Protein AF-A0A2G5T5P4-F1 (afdb_monomer_lite)

Structure (mmCIF, N/CA/C/O backbone):
data_AF-A0A2G5T5P4-F1
#
_entry.id   AF-A0A2G5T5P4-F1
#
loop_
_atom_site.group_PDB
_atom_site.id
_atom_site.type_symbol
_atom_site.label_atom_id
_atom_site.label_alt_id
_atom_site.label_comp_id
_atom_site.label_asym_id
_atom_site.label_entity_id
_atom_site.label_seq_id
_atom_site.pdbx_PDB_ins_code
_atom_site.Cartn_x
_atom_site.Cartn_y
_atom_site.Cartn_z
_atom_site.occupancy
_atom_site.B_iso_or_equiv
_atom_site.auth_seq_id
_atom_site.auth_comp_id
_atom_site.auth_asym_id
_atom_site.auth_atom_id
_atom_site.pdbx_PDB_model_num
ATOM 1 N N . MET A 1 1 ? 56.679 17.187 -6.597 1.00 30.69 1 MET A N 1
ATOM 2 C CA . MET A 1 1 ? 56.604 18.219 -7.655 1.00 30.69 1 MET A CA 1
ATOM 3 C C . MET A 1 1 ? 55.156 18.347 -8.112 1.00 30.69 1 MET A C 1
ATOM 5 O O . MET A 1 1 ? 54.569 17.319 -8.386 1.00 30.69 1 MET A O 1
ATOM 9 N N . HIS A 1 2 ? 54.633 19.585 -8.100 1.00 30.00 2 HIS A N 1
ATOM 10 C CA . HIS A 1 2 ? 53.460 20.164 -8.801 1.00 30.00 2 HIS A CA 1
ATOM 11 C C . HIS A 1 2 ? 52.143 19.371 -8.972 1.00 30.00 2 HIS A C 1
ATOM 13 O O . HIS A 1 2 ? 52.153 18.239 -9.410 1.00 30.00 2 HIS A O 1
ATOM 19 N N . LYS A 1 3 ? 50.935 19.933 -8.816 1.00 29.20 3 LYS A N 1
ATOM 20 C CA . LYS A 1 3 ? 50.380 21.196 -8.269 1.00 29.20 3 LYS A CA 1
ATOM 21 C C . LYS A 1 3 ? 48.845 20.984 -8.291 1.00 29.20 3 LYS A C 1
ATOM 23 O O . LYS A 1 3 ? 48.326 20.545 -9.310 1.00 29.20 3 LYS A O 1
ATOM 28 N N . ARG A 1 4 ? 48.122 21.286 -7.204 1.00 28.00 4 ARG A N 1
ATOM 29 C CA . ARG A 1 4 ? 46.639 21.282 -7.161 1.00 28.00 4 ARG A CA 1
ATOM 30 C C . ARG A 1 4 ? 46.066 22.603 -7.720 1.00 28.00 4 ARG A C 1
ATOM 32 O O . ARG A 1 4 ? 46.712 23.633 -7.505 1.00 28.00 4 ARG A O 1
ATOM 39 N N . PRO A 1 5 ? 44.881 22.623 -8.369 1.00 34.38 5 PRO A N 1
ATOM 40 C CA . PRO A 1 5 ? 44.242 23.859 -8.822 1.00 34.38 5 PRO A CA 1
ATOM 41 C C . PRO A 1 5 ? 43.464 24.596 -7.721 1.00 34.38 5 PRO A C 1
ATOM 43 O O . PRO A 1 5 ? 42.971 24.013 -6.759 1.00 34.38 5 PRO A O 1
ATOM 46 N N . ASN A 1 6 ? 43.384 25.911 -7.922 1.00 34.00 6 ASN A N 1
ATOM 47 C CA . ASN A 1 6 ? 42.846 26.953 -7.056 1.00 34.00 6 ASN A CA 1
ATOM 48 C C . ASN A 1 6 ? 41.322 27.113 -7.156 1.00 34.00 6 ASN A C 1
ATOM 50 O O . ASN A 1 6 ? 40.842 27.541 -8.198 1.00 34.00 6 ASN A O 1
ATOM 54 N N . THR A 1 7 ? 40.619 27.020 -6.027 1.00 35.38 7 THR A N 1
ATOM 55 C CA . THR A 1 7 ? 39.398 27.806 -5.748 1.00 35.38 7 THR A CA 1
ATOM 56 C C . THR A 1 7 ? 39.296 28.092 -4.246 1.00 35.38 7 THR A C 1
ATOM 58 O O . THR A 1 7 ? 38.376 27.672 -3.556 1.00 35.38 7 THR A O 1
ATOM 61 N N . TYR A 1 8 ? 40.282 28.817 -3.709 1.00 32.69 8 TYR A N 1
ATOM 62 C CA . TYR A 1 8 ? 40.237 29.368 -2.349 1.00 32.69 8 TYR A CA 1
ATOM 63 C C . TYR A 1 8 ? 40.777 30.801 -2.346 1.00 32.69 8 TYR A C 1
ATOM 65 O O . TYR A 1 8 ? 41.849 31.091 -1.817 1.00 32.69 8 TYR A O 1
ATOM 73 N N . ARG A 1 9 ? 40.076 31.718 -3.026 1.00 33.78 9 ARG A N 1
ATOM 74 C CA . ARG A 1 9 ? 40.402 33.154 -2.982 1.00 33.78 9 ARG A CA 1
ATOM 75 C C . ARG A 1 9 ? 39.250 34.045 -3.456 1.00 33.78 9 ARG A C 1
ATOM 77 O O . ARG A 1 9 ? 39.415 34.822 -4.382 1.00 33.78 9 ARG A O 1
ATOM 84 N N . TYR A 1 10 ? 38.090 33.968 -2.798 1.00 32.75 10 TYR A N 1
ATOM 85 C CA . TYR A 1 10 ? 37.111 35.069 -2.883 1.00 32.75 10 TYR A CA 1
ATOM 86 C C . TYR A 1 10 ? 36.283 35.347 -1.612 1.00 32.75 10 TYR A C 1
ATOM 88 O O . TYR A 1 10 ? 35.625 36.373 -1.537 1.00 32.75 10 TYR A O 1
ATOM 96 N N . PHE A 1 11 ? 36.403 34.547 -0.544 1.00 31.88 11 PHE A N 1
ATOM 97 C CA . PHE A 1 11 ? 35.641 34.760 0.703 1.00 31.88 11 PHE A CA 1
ATOM 98 C C . PHE A 1 11 ? 36.473 35.219 1.914 1.00 31.88 11 PHE A C 1
ATOM 100 O O . PHE A 1 11 ? 36.055 35.078 3.057 1.00 31.88 11 PHE A O 1
ATOM 107 N N . LYS A 1 12 ? 37.658 35.808 1.687 1.00 30.62 12 LYS A N 1
ATOM 108 C CA . LYS A 1 12 ? 38.536 36.306 2.771 1.00 30.62 12 LYS A CA 1
ATOM 109 C C . LYS A 1 12 ? 38.923 37.786 2.645 1.00 30.62 12 LYS A C 1
ATOM 111 O O . LYS A 1 12 ? 39.998 38.179 3.087 1.00 30.62 12 LYS A O 1
ATOM 116 N N . LYS A 1 13 ? 38.070 38.617 2.027 1.00 32.94 13 LYS A N 1
ATOM 117 C CA . LYS A 1 13 ? 38.320 40.070 1.895 1.00 32.94 13 LYS A CA 1
ATOM 118 C C . LYS A 1 13 ? 37.112 41.002 2.103 1.00 32.94 13 LYS A C 1
ATOM 120 O O . LYS A 1 13 ? 37.235 42.186 1.816 1.00 32.94 13 LYS A O 1
ATOM 125 N N . ILE A 1 14 ? 35.990 40.512 2.647 1.00 38.12 14 ILE A N 1
ATOM 126 C CA . ILE A 1 14 ? 34.805 41.344 2.978 1.00 38.12 14 ILE A CA 1
ATOM 127 C C . ILE A 1 14 ? 34.561 41.470 4.497 1.00 38.12 14 ILE A C 1
ATOM 129 O O . ILE A 1 14 ? 33.771 42.297 4.931 1.00 38.12 14 ILE A O 1
ATOM 133 N N . ILE A 1 15 ? 35.317 40.764 5.343 1.00 40.53 15 ILE A N 1
ATOM 134 C CA . ILE A 1 15 ? 35.236 40.905 6.808 1.00 40.53 15 ILE A CA 1
ATOM 135 C C . ILE A 1 15 ? 36.550 41.497 7.316 1.00 40.53 15 ILE A C 1
ATOM 137 O O . ILE A 1 15 ? 37.361 40.798 7.909 1.00 40.53 15 ILE A O 1
ATOM 141 N N . GLN A 1 16 ? 36.824 42.766 6.995 1.00 41.25 16 GLN A N 1
ATOM 142 C CA . GLN A 1 16 ? 37.871 43.529 7.698 1.00 41.25 16 GLN A CA 1
ATOM 143 C C . GLN A 1 16 ? 37.813 45.058 7.536 1.00 41.25 16 GLN A C 1
ATOM 145 O O . GLN A 1 16 ? 38.773 45.744 7.881 1.00 41.25 16 GLN A O 1
ATOM 150 N N . ARG A 1 17 ? 36.704 45.646 7.068 1.00 39.69 17 ARG A N 1
ATOM 151 C CA . ARG A 1 17 ? 36.531 47.107 7.108 1.00 39.69 17 ARG A CA 1
ATOM 152 C C . ARG A 1 17 ? 35.107 47.478 7.515 1.00 39.69 17 ARG A C 1
ATOM 154 O O . ARG A 1 17 ? 34.177 47.211 6.769 1.00 39.69 17 ARG A O 1
ATOM 161 N N . LYS A 1 18 ? 35.011 48.181 8.653 1.00 43.34 18 LYS A N 1
ATOM 162 C CA . LYS A 1 18 ? 33.848 48.859 9.271 1.00 43.34 18 LYS A CA 1
ATOM 163 C C . LYS A 1 18 ? 33.069 48.071 10.347 1.00 43.34 18 LYS A C 1
ATOM 165 O O . LYS A 1 18 ? 31.917 47.716 10.126 1.00 43.34 18 LYS A O 1
ATOM 170 N N . PRO A 1 19 ? 33.625 47.928 11.567 1.00 38.38 19 PRO A N 1
ATOM 171 C CA . PRO A 1 19 ? 32.872 47.468 12.740 1.00 38.38 19 PRO A CA 1
ATOM 172 C C . PRO A 1 19 ? 31.913 48.530 13.320 1.00 38.38 19 PRO A C 1
ATOM 174 O O . PRO A 1 19 ? 31.238 48.262 14.300 1.00 38.38 19 PRO A O 1
ATOM 177 N N . PHE A 1 20 ? 31.829 49.732 12.734 1.00 42.44 20 PHE A N 1
ATOM 178 C CA . PHE A 1 20 ? 31.065 50.850 13.307 1.00 42.44 20 PHE A CA 1
ATOM 179 C C . PHE A 1 20 ? 29.619 50.968 12.787 1.00 42.44 20 PHE A C 1
ATOM 181 O O . PHE A 1 20 ? 28.796 51.632 13.404 1.00 42.44 20 PHE A O 1
ATOM 188 N N . VAL A 1 21 ? 29.282 50.324 11.661 1.00 45.16 21 VAL A N 1
ATOM 189 C CA . VAL A 1 21 ? 27.958 50.483 11.019 1.00 45.16 21 VAL A CA 1
ATOM 190 C C . VAL A 1 21 ? 26.932 49.464 11.539 1.00 45.16 21 VAL A C 1
ATOM 192 O O . VAL A 1 21 ? 25.751 49.786 11.630 1.00 45.16 21 VAL A O 1
ATOM 195 N N . LEU A 1 22 ? 27.364 48.271 11.971 1.00 42.88 22 LEU A N 1
ATOM 196 C CA . LEU A 1 22 ? 26.455 47.266 12.545 1.00 42.88 22 LEU A CA 1
ATOM 197 C C . LEU A 1 22 ? 25.958 47.647 13.952 1.00 42.88 22 LEU A C 1
ATOM 199 O O . LEU A 1 22 ? 24.817 47.355 14.304 1.00 42.88 22 LEU A O 1
ATOM 203 N N . THR A 1 23 ? 26.781 48.340 14.741 1.00 48.50 23 THR A N 1
ATOM 204 C CA . THR A 1 23 ? 26.447 48.747 16.116 1.00 48.50 23 THR A CA 1
ATOM 205 C C . THR A 1 23 ? 25.424 49.887 16.149 1.00 48.50 23 THR A C 1
ATOM 207 O O . THR A 1 23 ? 24.572 49.927 17.033 1.00 48.50 23 THR A O 1
ATOM 210 N N . LEU A 1 24 ? 25.439 50.774 15.146 1.00 42.97 24 LEU A N 1
ATOM 211 C CA . LEU A 1 24 ? 24.458 51.857 14.997 1.00 42.97 24 LEU A CA 1
ATOM 212 C C . LEU A 1 24 ? 23.076 51.345 14.555 1.00 42.97 24 LEU A C 1
ATOM 214 O O . LEU A 1 24 ? 22.063 51.837 15.048 1.00 42.97 24 LEU A O 1
ATOM 218 N N . ALA A 1 25 ? 23.020 50.317 13.700 1.00 43.94 25 ALA A N 1
ATOM 219 C CA . ALA A 1 25 ? 21.756 49.721 13.255 1.00 43.94 25 ALA A CA 1
ATOM 220 C C . ALA A 1 25 ? 21.032 48.959 14.384 1.00 43.94 25 ALA A C 1
ATOM 222 O O . ALA A 1 25 ? 19.813 49.071 14.526 1.00 43.94 25 ALA A O 1
ATOM 223 N N . PHE A 1 26 ? 21.780 48.249 15.238 1.00 46.84 26 PHE A N 1
ATOM 224 C CA . PHE A 1 26 ? 21.210 47.565 16.405 1.00 46.84 26 PHE A CA 1
ATOM 225 C C . PHE A 1 26 ? 20.787 48.537 17.519 1.00 46.84 26 PHE A C 1
ATOM 227 O O . PHE A 1 26 ? 19.737 48.344 18.133 1.00 46.84 26 PHE A O 1
ATOM 234 N N . GLY A 1 27 ? 21.545 49.620 17.736 1.00 51.34 27 GLY A N 1
ATOM 235 C CA . GLY A 1 27 ? 21.191 50.660 18.708 1.00 51.34 27 GLY A CA 1
ATOM 236 C C . GLY A 1 27 ? 19.916 51.427 18.339 1.00 51.34 27 GLY A C 1
ATOM 237 O O . GLY A 1 27 ? 19.068 51.663 19.199 1.00 51.34 27 GLY A O 1
ATOM 238 N N . PHE A 1 28 ? 19.727 51.754 17.055 1.00 46.06 28 PHE A N 1
ATOM 239 C CA . PHE A 1 28 ? 18.547 52.495 16.591 1.00 46.06 28 PHE A CA 1
ATOM 240 C C . PHE A 1 28 ? 17.262 51.648 16.636 1.00 46.06 28 PHE A C 1
ATOM 242 O O . PHE A 1 28 ? 16.199 52.153 16.996 1.00 46.06 28 PHE A O 1
ATOM 249 N N . SER A 1 29 ? 17.359 50.340 16.361 1.00 43.31 29 SER A N 1
ATOM 250 C CA . SER A 1 29 ? 16.213 49.423 16.454 1.00 43.31 29 SER A CA 1
ATOM 251 C C . SER A 1 29 ? 15.748 49.213 17.901 1.00 43.31 29 SER A C 1
ATOM 253 O O . SER A 1 29 ? 14.545 49.164 18.152 1.00 43.31 29 SER A O 1
ATOM 255 N N . MET A 1 30 ? 16.673 49.144 18.864 1.00 44.81 30 MET A N 1
ATOM 256 C CA . MET A 1 30 ? 16.330 49.054 20.291 1.00 44.81 30 MET A CA 1
ATOM 257 C C . MET A 1 30 ? 15.742 50.366 20.830 1.00 44.81 30 MET A C 1
ATOM 259 O O . MET A 1 30 ? 14.804 50.332 21.625 1.00 44.81 30 MET A O 1
ATOM 263 N N . PHE A 1 31 ? 16.217 51.521 20.352 1.00 49.44 31 PHE A N 1
ATOM 264 C CA . PHE A 1 31 ? 15.688 52.835 20.737 1.00 49.44 31 PHE A CA 1
ATOM 265 C C . PHE A 1 31 ? 14.256 53.077 20.224 1.00 49.44 31 PHE A C 1
ATOM 267 O O . PHE A 1 31 ? 13.420 53.602 20.958 1.00 49.44 31 PHE A O 1
ATOM 274 N N . LEU A 1 32 ? 13.926 52.623 19.008 1.00 43.22 32 LEU A N 1
ATOM 275 C CA . LEU A 1 32 ? 12.563 52.704 18.461 1.00 43.22 32 LEU A CA 1
ATOM 276 C C . LEU A 1 32 ? 11.573 51.771 19.176 1.00 43.22 32 LEU A C 1
ATOM 278 O O . LEU A 1 32 ? 10.406 52.128 19.351 1.00 43.22 32 LEU A O 1
ATOM 282 N N . ILE A 1 33 ? 12.032 50.599 19.628 1.00 49.94 33 ILE A N 1
ATOM 283 C CA . ILE A 1 33 ? 11.228 49.685 20.456 1.00 49.94 33 ILE A CA 1
ATOM 284 C C . ILE A 1 33 ? 10.993 50.299 21.844 1.00 49.94 33 ILE A C 1
ATOM 286 O O . ILE A 1 33 ? 9.872 50.252 22.349 1.00 49.94 33 ILE A O 1
ATOM 290 N N . PHE A 1 34 ? 12.004 50.955 22.422 1.00 45.88 34 PHE A N 1
ATOM 291 C CA . PHE A 1 34 ? 11.882 51.651 23.705 1.00 45.88 34 PHE A CA 1
ATOM 292 C C . PHE A 1 34 ? 10.931 52.861 23.625 1.00 45.88 34 PHE A C 1
ATOM 294 O O . PHE A 1 34 ? 10.068 53.016 24.484 1.00 45.88 34 PHE A O 1
ATOM 301 N N . LEU A 1 35 ? 10.986 53.661 22.553 1.00 38.00 35 LEU A N 1
ATOM 302 C CA . LEU A 1 35 ? 10.047 54.771 22.324 1.00 38.00 35 LEU A CA 1
ATOM 303 C C . LEU A 1 35 ? 8.600 54.296 22.107 1.00 38.00 35 LEU A C 1
ATOM 305 O O . LEU A 1 35 ? 7.671 54.938 22.594 1.00 38.00 35 LEU A O 1
ATOM 309 N N . ARG A 1 36 ? 8.387 53.143 21.451 1.00 38.78 36 ARG A N 1
ATOM 310 C CA . ARG A 1 36 ? 7.051 52.523 21.342 1.00 38.78 36 ARG A CA 1
ATOM 311 C C . ARG A 1 36 ? 6.515 52.007 22.677 1.00 38.78 36 ARG A C 1
ATOM 313 O O . ARG A 1 36 ? 5.305 52.032 22.879 1.00 38.78 36 ARG A O 1
ATOM 320 N N . LEU A 1 37 ? 7.392 51.557 23.575 1.00 39.34 37 LEU A N 1
ATOM 321 C CA . LEU A 1 37 ? 7.016 51.103 24.917 1.00 39.34 37 LEU A CA 1
ATOM 322 C C . LEU A 1 37 ? 6.735 52.269 25.877 1.00 39.34 37 LEU A C 1
ATOM 324 O O . LEU A 1 37 ? 5.899 52.128 26.766 1.00 39.34 37 LEU A O 1
ATOM 328 N N . VAL A 1 38 ? 7.379 53.424 25.679 1.00 38.44 38 VAL A N 1
ATOM 329 C CA . VAL A 1 38 ? 7.169 54.633 26.496 1.00 38.44 38 VAL A CA 1
ATOM 330 C C . VAL A 1 38 ? 5.972 55.468 26.011 1.00 38.44 38 VAL A C 1
ATOM 332 O O . VAL A 1 38 ? 5.314 56.106 26.823 1.00 38.44 38 VAL A O 1
ATOM 335 N N . SER A 1 39 ? 5.613 55.418 24.722 1.00 35.66 39 SER A N 1
ATOM 336 C CA . SER A 1 39 ? 4.535 56.249 24.150 1.00 35.66 39 SER A CA 1
ATOM 337 C C . SER A 1 39 ? 3.102 55.735 24.383 1.00 35.66 39 SER A C 1
ATOM 339 O O . SER A 1 39 ? 2.164 56.373 23.913 1.00 35.66 39 SER A O 1
ATOM 341 N N . ASN A 1 40 ? 2.902 54.603 25.069 1.00 32.62 40 ASN A N 1
ATOM 342 C CA . ASN A 1 40 ? 1.573 53.993 25.241 1.00 32.62 40 ASN A CA 1
ATOM 343 C C . ASN A 1 40 ? 1.157 53.825 26.711 1.00 32.62 40 ASN A C 1
ATOM 345 O O . ASN A 1 40 ? 0.579 52.812 27.110 1.00 32.62 40 ASN A O 1
ATOM 349 N N . LYS A 1 41 ? 1.429 54.848 27.522 1.00 32.03 41 LYS A N 1
ATOM 350 C CA . LYS A 1 41 ? 0.730 55.076 28.788 1.00 32.03 41 LYS A CA 1
ATOM 351 C C . LYS A 1 41 ? 0.383 56.551 28.913 1.00 32.03 41 LYS A C 1
ATOM 353 O O . LYS A 1 41 ? 1.251 57.338 29.248 1.00 32.03 41 LYS A O 1
ATOM 358 N N . ASP A 1 42 ? -0.878 56.867 28.635 1.00 27.45 42 ASP A N 1
ATOM 359 C CA . ASP A 1 42 ? -1.664 57.877 29.347 1.00 27.45 42 ASP A CA 1
ATOM 360 C C . ASP A 1 42 ? -3.129 57.761 28.909 1.00 27.45 42 ASP A C 1
ATOM 362 O O . ASP A 1 42 ? -3.481 58.178 27.814 1.00 27.45 42 ASP A O 1
ATOM 366 N N . VAL A 1 43 ? -3.964 57.139 29.748 1.00 27.16 43 VAL A N 1
ATOM 367 C CA . VAL A 1 43 ? -5.139 57.784 30.363 1.00 27.16 43 VAL A CA 1
ATOM 368 C C . VAL A 1 43 ? -5.377 57.068 31.696 1.00 27.16 43 VAL A C 1
ATOM 370 O O . VAL A 1 43 ? -5.632 55.866 31.751 1.00 27.16 43 VAL A O 1
ATOM 373 N N . SER A 1 44 ? -5.217 57.820 32.778 1.00 25.62 44 SER A N 1
ATOM 374 C CA . SER A 1 44 ? -5.447 57.428 34.164 1.00 25.62 44 SER A CA 1
ATOM 375 C C . SER A 1 44 ? -6.930 57.523 34.533 1.00 25.62 44 SER A C 1
ATOM 377 O O . SER A 1 44 ? -7.636 58.368 33.995 1.00 25.62 44 SER A O 1
ATOM 379 N N . LEU A 1 45 ? -7.386 56.708 35.494 1.00 23.94 45 LEU A N 1
ATOM 380 C CA . LEU A 1 45 ? -8.165 57.177 36.652 1.00 23.94 45 LEU A CA 1
ATOM 381 C C . LEU A 1 45 ? -8.366 56.040 37.678 1.00 23.94 45 LEU A C 1
ATOM 383 O O . LEU A 1 45 ? -8.926 55.000 37.347 1.00 23.94 45 LEU A O 1
ATOM 387 N N . GLY A 1 46 ? -7.958 56.285 38.931 1.00 23.20 46 GLY A N 1
ATOM 388 C CA . GLY A 1 46 ? -8.475 55.585 40.120 1.00 23.20 46 GLY A CA 1
ATOM 389 C C . GLY A 1 46 ? -7.462 54.799 40.962 1.00 23.20 46 GLY A C 1
ATOM 390 O O . GLY A 1 46 ? -7.398 53.581 40.870 1.00 23.20 46 GLY A O 1
ATOM 391 N N . PHE A 1 47 ? -6.711 55.497 41.819 1.00 23.20 47 PHE A N 1
ATOM 392 C CA . PHE A 1 47 ? -5.875 54.937 42.892 1.00 23.20 47 PHE A CA 1
ATOM 393 C C . PHE A 1 47 ? -6.707 54.285 44.014 1.00 23.20 47 PHE A C 1
ATOM 395 O O . PHE A 1 47 ? -7.685 54.882 44.451 1.00 23.20 47 PHE A O 1
ATOM 402 N N . MET A 1 48 ? -6.229 53.171 44.584 1.00 21.58 48 MET A N 1
ATOM 403 C CA . MET A 1 48 ? -5.917 53.067 46.023 1.00 21.58 48 MET A CA 1
ATOM 404 C C . MET A 1 48 ? -5.022 51.847 46.305 1.00 21.58 48 MET A C 1
ATOM 406 O O . MET A 1 48 ? -5.064 50.844 45.598 1.00 21.58 48 MET A O 1
ATOM 410 N N . SER A 1 49 ? -4.137 52.034 47.278 1.00 29.27 49 SER A N 1
ATOM 411 C CA . SER A 1 49 ? -2.940 51.269 47.626 1.00 29.27 49 SER A CA 1
ATOM 412 C C . SER A 1 49 ? -3.214 49.889 48.239 1.00 29.27 49 SER A C 1
ATOM 414 O O . SER A 1 49 ? -4.267 49.675 48.825 1.00 29.27 49 SER A O 1
ATOM 416 N N . ASP A 1 50 ? -2.251 48.962 48.134 1.00 25.03 50 ASP A N 1
ATOM 417 C CA . ASP A 1 50 ? -1.485 48.487 49.304 1.00 25.03 50 ASP A CA 1
ATOM 418 C C . ASP A 1 50 ? -0.540 47.311 48.975 1.00 25.03 50 ASP A C 1
ATOM 420 O O . ASP A 1 50 ? -0.937 46.277 48.444 1.00 25.03 50 ASP A O 1
ATOM 424 N N . SER A 1 51 ? 0.713 47.469 49.419 1.00 29.42 51 SER A N 1
ATOM 425 C CA . SER A 1 51 ? 1.692 46.440 49.817 1.00 29.42 51 SER A CA 1
ATOM 426 C C . SER A 1 51 ? 2.232 45.446 48.771 1.00 29.42 51 SER A C 1
ATOM 428 O O . SER A 1 51 ? 1.550 44.545 48.287 1.00 29.42 51 SER A O 1
ATOM 430 N N . GLU A 1 52 ? 3.541 45.545 48.523 1.00 34.72 52 GLU A N 1
ATOM 431 C CA . GLU A 1 52 ? 4.358 44.475 47.946 1.00 34.72 52 GLU A CA 1
ATOM 432 C C . GLU A 1 52 ? 4.272 43.208 48.820 1.00 34.72 52 GLU A C 1
ATOM 434 O O . GLU A 1 52 ? 4.678 43.208 49.982 1.00 34.72 52 GLU A O 1
ATOM 439 N N . MET A 1 53 ? 3.760 42.111 48.253 1.00 28.69 53 MET A N 1
ATOM 440 C CA . MET A 1 53 ? 3.809 40.770 48.849 1.00 28.69 53 MET A CA 1
ATOM 441 C C . MET A 1 53 ? 4.834 39.894 48.119 1.00 28.69 53 MET A C 1
ATOM 443 O O . MET A 1 53 ? 4.873 39.847 46.890 1.00 28.69 53 MET A O 1
ATOM 447 N N . SER A 1 54 ? 5.659 39.189 48.894 1.00 34.53 54 SER A N 1
ATOM 448 C CA . SER A 1 54 ? 6.803 38.389 48.426 1.00 34.53 54 SER A CA 1
ATOM 449 C C . SER A 1 54 ? 6.418 37.181 47.533 1.00 34.53 54 SER A C 1
ATOM 451 O O . SER A 1 54 ? 5.293 36.679 47.621 1.00 34.53 54 SER A O 1
ATOM 453 N N . PRO A 1 55 ? 7.354 36.616 46.735 1.00 36.47 55 PRO A N 1
ATOM 454 C CA . PRO A 1 55 ? 7.118 35.438 45.881 1.00 36.47 55 PRO A CA 1
ATOM 455 C C . PRO A 1 55 ? 6.585 34.192 46.617 1.00 36.47 55 PRO A C 1
ATOM 457 O O . PRO A 1 55 ? 5.864 33.390 46.022 1.00 36.47 55 PRO A O 1
ATOM 460 N N . LEU A 1 56 ? 6.871 34.043 47.919 1.00 33.31 56 LEU A N 1
ATOM 461 C CA . LEU A 1 56 ? 6.345 32.950 48.752 1.00 33.31 56 LEU A CA 1
ATOM 462 C C . LEU A 1 56 ? 4.826 33.036 48.972 1.00 33.31 56 LEU A C 1
ATOM 464 O O . LEU A 1 56 ? 4.150 32.011 49.079 1.00 33.31 56 LEU A O 1
ATOM 468 N N . GLN A 1 57 ? 4.260 34.244 48.994 1.00 34.81 57 GLN A N 1
ATOM 469 C CA . GLN A 1 57 ? 2.816 34.437 49.149 1.00 34.81 57 GLN A CA 1
ATOM 470 C C . GLN A 1 57 ? 2.039 34.051 47.886 1.00 34.81 57 GLN A C 1
ATOM 472 O O . GLN A 1 57 ? 0.896 33.604 47.989 1.00 34.81 57 GLN A O 1
ATOM 477 N N . ASN A 1 58 ? 2.667 34.147 46.710 1.00 42.66 58 ASN A N 1
ATOM 478 C CA . ASN A 1 58 ? 2.076 33.704 45.448 1.00 42.66 58 ASN A CA 1
ATOM 479 C C . ASN A 1 58 ? 1.960 32.165 45.398 1.00 42.66 58 ASN A C 1
ATOM 481 O O . ASN A 1 58 ? 0.945 31.633 44.958 1.00 42.66 58 ASN A O 1
ATOM 485 N N . PHE A 1 59 ? 2.940 31.442 45.958 1.00 39.28 59 PHE A N 1
ATOM 486 C CA . PHE A 1 59 ? 2.916 29.976 46.051 1.00 39.28 59 PHE A CA 1
ATOM 487 C C . PHE A 1 59 ? 1.834 29.464 47.020 1.00 39.28 59 PHE A C 1
ATOM 489 O O . PHE A 1 59 ? 1.113 28.521 46.702 1.00 39.28 59 PHE A O 1
ATOM 496 N N . SER A 1 60 ? 1.652 30.133 48.166 1.00 41.31 60 SER A N 1
ATOM 497 C CA . SER A 1 60 ? 0.605 29.809 49.154 1.00 41.31 60 SER A CA 1
ATOM 498 C C . SER A 1 60 ? -0.819 30.095 48.640 1.00 41.31 60 SER A C 1
ATOM 500 O O . SER A 1 60 ? -1.721 29.269 48.800 1.00 41.31 60 SER A O 1
ATOM 502 N N . LYS A 1 61 ? -1.026 31.214 47.924 1.00 45.50 61 LYS A N 1
ATOM 503 C CA . LYS A 1 61 ? -2.315 31.531 47.274 1.00 45.50 61 LYS A CA 1
ATOM 504 C C . LYS A 1 61 ? -2.690 30.517 46.186 1.00 45.50 61 LYS A C 1
ATOM 506 O O . LYS A 1 61 ? -3.853 30.131 46.097 1.00 45.50 61 LYS A O 1
ATOM 511 N N . VAL A 1 62 ? -1.717 30.061 45.393 1.00 47.50 62 VAL A N 1
ATOM 512 C CA . VAL A 1 62 ? -1.904 29.014 44.370 1.00 47.50 62 VAL A CA 1
ATOM 513 C C . VAL A 1 62 ? -2.162 27.640 45.004 1.00 47.50 62 VAL A C 1
ATOM 515 O O . VAL A 1 62 ? -2.973 26.875 44.481 1.00 47.50 62 VAL A O 1
ATOM 518 N N . LEU A 1 63 ? -1.554 27.340 46.160 1.00 48.28 63 LEU A N 1
ATOM 519 C CA . LEU A 1 63 ? -1.837 26.121 46.928 1.00 48.28 63 LEU A CA 1
ATOM 520 C C . LEU A 1 63 ? -3.303 26.072 47.394 1.00 48.28 63 LEU A C 1
ATOM 522 O O . LEU A 1 63 ? -3.966 25.057 47.207 1.00 48.28 63 LEU A O 1
ATOM 526 N N . ASN A 1 64 ? -3.837 27.182 47.914 1.00 56.47 64 ASN A N 1
ATOM 527 C CA . ASN A 1 64 ? -5.224 27.255 48.396 1.00 56.47 64 ASN A CA 1
ATOM 528 C C . ASN A 1 64 ? -6.272 27.124 47.275 1.00 56.47 64 ASN A C 1
ATOM 530 O O . ASN A 1 64 ? -7.375 26.635 47.514 1.00 56.47 64 ASN A O 1
ATOM 534 N N . LEU A 1 65 ? -5.948 27.530 46.042 1.00 67.44 65 LEU A N 1
ATOM 535 C CA . LEU A 1 65 ? -6.879 27.466 44.908 1.00 67.44 65 LEU A CA 1
ATOM 536 C C . LEU A 1 65 ? -7.153 26.024 44.453 1.00 67.44 65 LEU A C 1
ATOM 538 O O . LEU A 1 65 ? -8.295 25.692 44.132 1.00 67.44 65 LEU A O 1
ATOM 542 N N . CYS A 1 66 ? -6.145 25.152 44.488 1.00 78.19 66 CYS A N 1
ATOM 543 C CA . CYS A 1 66 ? -6.252 23.761 44.038 1.00 78.19 66 CYS A CA 1
ATOM 544 C C . CYS A 1 66 ? -6.734 22.778 45.112 1.00 78.19 66 CYS A C 1
ATOM 546 O O . CYS A 1 66 ? -7.024 21.624 44.806 1.00 78.19 66 CYS A O 1
ATOM 548 N N . GLN A 1 67 ? -6.866 23.228 46.359 1.00 84.44 67 GLN A N 1
ATOM 549 C CA . GLN A 1 67 ? -7.222 22.366 47.478 1.00 84.44 67 GLN A CA 1
ATOM 550 C C . GLN A 1 67 ? -8.724 22.093 47.570 1.00 84.44 67 GLN A C 1
ATOM 552 O O . GLN A 1 67 ? -9.555 23.004 47.509 1.00 84.44 67 GLN A O 1
ATOM 557 N N . CYS A 1 68 ? -9.067 20.828 47.776 1.00 83.69 68 CYS A N 1
ATOM 558 C CA . CYS A 1 68 ? -10.385 20.383 48.203 1.00 83.69 68 CYS A CA 1
ATOM 559 C C . CYS A 1 68 ? -10.296 19.841 49.626 1.00 83.69 68 CYS A C 1
ATOM 561 O O . CYS A 1 68 ? -9.395 19.066 49.944 1.00 83.69 68 CYS A O 1
ATOM 563 N N . LYS A 1 69 ? -11.215 20.271 50.493 1.00 81.50 69 LYS A N 1
ATOM 564 C CA . LYS A 1 69 ? -11.255 19.845 51.892 1.00 81.50 69 LYS A CA 1
ATOM 565 C C . LYS A 1 69 ? -12.216 18.671 52.043 1.00 81.50 69 LYS A C 1
ATOM 567 O O . LYS A 1 69 ? -13.371 18.784 51.644 1.00 81.50 69 LYS A O 1
ATOM 572 N N . SER A 1 70 ? -11.753 17.595 52.672 1.00 81.19 70 SER A N 1
ATOM 573 C CA . SER A 1 70 ? -12.609 16.520 53.182 1.00 81.19 70 SER A CA 1
ATOM 574 C C . SER A 1 70 ? -12.265 16.254 54.630 1.00 81.19 70 SER A C 1
ATOM 576 O O . SER A 1 70 ? -11.090 16.076 54.959 1.00 81.19 70 SER A O 1
ATOM 578 N N . ALA A 1 71 ? -13.272 16.241 55.501 1.00 79.44 71 ALA A N 1
ATOM 579 C CA . ALA A 1 71 ? -13.067 16.192 56.946 1.00 79.44 71 ALA A CA 1
ATOM 580 C C . ALA A 1 71 ? -12.025 17.247 57.399 1.00 79.44 71 ALA A C 1
ATOM 582 O O . ALA A 1 71 ? -12.256 18.447 57.235 1.00 79.44 71 ALA A O 1
ATOM 583 N N . ASN A 1 72 ? -10.870 16.813 57.917 1.00 76.69 72 ASN A N 1
ATOM 584 C CA . ASN A 1 72 ? -9.763 17.670 58.369 1.00 76.69 72 ASN A CA 1
ATOM 585 C C . ASN A 1 72 ? -8.510 17.606 57.476 1.00 76.69 72 ASN A C 1
ATOM 587 O O . ASN A 1 72 ? -7.448 18.074 57.886 1.00 76.69 72 ASN A O 1
ATOM 591 N N . ARG A 1 73 ? -8.609 17.044 56.267 1.00 81.06 73 ARG A N 1
ATOM 592 C CA . ARG A 1 73 ? -7.495 16.954 55.313 1.00 81.06 73 ARG A CA 1
ATOM 593 C C . ARG A 1 73 ? -7.779 17.755 54.045 1.00 81.06 73 ARG A C 1
ATOM 595 O O . ARG A 1 73 ? -8.932 17.968 53.664 1.00 81.06 73 ARG A O 1
ATOM 602 N N . PHE A 1 74 ? -6.704 18.203 53.404 1.00 80.19 74 PHE A N 1
ATOM 603 C CA . PHE A 1 74 ? -6.739 18.923 52.136 1.00 80.19 74 PHE A CA 1
ATOM 604 C C . PHE A 1 74 ? -6.092 18.074 51.047 1.00 80.19 74 PHE A C 1
ATOM 606 O O . PHE A 1 74 ? -5.003 17.542 51.241 1.00 80.19 74 PHE A O 1
ATOM 613 N N . TYR A 1 75 ? -6.750 17.998 49.896 1.00 82.00 75 TYR A N 1
ATOM 614 C CA . TYR A 1 75 ? -6.320 17.209 48.747 1.00 82.00 75 TYR A CA 1
ATOM 615 C C . TYR A 1 75 ? -6.108 18.114 47.534 1.00 82.00 75 TYR A C 1
ATOM 617 O O . TYR A 1 75 ? -6.924 19.001 47.282 1.00 82.00 75 TYR A O 1
ATOM 625 N N . ASP A 1 76 ? -5.037 17.886 46.769 1.00 79.12 76 ASP A N 1
ATOM 626 C CA . ASP A 1 76 ? -4.776 18.621 45.522 1.00 79.12 76 ASP A CA 1
ATOM 627 C C . ASP A 1 76 ? -5.645 18.071 44.379 1.00 79.12 76 ASP A C 1
ATOM 629 O O . ASP A 1 76 ? -5.622 16.868 44.102 1.00 79.12 76 ASP A O 1
ATOM 633 N N . PHE A 1 77 ? -6.439 18.946 43.763 1.00 84.12 77 PHE A N 1
ATOM 634 C CA . PHE A 1 77 ? -7.391 18.654 42.685 1.00 84.12 77 PHE A CA 1
ATOM 635 C C . PHE A 1 77 ? -7.025 19.358 41.371 1.00 84.12 77 PHE A C 1
ATOM 637 O O . PHE A 1 77 ? -7.851 19.453 40.462 1.00 84.12 77 PHE A O 1
ATOM 644 N N . CYS A 1 78 ? -5.799 19.861 41.252 1.00 80.62 78 CYS A N 1
ATOM 645 C CA . CYS A 1 78 ? -5.248 20.333 39.990 1.00 80.62 78 CYS A CA 1
ATOM 646 C C . CYS A 1 78 ? -4.185 19.358 39.485 1.00 80.62 78 CYS A C 1
ATOM 648 O O . CYS A 1 78 ? -3.336 18.890 40.244 1.00 80.62 78 CYS A O 1
ATOM 650 N N . TYR A 1 79 ? -4.170 19.110 38.178 1.00 77.19 79 TYR A N 1
ATOM 651 C CA . TYR A 1 79 ? -3.029 18.452 37.553 1.00 77.19 79 TYR A CA 1
ATOM 652 C C . TYR A 1 79 ? -1.836 19.411 37.491 1.00 77.19 79 TYR A C 1
ATOM 654 O O . TYR A 1 79 ? -1.988 20.588 37.153 1.00 77.19 79 TYR A O 1
ATOM 662 N N . ARG A 1 80 ? -0.638 18.903 37.785 1.00 71.50 80 ARG A N 1
ATOM 663 C CA . ARG A 1 80 ? 0.622 19.645 37.668 1.00 71.50 80 ARG A CA 1
ATOM 664 C C . ARG A 1 80 ? 1.504 18.946 36.654 1.00 71.50 80 ARG A C 1
ATOM 666 O O . ARG A 1 80 ? 1.760 17.751 36.777 1.00 71.50 80 ARG A O 1
ATOM 673 N N . ASN A 1 81 ? 1.985 19.693 35.669 1.00 63.91 81 ASN A N 1
ATOM 674 C CA . ASN A 1 81 ? 2.887 19.131 34.679 1.00 63.91 81 ASN A CA 1
ATOM 675 C C . ASN A 1 81 ? 4.219 18.732 35.343 1.00 63.91 81 ASN A C 1
ATOM 677 O O . ASN A 1 81 ? 4.881 19.566 35.961 1.00 63.91 81 ASN A O 1
ATOM 681 N N . SER A 1 82 ? 4.629 17.469 35.191 1.00 61.16 82 SER A N 1
ATOM 682 C CA . SER A 1 82 ? 5.854 16.936 35.807 1.00 61.16 82 SER A CA 1
ATOM 683 C C . SER A 1 82 ? 7.137 17.606 35.304 1.00 61.16 82 SER A C 1
ATOM 685 O O . SER A 1 82 ? 8.115 17.678 36.041 1.00 61.16 82 SER A O 1
ATOM 687 N N . ARG A 1 83 ? 7.134 18.140 34.075 1.00 61.25 83 ARG A N 1
ATOM 688 C CA . ARG A 1 83 ? 8.272 18.855 33.470 1.00 61.25 83 ARG A CA 1
ATOM 689 C C . ARG A 1 83 ? 8.251 20.360 33.734 1.00 61.25 83 ARG A C 1
ATOM 691 O O . ARG A 1 83 ? 9.272 21.020 33.574 1.00 61.25 83 ARG A O 1
ATOM 698 N N . ASN A 1 84 ? 7.099 20.916 34.107 1.00 65.31 84 ASN A N 1
ATOM 699 C CA . ASN A 1 84 ? 6.958 22.321 34.471 1.00 65.31 84 ASN A CA 1
ATOM 700 C C . ASN A 1 84 ? 5.905 22.482 35.575 1.00 65.31 84 ASN A C 1
ATOM 702 O O . ASN A 1 84 ? 4.726 22.692 35.296 1.00 65.31 84 ASN A O 1
ATOM 706 N N . SER A 1 85 ? 6.345 22.452 36.832 1.00 62.41 85 SER A N 1
ATOM 707 C CA . SER A 1 85 ? 5.473 22.521 38.014 1.00 62.41 85 SER A CA 1
ATOM 708 C C . SER A 1 85 ? 4.674 23.827 38.146 1.00 62.41 85 SER A C 1
ATOM 710 O O . SER A 1 85 ? 3.703 23.874 38.904 1.00 62.41 85 SER A O 1
ATOM 712 N N . THR A 1 86 ? 5.047 24.874 37.398 1.00 64.31 86 THR A N 1
ATOM 713 C CA . THR A 1 86 ? 4.292 26.139 37.309 1.00 64.31 86 THR A CA 1
ATOM 714 C C . THR A 1 86 ? 3.107 26.062 36.339 1.00 64.31 86 THR A C 1
ATOM 716 O O . THR A 1 86 ? 2.228 26.920 36.367 1.00 64.31 86 THR A O 1
ATOM 719 N N . SER A 1 87 ? 3.049 25.018 35.506 1.00 69.56 87 SER A N 1
ATOM 720 C CA . SER A 1 87 ? 1.945 24.731 34.596 1.00 69.56 87 SER A CA 1
ATOM 721 C C . SER A 1 87 ? 0.896 23.880 35.314 1.00 69.56 87 SER A C 1
ATOM 723 O O . SER A 1 87 ? 1.055 22.668 35.492 1.00 69.56 87 SER A O 1
ATOM 725 N N . ILE A 1 88 ? -0.155 24.551 35.783 1.00 72.81 88 ILE A N 1
ATOM 726 C CA . ILE A 1 88 ? -1.204 23.976 36.628 1.00 72.81 88 ILE A CA 1
ATOM 727 C C . ILE A 1 88 ? -2.513 23.964 35.845 1.00 72.81 88 ILE A C 1
ATOM 729 O O . ILE A 1 88 ? -2.929 24.984 35.295 1.00 72.81 88 ILE A O 1
ATOM 733 N N . GLY A 1 89 ? -3.143 22.796 35.781 1.00 73.44 89 GLY A N 1
ATOM 734 C CA . GLY A 1 89 ? -4.439 22.619 35.151 1.00 73.44 89 GLY A CA 1
ATOM 735 C C . GLY A 1 89 ? -5.580 23.208 35.969 1.00 73.44 89 GLY A C 1
ATOM 736 O O . GLY A 1 89 ? -5.470 23.460 37.169 1.00 73.44 89 GLY A O 1
ATOM 737 N N . LYS A 1 90 ? -6.716 23.401 35.309 1.00 75.19 90 LYS A N 1
ATOM 738 C CA . LYS A 1 90 ? -7.975 23.788 35.928 1.00 75.19 90 LYS A CA 1
ATOM 739 C C . LYS A 1 90 ? -8.340 22.772 37.009 1.00 75.19 90 LYS A C 1
ATOM 741 O O . LYS A 1 90 ? -8.280 21.565 36.794 1.00 75.19 90 LYS A O 1
ATOM 746 N N . LYS A 1 91 ? -8.745 23.289 38.167 1.00 81.38 91 LYS A N 1
ATOM 747 C CA . LYS A 1 91 ? -9.176 22.492 39.313 1.00 81.38 91 LYS A CA 1
ATOM 748 C C . LYS A 1 91 ? -10.410 21.651 38.966 1.00 81.38 91 LYS A C 1
ATOM 750 O O . LYS A 1 91 ? -11.392 22.184 38.442 1.00 81.38 91 LYS A O 1
ATOM 755 N N . PHE A 1 92 ? -10.377 20.369 39.311 1.00 79.69 92 PHE A N 1
ATOM 756 C CA . PHE A 1 92 ? -11.545 19.489 39.287 1.00 79.69 92 PHE A CA 1
ATOM 757 C C . PHE A 1 92 ? -12.516 19.816 40.435 1.00 79.69 92 PHE A C 1
ATOM 759 O O . PHE A 1 92 ? -12.121 20.407 41.443 1.00 79.69 92 PHE A O 1
ATOM 766 N N . SER A 1 93 ? -13.801 19.461 40.289 1.00 81.12 93 SER A N 1
ATOM 767 C CA . SER A 1 93 ? -14.792 19.734 41.343 1.00 81.12 93 SER A CA 1
ATOM 768 C C . SER A 1 93 ? -14.422 19.016 42.643 1.00 81.12 93 SER A C 1
ATOM 770 O O . SER A 1 93 ? -14.097 17.828 42.629 1.00 81.12 93 SER A O 1
ATOM 772 N N . CYS A 1 94 ? -14.534 19.720 43.773 1.00 82.56 94 CYS A N 1
ATOM 773 C CA . CYS A 1 94 ? -14.329 19.128 45.095 1.00 82.56 94 CYS A CA 1
ATOM 774 C C . CYS A 1 94 ? -15.406 18.109 45.477 1.00 82.56 94 CYS A C 1
ATOM 776 O O . CYS A 1 94 ? -15.181 17.313 46.383 1.00 82.56 94 CYS A O 1
ATOM 778 N N . ASP A 1 95 ? -16.529 18.066 44.762 1.00 82.12 95 ASP A N 1
ATOM 779 C CA . ASP A 1 95 ? -17.558 17.043 44.971 1.00 82.12 95 ASP A CA 1
ATOM 780 C C . ASP A 1 95 ? -17.032 15.630 44.656 1.00 82.12 95 ASP A C 1
ATOM 782 O O . ASP A 1 95 ? -17.529 14.639 45.190 1.00 82.12 95 ASP A O 1
ATOM 786 N N . LEU A 1 96 ? -15.972 15.526 43.842 1.00 80.19 96 LEU A N 1
ATOM 787 C CA . LEU A 1 96 ? -15.353 14.253 43.459 1.00 80.19 96 LEU A CA 1
ATOM 788 C C . LEU A 1 96 ? -14.480 13.640 44.565 1.00 80.19 96 LEU A C 1
ATOM 790 O O . LEU A 1 96 ? -14.021 12.511 44.415 1.00 80.19 96 LEU A O 1
ATOM 794 N N . VAL A 1 97 ? -14.258 14.342 45.681 1.00 83.38 97 VAL A N 1
ATOM 795 C CA . VAL A 1 97 ? -13.496 13.845 46.840 1.00 83.38 97 VAL A CA 1
ATOM 796 C C . VAL A 1 97 ? -14.006 12.493 47.322 1.00 83.38 97 VAL A C 1
ATOM 798 O O . VAL A 1 97 ? -13.212 11.577 47.519 1.00 83.38 97 VAL A O 1
ATOM 801 N N . ASN A 1 98 ? -15.320 12.348 47.478 1.00 80.62 98 ASN A N 1
ATOM 802 C CA . ASN A 1 98 ? -15.891 11.098 47.969 1.00 80.62 98 ASN A CA 1
ATOM 803 C C . ASN A 1 98 ? -15.729 9.972 46.943 1.00 80.62 98 ASN A C 1
ATOM 805 O O . ASN A 1 98 ? -15.414 8.848 47.319 1.00 80.62 98 ASN A O 1
ATOM 809 N N . THR A 1 99 ? -15.899 10.272 45.652 1.00 79.06 99 THR A N 1
ATOM 810 C CA . THR A 1 99 ? -15.735 9.297 44.566 1.00 79.06 99 THR A CA 1
ATOM 811 C C . THR A 1 99 ? -14.293 8.808 44.469 1.00 79.06 99 THR A C 1
ATOM 813 O O . THR A 1 99 ? -14.063 7.605 44.466 1.00 79.06 99 THR A O 1
ATOM 816 N N . LEU A 1 100 ? -13.316 9.720 44.471 1.00 81.25 100 LEU A N 1
ATOM 817 C CA . LEU A 1 100 ? -11.894 9.364 44.457 1.00 81.25 100 LEU A CA 1
ATOM 818 C C . LEU A 1 100 ? -11.487 8.602 45.721 1.00 81.25 100 LEU A C 1
ATOM 820 O O . LEU A 1 100 ? -10.691 7.674 45.634 1.00 81.25 100 LEU A O 1
ATOM 824 N N . GLY A 1 101 ? -12.068 8.945 46.874 1.00 80.31 101 GLY A N 1
ATOM 825 C CA . GLY A 1 101 ? -11.844 8.225 48.127 1.00 80.31 101 GLY A CA 1
ATOM 826 C C . GLY A 1 101 ? -12.295 6.765 48.078 1.00 80.31 101 GLY A C 1
ATOM 827 O O . GLY A 1 101 ? -11.606 5.916 48.620 1.00 80.31 101 GLY A O 1
ATOM 828 N N . ARG A 1 102 ? -13.395 6.439 47.382 1.00 80.56 102 ARG A N 1
ATOM 829 C CA . ARG A 1 102 ? -13.855 5.040 47.214 1.00 80.56 102 ARG A CA 1
ATOM 830 C C . ARG A 1 102 ? -12.906 4.174 46.375 1.00 80.56 102 ARG A C 1
ATOM 832 O O . ARG A 1 102 ? -12.941 2.948 46.484 1.00 80.56 102 ARG A O 1
ATOM 839 N N . PHE A 1 103 ? -12.103 4.804 45.522 1.00 79.69 103 PHE A N 1
ATOM 840 C CA . PHE A 1 103 ? -11.080 4.145 44.707 1.00 79.69 103 PHE A CA 1
ATOM 841 C C . PHE A 1 103 ? -9.689 4.192 45.354 1.00 79.69 103 PHE A C 1
ATOM 843 O O . PHE A 1 103 ? -8.704 3.841 44.713 1.00 79.69 103 PHE A O 1
ATOM 850 N N . ASP A 1 104 ? -9.596 4.694 46.588 1.00 80.31 104 ASP A N 1
ATOM 851 C CA . ASP A 1 104 ? -8.351 5.025 47.279 1.00 80.31 104 ASP A CA 1
ATOM 852 C C . ASP A 1 104 ? -7.462 6.043 46.541 1.00 80.31 104 ASP A C 1
ATOM 854 O O . ASP A 1 104 ? -6.331 6.253 46.943 1.00 80.31 104 ASP A O 1
ATOM 858 N N . LEU A 1 105 ? -7.965 6.765 45.528 1.00 79.88 105 LEU A N 1
ATOM 859 C CA . LEU A 1 105 ? -7.197 7.670 44.647 1.00 79.88 105 LEU A CA 1
ATOM 860 C C . LEU A 1 105 ? -6.854 9.054 45.244 1.00 79.88 105 LEU A C 1
ATOM 862 O O . LEU A 1 105 ? -6.428 9.975 44.534 1.00 79.88 105 LEU A O 1
ATOM 866 N N . LEU A 1 106 ? -7.105 9.262 46.538 1.00 75.62 106 LEU A N 1
ATOM 867 C CA . LEU A 1 106 ? -6.882 10.554 47.199 1.00 75.62 106 LEU A CA 1
ATOM 868 C C . LEU A 1 106 ? -5.424 10.757 47.628 1.00 75.62 106 LEU A C 1
ATOM 870 O O . LEU A 1 106 ? -4.916 11.880 47.520 1.00 75.62 106 LEU A O 1
ATOM 874 N N . GLU A 1 107 ? -4.771 9.687 48.076 1.00 70.81 107 GLU A N 1
ATOM 875 C CA . GLU A 1 107 ? -3.387 9.629 48.553 1.00 70.81 107 GLU A CA 1
ATOM 876 C C . GLU A 1 107 ? -2.759 8.338 48.019 1.00 70.81 107 GLU A C 1
ATOM 878 O O . GLU A 1 107 ? -3.398 7.291 48.042 1.00 70.81 107 GLU A O 1
ATOM 883 N N . ALA A 1 108 ? -1.506 8.398 47.560 1.00 57.47 108 ALA A N 1
ATOM 884 C CA . ALA A 1 108 ? -0.827 7.196 47.098 1.00 57.47 108 ALA A CA 1
ATOM 885 C C . ALA A 1 108 ? -0.721 6.167 48.242 1.00 57.47 108 ALA A C 1
ATOM 887 O O . ALA A 1 108 ? -0.313 6.542 49.347 1.00 57.47 108 ALA A O 1
ATOM 888 N N . PRO A 1 109 ? -1.081 4.892 48.008 1.00 58.44 109 PRO A N 1
ATOM 889 C CA . PRO A 1 109 ? -1.051 3.877 49.049 1.00 58.44 109 PRO A CA 1
ATOM 890 C C . PRO A 1 109 ? 0.391 3.601 49.507 1.00 58.44 109 PRO A C 1
ATOM 892 O O . PRO A 1 109 ? 1.316 3.710 48.703 1.00 58.44 109 PRO A O 1
ATOM 895 N N . PRO A 1 110 ? 0.602 3.208 50.777 1.00 50.25 110 PRO A N 1
ATOM 896 C CA . PRO A 1 110 ? 1.930 2.884 51.306 1.00 50.25 110 PRO A CA 1
ATOM 897 C C . PRO A 1 110 ? 2.541 1.620 50.676 1.00 50.25 110 PRO A C 1
ATOM 899 O O . PRO A 1 110 ? 3.760 1.489 50.624 1.00 50.25 110 PRO A O 1
ATOM 902 N N . GLU A 1 111 ? 1.709 0.709 50.162 1.00 55.06 111 GLU A N 1
ATOM 903 C CA . GLU A 1 111 ? 2.124 -0.475 49.401 1.00 55.06 111 GLU A CA 1
ATOM 904 C C . GLU A 1 111 ? 2.177 -0.144 47.904 1.00 55.06 111 GLU A C 1
ATOM 906 O O . GLU A 1 111 ? 1.247 -0.406 47.138 1.00 55.06 111 GLU A O 1
ATOM 911 N N . VAL A 1 112 ? 3.271 0.487 47.483 1.00 56.03 112 VAL A N 1
ATOM 912 C CA . VAL A 1 112 ? 3.578 0.686 46.064 1.00 56.03 112 VAL A CA 1
ATOM 913 C C . VAL A 1 112 ? 4.405 -0.502 45.593 1.00 56.03 112 VAL A C 1
ATOM 915 O O . VAL A 1 112 ? 5.506 -0.732 46.091 1.00 56.03 112 VAL A O 1
ATOM 918 N N . SER A 1 113 ? 3.903 -1.258 44.618 1.00 56.34 113 SER A N 1
ATOM 919 C CA . SER A 1 113 ? 4.717 -2.272 43.956 1.00 56.34 113 SER A CA 1
ATOM 920 C C . SER A 1 113 ? 5.821 -1.597 43.142 1.00 56.34 113 SER A C 1
ATOM 922 O O . SER A 1 113 ? 5.545 -0.828 42.220 1.00 56.34 113 SER A O 1
ATOM 924 N N . ASN A 1 114 ? 7.079 -1.898 43.471 1.00 65.94 114 ASN A N 1
ATOM 925 C CA . ASN A 1 114 ? 8.198 -1.621 42.579 1.00 65.94 114 ASN A CA 1
ATOM 926 C C . ASN A 1 114 ? 7.937 -2.364 41.261 1.00 65.94 114 ASN A C 1
ATOM 928 O O . ASN A 1 114 ? 7.648 -3.562 41.287 1.00 65.94 114 ASN A O 1
ATOM 932 N N . ILE A 1 115 ? 8.017 -1.666 40.122 1.00 68.81 115 ILE A N 1
ATOM 933 C CA . ILE A 1 115 ? 7.747 -2.239 38.793 1.00 68.81 115 ILE A CA 1
ATOM 934 C C . ILE A 1 115 ? 8.562 -3.522 38.603 1.00 68.81 115 ILE A C 1
ATOM 936 O O . ILE A 1 115 ? 8.007 -4.540 38.199 1.00 68.81 115 ILE A O 1
ATOM 940 N N . SER A 1 116 ? 9.836 -3.496 39.003 1.00 69.38 116 SER A N 1
ATOM 941 C CA . SER A 1 116 ? 10.760 -4.630 38.917 1.00 69.38 116 SER A CA 1
ATOM 942 C C . SER A 1 116 ? 10.346 -5.836 39.763 1.00 69.38 116 SER A C 1
ATOM 944 O O . SER A 1 116 ? 10.732 -6.955 39.444 1.00 69.38 116 SER A O 1
ATOM 946 N N . ASP A 1 117 ? 9.586 -5.635 40.840 1.00 70.25 117 ASP A N 1
ATOM 947 C CA . ASP A 1 117 ? 9.072 -6.723 41.678 1.00 70.25 117 ASP A CA 1
ATOM 948 C C . ASP A 1 117 ? 7.701 -7.212 41.197 1.00 70.25 117 ASP A C 1
ATOM 950 O O . ASP A 1 117 ? 7.432 -8.412 41.244 1.00 70.25 117 ASP A O 1
ATOM 954 N N . ALA A 1 118 ? 6.863 -6.314 40.670 1.00 69.88 118 ALA A N 1
ATOM 955 C CA . ALA A 1 118 ? 5.559 -6.655 40.107 1.00 69.88 118 ALA A CA 1
ATOM 956 C C . ALA A 1 118 ? 5.686 -7.581 38.887 1.00 69.88 118 ALA A C 1
ATOM 958 O O . ALA A 1 118 ? 5.015 -8.609 38.815 1.00 69.88 118 ALA A O 1
ATOM 959 N N . ILE A 1 119 ? 6.592 -7.260 37.958 1.00 74.50 119 ILE A N 1
ATOM 960 C CA . ILE A 1 119 ? 6.765 -7.988 36.687 1.00 74.50 119 ILE A CA 1
ATOM 961 C C . ILE A 1 119 ? 7.558 -9.300 36.819 1.00 74.50 119 ILE A C 1
ATOM 963 O O . ILE A 1 119 ? 7.964 -9.880 35.821 1.00 74.50 119 ILE A O 1
ATOM 967 N N . LYS A 1 120 ? 7.802 -9.798 38.038 1.00 75.50 120 LYS A N 1
ATOM 968 C CA . LYS A 1 120 ? 8.426 -11.120 38.248 1.00 75.50 120 LYS A CA 1
ATOM 969 C C . LYS A 1 120 ? 7.427 -12.270 38.180 1.00 75.50 120 LYS A C 1
ATOM 971 O O . LYS A 1 120 ? 7.844 -13.417 38.048 1.00 75.50 120 LYS A O 1
ATOM 976 N N . ASN A 1 121 ? 6.132 -11.981 38.313 1.00 80.75 121 ASN A N 1
ATOM 977 C CA . ASN A 1 121 ? 5.100 -13.006 38.369 1.00 80.75 121 ASN A CA 1
ATOM 978 C C . ASN A 1 121 ? 3.938 -12.699 37.417 1.00 80.75 121 ASN A C 1
ATOM 980 O O . ASN A 1 121 ? 3.063 -11.888 37.722 1.00 80.75 121 ASN A O 1
ATOM 984 N N . GLU A 1 122 ? 3.904 -13.393 36.278 1.00 83.00 122 GLU A N 1
ATOM 985 C CA . GLU A 1 122 ? 2.828 -13.272 35.285 1.00 83.00 122 GLU A CA 1
ATOM 986 C C . GLU A 1 122 ? 1.457 -13.668 35.848 1.00 83.00 122 GLU A C 1
ATOM 988 O O . GLU A 1 122 ? 0.440 -13.206 35.336 1.00 83.00 122 GLU A O 1
ATOM 993 N N . SER A 1 123 ? 1.393 -14.470 36.919 1.00 82.94 123 SER A N 1
ATOM 994 C CA . SER A 1 123 ? 0.118 -14.875 37.529 1.00 82.94 123 SER A CA 1
ATOM 995 C C . SER A 1 123 ? -0.609 -13.724 38.235 1.00 82.94 123 SER A C 1
ATOM 997 O O . SER A 1 123 ? -1.772 -13.867 38.601 1.00 82.94 123 SER A O 1
ATOM 999 N N . HIS A 1 124 ? 0.063 -12.590 38.461 1.00 84.56 124 HIS A N 1
ATOM 1000 C CA . HIS A 1 124 ? -0.545 -11.389 39.039 1.00 84.56 124 HIS A CA 1
ATOM 1001 C C . HIS A 1 124 ? -1.277 -10.525 38.003 1.00 84.56 124 HIS A C 1
ATOM 1003 O O . HIS A 1 124 ? -1.922 -9.545 38.382 1.00 84.56 124 HIS A O 1
ATOM 1009 N N . VAL A 1 125 ? -1.165 -10.852 36.711 1.00 90.94 125 VAL A N 1
ATOM 1010 C CA . VAL A 1 125 ? -1.858 -10.134 35.641 1.00 90.94 125 VAL A CA 1
ATOM 1011 C C . VAL A 1 125 ? -3.333 -10.503 35.645 1.00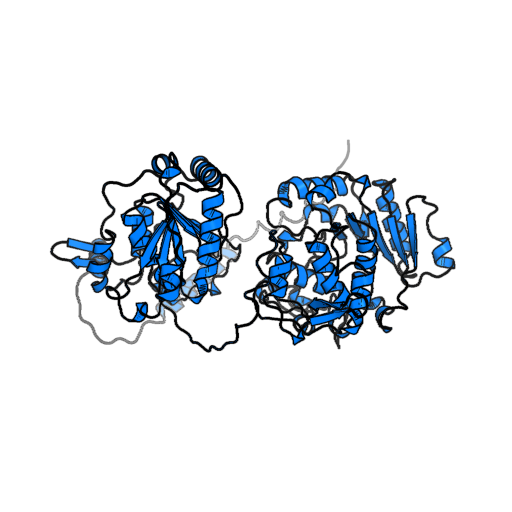 90.94 125 VAL A C 1
ATOM 1013 O O . VAL A 1 125 ? -3.692 -11.676 35.558 1.00 90.94 125 VAL A O 1
ATOM 1016 N N . VAL A 1 126 ? -4.188 -9.484 35.681 1.00 94.50 126 VAL A N 1
ATOM 1017 C CA . VAL A 1 126 ? -5.626 -9.647 35.473 1.00 94.50 126 VAL A CA 1
ATOM 1018 C C . VAL A 1 126 ? -6.028 -9.042 34.141 1.00 94.50 126 VAL A C 1
ATOM 1020 O O . VAL A 1 126 ? -5.765 -7.866 33.879 1.00 94.50 126 VAL A O 1
ATOM 1023 N N . PHE A 1 127 ? -6.684 -9.845 33.309 1.00 94.31 127 PHE A N 1
ATOM 1024 C CA . PHE A 1 127 ? -7.289 -9.376 32.072 1.00 94.31 127 PHE A CA 1
ATOM 1025 C C . PHE A 1 127 ? -8.606 -8.673 32.375 1.00 94.31 127 PHE A C 1
ATOM 1027 O O . PHE A 1 127 ? -9.406 -9.163 33.169 1.00 94.31 127 PHE A O 1
ATOM 1034 N N . VAL A 1 128 ? -8.841 -7.521 31.756 1.00 95.44 128 VAL A N 1
ATOM 1035 C CA . VAL A 1 128 ? -10.068 -6.743 31.950 1.00 95.44 128 VAL A CA 1
ATOM 1036 C C . VAL A 1 128 ? -10.656 -6.393 30.601 1.00 95.44 128 VAL A C 1
ATOM 1038 O O . VAL A 1 128 ? -9.964 -5.855 29.738 1.00 95.44 128 VAL A O 1
ATOM 1041 N N . SER A 1 129 ? -11.947 -6.652 30.444 1.00 92.75 129 SER A N 1
ATOM 1042 C CA . SER A 1 129 ? -12.717 -6.224 29.286 1.00 92.75 129 SER A CA 1
ATOM 1043 C C . SER A 1 129 ? -14.086 -5.704 29.709 1.00 92.75 129 SER A C 1
ATOM 1045 O O . SER A 1 129 ? -14.484 -5.775 30.875 1.00 92.75 129 SER A O 1
ATOM 1047 N N . VAL A 1 130 ? -14.817 -5.169 28.743 1.00 91.44 130 VAL A N 1
ATOM 1048 C CA . VAL A 1 130 ? -16.190 -4.693 28.913 1.00 91.44 130 VAL A CA 1
ATOM 1049 C C . VAL A 1 130 ? -17.112 -5.419 27.948 1.00 91.44 130 VAL A C 1
ATOM 1051 O O . VAL A 1 130 ? -16.666 -6.074 27.008 1.00 91.44 130 VAL A O 1
ATOM 1054 N N . THR A 1 131 ? -18.411 -5.320 28.174 1.00 88.88 131 THR A N 1
ATOM 1055 C CA . THR A 1 131 ? -19.415 -5.844 27.262 1.00 88.88 131 THR A CA 1
ATOM 1056 C C . THR A 1 131 ? -20.727 -5.078 27.384 1.00 88.88 131 THR A C 1
ATOM 1058 O O . THR A 1 131 ? -21.013 -4.452 28.407 1.00 88.88 131 THR A O 1
ATOM 1061 N N . SER A 1 132 ? -21.506 -5.142 26.318 1.00 87.62 132 SER A N 1
ATOM 1062 C CA . SER A 1 132 ? -22.895 -4.700 26.200 1.00 87.62 132 SER A CA 1
ATOM 1063 C C . SER A 1 132 ? -23.634 -5.731 25.355 1.00 87.62 132 SER A C 1
ATOM 1065 O O . SER A 1 132 ? -22.994 -6.621 24.790 1.00 87.62 132 SER A O 1
ATOM 1067 N N . ASP A 1 133 ? -24.949 -5.595 25.203 1.00 83.50 133 ASP A N 1
ATOM 1068 C CA . ASP A 1 133 ? -25.725 -6.470 24.311 1.00 83.50 133 ASP A CA 1
ATOM 1069 C C . ASP A 1 133 ? -25.132 -6.502 22.890 1.00 83.50 133 ASP A C 1
ATOM 1071 O O . ASP A 1 133 ? -24.916 -7.574 22.323 1.00 83.50 133 ASP A O 1
ATOM 1075 N N . ASP A 1 134 ? -24.758 -5.334 22.359 1.00 80.06 134 ASP A N 1
ATOM 1076 C CA . ASP A 1 134 ? -24.174 -5.195 21.018 1.00 80.06 134 ASP A CA 1
ATOM 1077 C C . ASP A 1 134 ? -22.769 -5.809 20.896 1.00 80.06 134 ASP A C 1
ATOM 1079 O O . ASP A 1 134 ? -22.370 -6.262 19.821 1.00 80.06 134 ASP A O 1
ATOM 1083 N N . TYR A 1 135 ? -22.005 -5.831 21.992 1.00 79.94 135 TYR A N 1
ATOM 1084 C CA . TYR A 1 135 ? -20.620 -6.308 22.003 1.00 79.94 135 TYR A CA 1
ATOM 1085 C C . TYR A 1 135 ? -20.449 -7.703 22.615 1.00 79.94 135 TYR A C 1
ATOM 1087 O O . TYR A 1 135 ? -19.328 -8.212 22.640 1.00 79.94 135 TYR A O 1
ATOM 1095 N N . PHE A 1 136 ? -21.526 -8.356 23.062 1.00 85.44 136 PHE A N 1
ATOM 1096 C CA . PHE A 1 136 ? -21.456 -9.613 23.812 1.00 85.44 136 PHE A CA 1
ATOM 1097 C C . PHE A 1 136 ? -20.664 -10.702 23.089 1.00 85.44 136 PHE A C 1
ATOM 1099 O O . PHE A 1 136 ? -19.710 -11.256 23.636 1.00 85.44 136 PHE A O 1
ATOM 1106 N N . ASN A 1 137 ? -20.998 -10.963 21.825 1.00 77.81 137 ASN A N 1
ATOM 1107 C CA . ASN A 1 137 ? -20.331 -12.003 21.040 1.00 77.81 137 ASN A CA 1
ATOM 1108 C C . ASN A 1 137 ? -18.844 -11.698 20.802 1.00 77.81 137 ASN A C 1
ATOM 1110 O O . ASN A 1 137 ? -18.018 -12.616 20.799 1.00 77.81 137 ASN A O 1
ATOM 1114 N N . PHE A 1 138 ? -18.492 -10.418 20.636 1.00 75.38 138 PHE A N 1
ATOM 1115 C CA . PHE A 1 138 ? -17.100 -9.988 20.517 1.00 75.38 138 PHE A CA 1
ATOM 1116 C C . PHE A 1 138 ? -16.354 -10.239 21.829 1.00 75.38 138 PHE A C 1
ATOM 1118 O O . PHE A 1 138 ? -15.339 -10.936 21.820 1.00 75.38 138 PHE A O 1
ATOM 1125 N N . SER A 1 139 ? -16.918 -9.809 22.963 1.00 83.31 139 SER A N 1
ATOM 1126 C CA . SER A 1 139 ? -16.351 -10.053 24.293 1.00 83.31 139 SER A CA 1
ATOM 1127 C C . SER A 1 139 ? -16.148 -11.544 24.578 1.00 83.31 139 SER A C 1
ATOM 1129 O O . SER A 1 139 ? -15.094 -11.927 25.079 1.00 83.31 139 SER A O 1
ATOM 1131 N N . MET A 1 140 ? -17.119 -12.401 24.235 1.00 89.12 140 MET A N 1
ATOM 1132 C CA . MET A 1 140 ? -17.004 -13.856 24.420 1.00 89.12 140 MET A CA 1
ATOM 1133 C C . MET A 1 140 ? -15.904 -14.464 23.545 1.00 89.12 140 MET A C 1
ATOM 1135 O O . MET A 1 140 ? -15.160 -15.340 23.987 1.00 89.12 140 MET A O 1
ATOM 1139 N N . SER A 1 141 ? -15.762 -13.974 22.313 1.00 77.81 141 SER A N 1
ATOM 1140 C CA . SER A 1 141 ? -14.695 -14.407 21.406 1.00 77.81 141 SER A CA 1
ATOM 1141 C C . SER A 1 141 ? -13.320 -13.961 21.908 1.00 77.81 141 SER A C 1
ATOM 1143 O O . SER A 1 141 ? -12.384 -14.757 21.925 1.00 77.81 141 SER A O 1
ATOM 1145 N N . SER A 1 142 ? -13.208 -12.715 22.376 1.00 81.56 142 SER A N 1
ATOM 1146 C CA . SER A 1 142 ? -11.992 -12.169 22.984 1.00 81.56 142 SER A CA 1
ATOM 1147 C C . SER A 1 142 ? -11.576 -12.966 24.223 1.00 81.56 142 SER A C 1
ATOM 1149 O O . SER A 1 142 ? -10.430 -13.412 24.313 1.00 81.56 142 SER A O 1
ATOM 1151 N N . LEU A 1 143 ? -12.526 -13.240 25.126 1.00 87.50 143 LEU A N 1
ATOM 1152 C CA . LEU A 1 143 ? -12.326 -14.092 26.300 1.00 87.50 143 LEU A CA 1
ATOM 1153 C C . LEU A 1 143 ? -11.789 -15.469 25.900 1.00 87.50 143 LEU A C 1
ATOM 1155 O O . LEU A 1 143 ? -10.785 -15.916 26.453 1.00 87.50 143 LEU A O 1
ATOM 1159 N N . LYS A 1 144 ? -12.416 -16.124 24.917 1.00 83.50 144 LYS A N 1
ATOM 1160 C CA . LYS A 1 144 ? -11.966 -17.433 24.429 1.00 83.50 144 LYS A CA 1
ATOM 1161 C C . LYS A 1 144 ? -10.519 -17.384 23.932 1.00 83.50 144 LYS A C 1
ATOM 1163 O O . LYS A 1 144 ? -9.716 -18.221 24.326 1.00 83.50 144 LYS A O 1
ATOM 1168 N N . CYS A 1 145 ? -10.163 -16.372 23.141 1.00 80.25 145 CYS A N 1
ATOM 1169 C CA . CYS A 1 145 ? -8.794 -16.198 22.655 1.00 80.25 145 CYS A CA 1
ATOM 1170 C C . CYS A 1 145 ? -7.781 -15.975 23.785 1.00 80.25 145 CYS A C 1
ATOM 1172 O O . CYS A 1 145 ? -6.651 -16.447 23.697 1.00 80.25 145 CYS A O 1
ATOM 1174 N N . VAL A 1 146 ? -8.159 -15.263 24.850 1.00 86.12 146 VAL A N 1
ATOM 1175 C CA . VAL A 1 146 ? -7.298 -15.137 26.033 1.00 86.12 146 VAL A CA 1
ATOM 1176 C C . VAL A 1 146 ? -7.156 -16.484 26.732 1.00 86.12 146 VAL A C 1
ATOM 1178 O O . VAL A 1 146 ? -6.043 -16.859 27.084 1.00 86.12 146 VAL A O 1
ATOM 1181 N N . ARG A 1 147 ? -8.242 -17.248 26.876 1.00 88.69 147 ARG A N 1
ATOM 1182 C CA . ARG A 1 147 ? -8.231 -18.572 27.516 1.00 88.69 147 ARG A CA 1
ATOM 1183 C C . ARG A 1 147 ? -7.391 -19.608 26.784 1.00 88.69 147 ARG A C 1
ATOM 1185 O O . ARG A 1 147 ? -6.761 -20.419 27.454 1.00 88.69 147 ARG A O 1
ATOM 1192 N N . ASP A 1 148 ? -7.321 -19.541 25.457 1.00 83.75 148 ASP A N 1
ATOM 1193 C CA . ASP A 1 148 ? -6.480 -20.439 24.655 1.00 83.75 148 ASP A CA 1
ATOM 1194 C C . ASP A 1 148 ? -4.988 -20.349 25.041 1.00 83.75 148 ASP A C 1
ATOM 1196 O O . ASP A 1 148 ? -4.251 -21.326 24.909 1.00 83.75 148 ASP A O 1
ATOM 1200 N N . PHE A 1 149 ? -4.538 -19.191 25.539 1.00 84.06 149 PHE A N 1
ATOM 1201 C CA . PHE A 1 149 ? -3.140 -18.955 25.926 1.00 84.06 149 PHE A CA 1
ATOM 1202 C C . PHE A 1 149 ? -2.932 -18.787 27.436 1.00 84.06 149 PHE A C 1
ATOM 1204 O O . PHE A 1 149 ? -1.852 -19.089 27.941 1.00 84.06 149 PHE A O 1
ATOM 1211 N N . TYR A 1 150 ? -3.954 -18.313 28.146 1.00 89.38 150 TYR A N 1
ATOM 1212 C CA . TYR A 1 150 ? -3.942 -17.954 29.563 1.00 89.38 150 TYR A CA 1
ATOM 1213 C C . TYR A 1 150 ? -5.190 -18.525 30.270 1.00 89.38 150 TYR A C 1
ATOM 1215 O O . TYR A 1 150 ? -6.067 -17.769 30.714 1.00 89.38 150 TYR A O 1
ATOM 1223 N N . PRO A 1 151 ? -5.316 -19.866 30.352 1.00 89.00 151 PRO A N 1
ATOM 1224 C CA . PRO A 1 151 ? -6.510 -20.532 30.882 1.00 89.00 151 PRO A CA 1
ATOM 1225 C C . PRO A 1 151 ? -6.731 -20.257 32.376 1.00 89.00 151 PRO A C 1
ATOM 1227 O O . PRO A 1 151 ? -7.872 -20.144 32.823 1.00 89.00 151 PRO A O 1
ATOM 1230 N N . ASP A 1 152 ? -5.642 -20.080 33.127 1.00 91.62 152 ASP A N 1
ATOM 1231 C CA . ASP A 1 152 ? -5.669 -19.949 34.588 1.00 91.62 152 ASP A CA 1
ATOM 1232 C C . ASP A 1 152 ? -5.667 -18.491 35.075 1.00 91.62 152 ASP A C 1
ATOM 1234 O O . ASP A 1 152 ? -5.811 -18.220 36.267 1.00 91.62 152 ASP A O 1
ATOM 1238 N N . HIS A 1 153 ? -5.492 -17.523 34.170 1.00 93.38 153 HIS A N 1
ATOM 1239 C CA . HIS A 1 153 ? -5.434 -16.110 34.540 1.00 93.38 153 HIS A CA 1
ATOM 1240 C C . HIS A 1 153 ? -6.812 -15.557 34.865 1.00 93.38 153 HIS A C 1
ATOM 1242 O O . HIS A 1 153 ? -7.803 -15.868 34.207 1.00 93.38 153 HIS A O 1
ATOM 1248 N N . LYS A 1 154 ? -6.887 -14.643 35.827 1.00 95.25 154 LYS A N 1
ATOM 1249 C CA . LYS A 1 154 ? -8.153 -13.979 36.121 1.00 95.25 154 LYS A CA 1
ATOM 1250 C C . LYS A 1 154 ? -8.570 -13.070 34.961 1.00 95.25 154 LYS A C 1
ATOM 1252 O O . LYS A 1 154 ? -7.767 -12.272 34.476 1.00 95.25 154 LYS A O 1
ATOM 1257 N N . PHE A 1 155 ? -9.829 -13.175 34.549 1.00 95.25 155 PHE A N 1
ATOM 1258 C CA . PHE A 1 155 ? -10.451 -12.313 33.548 1.00 95.25 155 PHE A CA 1
ATOM 1259 C C . PHE A 1 155 ? -11.667 -11.632 34.172 1.00 95.25 155 PHE A C 1
ATOM 1261 O O . PHE A 1 155 ? -12.540 -12.308 34.704 1.00 95.25 155 PHE A O 1
ATOM 1268 N N . ILE A 1 156 ? -11.740 -10.306 34.123 1.00 96.38 156 ILE A N 1
ATOM 1269 C CA . ILE A 1 156 ? -12.870 -9.532 34.642 1.00 96.38 156 ILE A CA 1
ATOM 1270 C C . ILE A 1 156 ? -13.628 -8.930 33.465 1.00 96.38 156 ILE A C 1
ATOM 1272 O O . ILE A 1 156 ? -13.068 -8.148 32.695 1.00 96.38 156 ILE A O 1
ATOM 1276 N N . LEU A 1 157 ? -14.907 -9.277 33.340 1.00 94.81 157 LEU A N 1
ATOM 1277 C CA . LEU A 1 157 ? -15.789 -8.761 32.300 1.00 94.81 157 LEU A CA 1
ATOM 1278 C C . LEU A 1 157 ? -16.837 -7.828 32.907 1.00 94.81 157 LEU A C 1
ATOM 1280 O O . LEU A 1 157 ? -17.707 -8.264 33.660 1.00 94.81 157 LEU A O 1
ATOM 1284 N N . TYR A 1 158 ? -16.772 -6.546 32.557 1.00 93.88 158 TYR A N 1
ATOM 1285 C CA . TYR A 1 158 ? -17.740 -5.549 33.008 1.00 93.88 158 TYR A CA 1
ATOM 1286 C C . TYR A 1 158 ? -18.913 -5.411 32.029 1.00 93.88 158 TYR A C 1
ATOM 1288 O O . TYR A 1 158 ? -18.726 -4.951 30.906 1.00 93.88 158 TYR A O 1
ATOM 1296 N N . GLY A 1 159 ? -20.128 -5.756 32.456 1.00 91.25 159 GLY A N 1
ATOM 1297 C CA . GLY A 1 159 ? -21.362 -5.497 31.711 1.00 91.25 159 GLY A CA 1
ATOM 1298 C C . GLY A 1 159 ? -21.870 -4.076 31.951 1.00 91.25 159 GLY A C 1
ATOM 1299 O O . GLY A 1 159 ? -22.198 -3.735 33.089 1.00 91.25 159 GLY A O 1
ATOM 1300 N N . LEU A 1 160 ? -21.936 -3.259 30.899 1.00 85.44 160 LEU A N 1
ATOM 1301 C CA . LEU A 1 160 ? -22.371 -1.858 30.981 1.00 85.44 160 LEU A CA 1
ATOM 1302 C C . LEU A 1 160 ? -23.901 -1.731 31.012 1.00 85.44 160 LEU A C 1
ATOM 1304 O O . LEU A 1 160 ? -24.467 -1.118 31.911 1.00 85.44 160 LEU A O 1
ATOM 1308 N N . ASP A 1 161 ? -24.565 -2.365 30.057 1.00 78.00 161 ASP A N 1
ATOM 1309 C CA . ASP A 1 161 ? -26.017 -2.368 29.843 1.00 78.00 161 ASP A CA 1
ATOM 1310 C C . ASP A 1 161 ? -26.500 -3.759 29.396 1.00 78.00 161 ASP A C 1
ATOM 1312 O O . ASP A 1 161 ? -27.495 -3.896 28.692 1.00 78.00 161 ASP A O 1
ATOM 1316 N N . LEU A 1 162 ? -25.786 -4.801 29.834 1.00 83.81 162 LEU A N 1
ATOM 1317 C CA . LEU A 1 162 ? -26.053 -6.178 29.439 1.00 83.81 162 LEU A CA 1
ATOM 1318 C C . LEU A 1 162 ? -27.417 -6.657 29.971 1.00 83.81 162 LEU A C 1
ATOM 1320 O O . LEU A 1 162 ? -27.659 -6.666 31.186 1.00 83.81 162 LEU A O 1
ATOM 1324 N N . SER A 1 163 ? -28.305 -7.055 29.066 1.00 83.94 163 SER A N 1
ATOM 1325 C CA . SER A 1 163 ? -29.628 -7.585 29.376 1.00 83.94 163 SER A CA 1
ATOM 1326 C C . SER A 1 163 ? -29.549 -9.003 29.939 1.00 83.94 163 SER A C 1
ATOM 1328 O O . SER A 1 163 ? -28.584 -9.744 29.733 1.00 83.94 163 SER A O 1
ATOM 1330 N N . SER A 1 164 ? -30.605 -9.411 30.648 1.00 83.00 164 SER A N 1
ATOM 1331 C CA . SER A 1 164 ? -30.679 -10.740 31.268 1.00 83.00 164 SER A CA 1
ATOM 1332 C C . SER A 1 164 ? -30.554 -11.885 30.259 1.00 83.00 164 SER A C 1
ATOM 1334 O O . SER A 1 164 ? -30.129 -12.976 30.615 1.00 83.00 164 SER A O 1
ATOM 1336 N N . ASN A 1 165 ? -30.881 -11.633 28.986 1.00 82.38 165 ASN A N 1
ATOM 1337 C CA . ASN A 1 165 ? -30.756 -12.621 27.914 1.00 82.38 165 ASN A CA 1
ATOM 1338 C C . ASN A 1 165 ? -29.304 -13.053 27.669 1.00 82.38 165 ASN A C 1
ATOM 1340 O O . ASN A 1 165 ? -29.078 -14.155 27.178 1.00 82.38 165 ASN A O 1
ATOM 1344 N N . TYR A 1 166 ? -28.333 -12.193 27.985 1.00 86.00 166 TYR A N 1
ATOM 1345 C CA . TYR A 1 166 ? -26.916 -12.464 27.765 1.00 86.00 166 TYR A CA 1
ATOM 1346 C C . TYR A 1 166 ? -26.171 -12.832 29.044 1.00 86.00 166 TYR A C 1
ATOM 1348 O O . TYR A 1 166 ? -25.180 -13.553 28.973 1.00 86.00 166 TYR A O 1
ATOM 1356 N N . THR A 1 167 ? -26.641 -12.395 30.216 1.00 84.62 167 THR A N 1
ATOM 1357 C CA . THR A 1 167 ? -26.005 -12.769 31.490 1.00 84.62 167 THR A CA 1
ATOM 1358 C C . THR A 1 167 ? -26.003 -14.278 31.708 1.00 84.62 167 THR A C 1
ATOM 1360 O O . THR A 1 167 ? -25.012 -14.813 32.195 1.00 84.62 167 THR A O 1
ATOM 1363 N N . ASP A 1 168 ? -27.063 -14.965 31.276 1.00 84.56 168 ASP A N 1
ATOM 1364 C CA . ASP A 1 168 ? -27.189 -16.425 31.383 1.00 84.56 168 ASP A CA 1
ATOM 1365 C C . ASP A 1 168 ? -26.296 -17.180 30.378 1.00 84.56 168 ASP A C 1
ATOM 1367 O O . ASP A 1 168 ? -26.109 -18.389 30.493 1.00 84.56 168 ASP A O 1
ATOM 1371 N N . LEU A 1 169 ? -25.742 -16.476 29.382 1.00 87.31 169 LEU A N 1
ATOM 1372 C CA . LEU A 1 169 ? -24.842 -17.026 28.361 1.00 87.31 169 LEU A CA 1
ATOM 1373 C C . LEU A 1 169 ? -23.362 -16.854 28.718 1.00 87.31 169 LEU A C 1
ATOM 1375 O O . LEU A 1 169 ? -22.493 -17.316 27.975 1.00 87.31 169 LEU A O 1
ATOM 1379 N N . ILE A 1 170 ? -23.062 -16.168 29.822 1.00 89.88 170 ILE A N 1
ATOM 1380 C CA . ILE A 1 170 ? -21.695 -16.027 30.317 1.00 89.88 170 ILE A CA 1
ATOM 1381 C C . ILE A 1 170 ? -21.210 -17.415 30.757 1.00 89.88 170 ILE A C 1
ATOM 1383 O O . ILE A 1 170 ? -21.921 -18.098 31.496 1.00 89.88 170 ILE A O 1
ATOM 1387 N N . PRO A 1 171 ? -20.028 -17.862 30.300 1.00 88.12 171 PRO A N 1
ATOM 1388 C CA . PRO A 1 171 ? -19.551 -19.200 30.611 1.00 88.12 171 PRO A CA 1
ATOM 1389 C C . PRO A 1 171 ? -19.306 -19.364 32.112 1.00 88.12 171 PRO A C 1
ATOM 1391 O O . PRO A 1 171 ? -18.794 -18.460 32.773 1.00 88.12 171 PRO A O 1
ATOM 1394 N N . ASP A 1 172 ? -19.629 -20.554 32.620 1.00 88.94 172 ASP A N 1
ATOM 1395 C CA . ASP A 1 172 ? -19.270 -20.989 33.970 1.00 88.94 172 ASP A CA 1
ATOM 1396 C C . ASP A 1 172 ? -17.767 -21.313 34.013 1.00 88.94 172 ASP A C 1
ATOM 1398 O O . ASP A 1 172 ? -17.335 -22.453 33.829 1.00 88.94 172 ASP A O 1
ATOM 1402 N N . ASP A 1 173 ? -16.960 -20.259 34.133 1.00 90.44 173 ASP A N 1
ATOM 1403 C CA . ASP A 1 173 ? -15.501 -20.295 34.189 1.00 90.44 173 ASP A CA 1
ATOM 1404 C C . ASP A 1 173 ? -15.038 -19.800 35.573 1.00 90.44 173 ASP A C 1
ATOM 1406 O O . ASP A 1 173 ? -15.291 -18.643 35.922 1.00 90.44 173 ASP A O 1
ATOM 1410 N N . PRO A 1 174 ? -14.323 -20.626 36.364 1.00 91.69 174 PRO A N 1
ATOM 1411 C CA . PRO A 1 174 ? -13.896 -20.262 37.717 1.00 91.69 174 PRO A CA 1
ATOM 1412 C C . PRO A 1 174 ? -12.920 -19.075 37.760 1.00 91.69 174 PRO A C 1
ATOM 1414 O O . PRO A 1 174 ? -12.772 -18.440 38.806 1.00 91.69 174 PRO A O 1
ATOM 1417 N N . ASN A 1 175 ? -12.258 -18.768 36.643 1.00 94.44 175 ASN A N 1
ATOM 1418 C CA . ASN A 1 175 ? -11.318 -17.659 36.511 1.00 94.44 175 ASN A CA 1
ATOM 1419 C C . ASN A 1 175 ? -11.935 -16.442 35.802 1.00 94.44 175 ASN A C 1
ATOM 1421 O O . ASN A 1 175 ? -11.227 -15.454 35.567 1.00 94.44 175 ASN A O 1
ATOM 1425 N N . LEU A 1 176 ? -13.224 -16.492 35.447 1.00 95.50 176 LEU A N 1
ATOM 1426 C CA . LEU A 1 176 ? -13.988 -15.368 34.911 1.00 95.50 176 LEU A CA 1
ATOM 1427 C C . LEU A 1 176 ? -14.820 -14.715 36.019 1.00 95.50 176 LEU A C 1
ATOM 1429 O O . LEU A 1 176 ? -15.662 -15.342 36.652 1.00 95.50 176 LEU A O 1
ATOM 1433 N N . GLU A 1 177 ? -14.630 -13.415 36.217 1.00 95.06 177 GLU A N 1
ATOM 1434 C CA . GLU A 1 177 ? -15.456 -12.607 37.107 1.00 95.06 177 GLU A CA 1
ATOM 1435 C C . GLU A 1 177 ? -16.307 -11.640 36.282 1.00 95.06 177 GLU A C 1
ATOM 1437 O O . GLU A 1 177 ? -15.796 -10.683 35.698 1.00 95.06 177 GLU A O 1
ATOM 1442 N N . PHE A 1 178 ? -17.618 -11.867 36.248 1.00 93.62 178 PHE A N 1
ATOM 1443 C CA . PHE A 1 178 ? -18.551 -10.912 35.662 1.00 93.62 178 PHE A CA 1
ATOM 1444 C C . PHE A 1 178 ? -18.968 -9.857 36.689 1.00 93.62 178 PHE A C 1
ATOM 1446 O O . PHE A 1 178 ? -19.381 -10.182 37.804 1.00 93.62 178 PHE A O 1
ATOM 1453 N N . ARG A 1 179 ? -18.900 -8.582 36.301 1.00 92.81 179 ARG A N 1
ATOM 1454 C CA . ARG A 1 179 ? -19.342 -7.445 37.117 1.00 92.81 179 ARG A CA 1
ATOM 1455 C C . ARG A 1 179 ? -20.339 -6.614 36.331 1.00 92.81 179 ARG A C 1
ATOM 1457 O O . ARG A 1 179 ? -20.048 -6.182 35.222 1.00 92.81 179 ARG A O 1
ATOM 1464 N N . LYS A 1 180 ? -21.495 -6.316 36.917 1.00 89.06 180 LYS A N 1
ATOM 1465 C CA . LYS A 1 180 ? -22.368 -5.274 36.372 1.00 89.06 180 LYS A CA 1
ATOM 1466 C C . LYS A 1 180 ? -21.820 -3.912 36.786 1.00 89.06 180 LYS A C 1
ATOM 1468 O O . LYS A 1 180 ? -21.590 -3.693 37.974 1.00 89.06 180 LYS A O 1
ATOM 1473 N N . PHE A 1 181 ? -21.610 -3.015 35.827 1.00 86.81 181 PHE A N 1
ATOM 1474 C CA . PHE A 1 181 ? -21.146 -1.668 36.133 1.00 86.81 181 PHE A CA 1
ATOM 1475 C C . PHE A 1 181 ? -22.301 -0.841 36.713 1.00 86.81 181 PHE A C 1
ATOM 1477 O O . PHE A 1 181 ? -23.312 -0.617 36.050 1.00 86.81 181 PHE A O 1
ATOM 1484 N N . ASP A 1 182 ? -22.174 -0.422 37.971 1.00 82.06 182 ASP A N 1
ATOM 1485 C CA . ASP A 1 182 ? -23.195 0.366 38.660 1.00 82.06 182 ASP A CA 1
ATOM 1486 C C . ASP A 1 182 ? -22.957 1.860 38.428 1.00 82.06 182 ASP A C 1
ATOM 1488 O O . ASP A 1 182 ? -22.027 2.437 38.988 1.00 82.06 182 ASP A O 1
ATOM 1492 N N . THR A 1 183 ? -23.795 2.506 37.611 1.00 80.00 183 THR A N 1
ATOM 1493 C CA . THR A 1 183 ? -23.652 3.943 37.333 1.00 80.00 183 THR A CA 1
ATOM 1494 C C . THR A 1 183 ? -24.235 4.839 38.428 1.00 80.00 183 THR A C 1
ATOM 1496 O O . THR A 1 183 ? -23.874 6.016 38.507 1.00 80.00 183 THR A O 1
ATOM 1499 N N . THR A 1 184 ? -25.090 4.298 39.308 1.00 80.19 184 THR A N 1
ATOM 1500 C CA . THR A 1 184 ? -25.816 5.070 40.333 1.00 80.19 184 THR A CA 1
ATOM 1501 C C . THR A 1 184 ? -24.941 5.931 41.250 1.00 80.19 184 THR A C 1
ATOM 1503 O O . THR A 1 184 ? -25.400 7.006 41.653 1.00 80.19 184 THR A O 1
ATOM 1506 N N . PRO A 1 185 ? -23.690 5.554 41.588 1.00 75.75 185 PRO A N 1
ATOM 1507 C CA . PRO A 1 185 ? -22.859 6.356 42.470 1.00 75.75 185 PRO A CA 1
ATOM 1508 C C . PRO A 1 185 ? -22.165 7.535 41.766 1.00 75.75 185 PRO A C 1
ATOM 1510 O O . PRO A 1 185 ? -21.449 8.282 42.447 1.00 75.75 185 PRO A O 1
ATOM 1513 N N . TYR A 1 186 ? -22.336 7.696 40.448 1.00 75.81 186 TYR A N 1
ATOM 1514 C CA . TYR A 1 186 ? -21.681 8.716 39.622 1.00 75.81 186 TYR A CA 1
ATOM 1515 C C . TYR A 1 186 ? -22.667 9.793 39.128 1.00 75.81 186 TYR A C 1
ATOM 1517 O O . TYR A 1 186 ? -23.884 9.646 39.241 1.00 75.81 186 TYR A O 1
ATOM 1525 N N . PRO A 1 187 ? -22.177 10.932 38.601 1.00 70.56 187 PRO A N 1
ATOM 1526 C CA . PRO A 1 187 ? -23.054 11.960 38.050 1.00 70.56 187 PRO A CA 1
ATOM 1527 C C . PRO A 1 187 ? -23.912 11.444 36.884 1.00 70.56 187 PRO A C 1
ATOM 1529 O O . PRO A 1 187 ? -23.427 10.688 36.052 1.00 70.56 187 PRO A O 1
ATOM 1532 N N . LYS A 1 188 ? -25.138 11.966 36.738 1.00 67.19 188 LYS A N 1
ATOM 1533 C CA . LYS A 1 188 ? -26.139 11.504 35.750 1.00 67.19 188 LYS A CA 1
ATOM 1534 C C . LYS A 1 188 ? -25.686 11.427 34.285 1.00 67.19 188 LYS A C 1
ATOM 1536 O O . LYS A 1 188 ? -26.319 10.756 33.486 1.00 67.19 188 LYS A O 1
ATOM 1541 N N . PHE A 1 189 ? -24.638 12.145 33.877 1.00 64.56 189 PHE A N 1
ATOM 1542 C CA . PHE A 1 189 ? -24.131 12.022 32.501 1.00 64.56 189 PHE A CA 1
ATOM 1543 C C . PHE A 1 189 ? -23.384 10.699 32.257 1.00 64.56 189 PHE A C 1
ATOM 1545 O O . PHE A 1 189 ? -23.099 10.391 31.107 1.00 64.56 189 PHE A O 1
ATOM 1552 N N . VAL A 1 190 ? -23.060 9.947 33.315 1.00 65.94 190 VAL A N 1
ATOM 1553 C CA . VAL A 1 190 ? -22.455 8.606 33.267 1.00 65.94 190 VAL A CA 1
ATOM 1554 C C . VAL A 1 190 ? -23.509 7.524 32.975 1.00 65.94 190 VAL A C 1
ATOM 1556 O O . VAL A 1 190 ? -23.147 6.412 32.610 1.00 65.94 190 VAL A O 1
ATOM 1559 N N . ASP A 1 191 ? -24.804 7.858 33.055 1.00 63.16 191 ASP A N 1
ATOM 1560 C CA . ASP A 1 191 ? -25.924 6.931 32.827 1.00 63.16 191 ASP A CA 1
ATOM 1561 C C . ASP A 1 191 ? -26.148 6.557 31.343 1.00 63.16 191 ASP A C 1
ATOM 1563 O O . ASP A 1 191 ? -26.998 5.720 31.057 1.00 63.16 191 ASP A O 1
ATOM 1567 N N . ASP A 1 192 ? -25.416 7.163 30.396 1.00 63.72 192 ASP A N 1
ATOM 1568 C CA . ASP A 1 192 ? -25.433 6.831 28.955 1.00 63.72 192 ASP A CA 1
ATOM 1569 C C . ASP A 1 192 ? 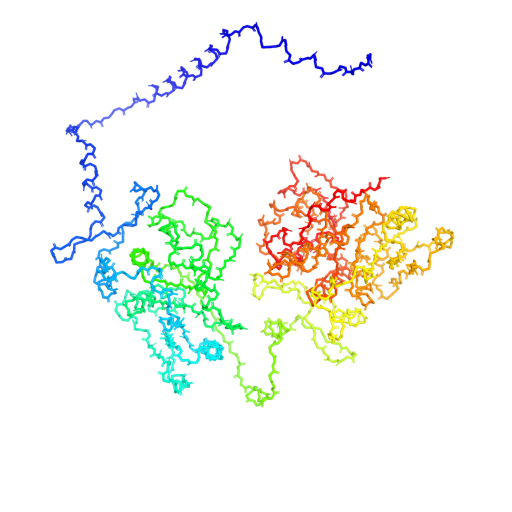-24.088 6.172 28.571 1.00 63.72 192 ASP A C 1
ATOM 1571 O O . ASP A 1 192 ? -23.129 6.865 28.196 1.00 63.72 192 ASP A O 1
ATOM 1575 N N . PRO A 1 193 ? -23.947 4.848 28.776 1.00 60.62 193 PRO A N 1
ATOM 1576 C CA . PRO A 1 193 ? -22.650 4.205 28.908 1.00 60.62 193 PRO A CA 1
ATOM 1577 C C . PRO A 1 193 ? -21.999 3.950 27.547 1.00 60.62 193 PRO A C 1
ATOM 1579 O O . PRO A 1 193 ? -22.133 2.889 26.945 1.00 60.62 193 PRO A O 1
ATOM 1582 N N . LYS A 1 194 ? -21.178 4.892 27.076 1.00 62.06 194 LYS A N 1
ATOM 1583 C CA . LYS A 1 194 ? -20.202 4.585 26.018 1.00 62.06 194 LYS A CA 1
ATOM 1584 C C . LYS A 1 194 ? -18.936 3.998 26.634 1.00 62.06 194 LYS A C 1
ATOM 1586 O O . LYS A 1 194 ? -18.352 4.602 27.534 1.00 62.06 194 LYS A O 1
ATOM 1591 N N . ILE A 1 195 ? -18.443 2.889 26.074 1.00 59.19 195 ILE A N 1
ATOM 1592 C CA . ILE A 1 195 ? -17.213 2.194 26.506 1.00 59.19 195 ILE A CA 1
ATOM 1593 C C . ILE A 1 195 ? -16.064 3.179 26.783 1.00 59.19 195 ILE A C 1
ATOM 1595 O O . ILE A 1 195 ? -15.450 3.131 27.845 1.00 59.19 195 ILE A O 1
ATOM 1599 N N . ALA A 1 196 ? -15.811 4.124 25.868 1.00 58.81 196 ALA A N 1
ATOM 1600 C CA . ALA A 1 196 ? -14.723 5.101 25.978 1.00 58.81 196 ALA A CA 1
ATOM 1601 C C . ALA A 1 196 ? -14.809 6.014 27.216 1.00 58.81 196 ALA A C 1
ATOM 1603 O O . ALA A 1 196 ? -13.782 6.484 27.701 1.00 58.81 196 ALA A O 1
ATOM 1604 N N . GLN A 1 197 ? -16.013 6.264 27.732 1.00 65.44 197 GLN A N 1
ATOM 1605 C CA . GLN A 1 197 ? -16.228 7.143 28.878 1.00 65.44 197 GLN A CA 1
ATOM 1606 C C . GLN A 1 197 ? -15.987 6.431 30.216 1.00 65.44 197 GLN A C 1
ATOM 1608 O O . GLN A 1 197 ? -15.575 7.070 31.184 1.00 65.44 197 GLN A O 1
ATOM 1613 N N . LEU A 1 198 ? -16.200 5.113 30.260 1.00 76.50 198 LEU A N 1
ATOM 1614 C CA . LEU A 1 198 ? -16.173 4.318 31.490 1.00 76.50 198 LEU A CA 1
ATOM 1615 C C . LEU A 1 198 ? -14.838 3.621 31.750 1.00 76.50 198 LEU A C 1
ATOM 1617 O O . LEU A 1 198 ? -14.579 3.239 32.890 1.00 76.50 198 LEU A O 1
ATOM 1621 N N . LYS A 1 199 ? -13.954 3.518 30.744 1.00 80.25 199 LYS A N 1
ATOM 1622 C CA . LYS A 1 199 ? -12.631 2.879 30.896 1.00 80.25 199 LYS A CA 1
ATOM 1623 C C . LYS A 1 199 ? -11.876 3.390 32.122 1.00 80.25 199 LYS A C 1
ATOM 1625 O O . LYS A 1 199 ? -11.383 2.595 32.908 1.00 80.25 199 LYS A O 1
ATOM 1630 N N . GLY A 1 200 ? -11.824 4.708 32.326 1.00 77.50 200 GLY A N 1
ATOM 1631 C CA . GLY A 1 200 ? -11.111 5.297 33.465 1.00 77.50 200 GLY A CA 1
ATOM 1632 C C . GLY A 1 200 ? -11.688 4.920 34.832 1.00 77.50 200 GLY A C 1
ATOM 1633 O O . GLY A 1 200 ? -10.922 4.709 35.769 1.00 77.50 200 GLY A O 1
ATOM 1634 N N . LEU A 1 201 ? -13.014 4.790 34.938 1.00 81.69 201 LEU A N 1
ATOM 1635 C CA . LEU A 1 201 ? -13.691 4.404 36.180 1.00 81.69 201 LEU A CA 1
ATOM 1636 C C . LEU A 1 201 ? -13.488 2.918 36.483 1.00 81.69 201 LEU A C 1
ATOM 1638 O O . LEU A 1 201 ? -13.123 2.564 37.599 1.00 81.69 201 LEU A O 1
ATOM 1642 N N . ILE A 1 202 ? -13.637 2.062 35.470 1.00 87.88 202 ILE A N 1
ATOM 1643 C CA . ILE A 1 202 ? -13.405 0.619 35.602 1.00 87.88 202 ILE A CA 1
ATOM 1644 C C . ILE A 1 202 ? -11.948 0.349 35.987 1.00 87.88 202 ILE A C 1
ATOM 1646 O O . ILE A 1 202 ? -11.676 -0.436 36.890 1.00 87.88 202 ILE A O 1
ATOM 1650 N N . LEU A 1 203 ? -10.993 1.042 35.362 1.00 84.62 203 LEU A N 1
ATOM 1651 C CA . LEU A 1 203 ? -9.584 0.925 35.738 1.00 84.62 203 LEU A CA 1
ATOM 1652 C C . LEU A 1 203 ? -9.328 1.351 37.184 1.00 84.62 203 LEU A C 1
ATOM 1654 O O . LEU A 1 203 ? -8.542 0.695 37.862 1.00 84.62 203 LEU A O 1
ATOM 1658 N N . ALA A 1 204 ? -9.974 2.421 37.657 1.00 82.88 204 ALA A N 1
ATOM 1659 C CA . ALA A 1 204 ? -9.852 2.865 39.042 1.00 82.88 204 ALA A CA 1
ATOM 1660 C C . ALA A 1 204 ? -10.363 1.805 40.034 1.00 82.88 204 ALA A C 1
ATOM 1662 O O . ALA A 1 204 ? -9.746 1.609 41.080 1.00 82.88 204 ALA A O 1
ATOM 1663 N N . GLU A 1 205 ? -11.434 1.083 39.695 1.00 87.00 205 GLU A N 1
ATOM 1664 C CA . GLU A 1 205 ? -11.922 -0.042 40.500 1.00 87.00 205 GLU A CA 1
ATOM 1665 C C . GLU A 1 205 ? -10.965 -1.228 40.492 1.00 87.00 205 GLU A C 1
ATOM 1667 O O . GLU A 1 205 ? -10.636 -1.763 41.548 1.00 87.00 205 GLU A O 1
ATOM 1672 N N . VAL A 1 206 ? -10.506 -1.650 39.312 1.00 89.19 206 VAL A N 1
ATOM 1673 C CA . VAL A 1 206 ? -9.691 -2.863 39.200 1.00 89.19 206 VAL A CA 1
ATOM 1674 C C . VAL A 1 206 ? -8.295 -2.637 39.782 1.00 89.19 206 VAL A C 1
ATOM 1676 O O . VAL A 1 206 ? -7.803 -3.484 40.521 1.00 89.19 206 VAL A O 1
ATOM 1679 N N . ILE A 1 207 ? -7.652 -1.494 39.530 1.00 84.12 207 ILE A N 1
ATOM 1680 C CA . ILE A 1 207 ? -6.293 -1.238 40.042 1.00 84.12 207 ILE A CA 1
ATOM 1681 C C . ILE A 1 207 ? -6.249 -1.062 41.568 1.00 84.12 207 ILE A C 1
ATOM 1683 O O . ILE A 1 207 ? -5.183 -1.155 42.185 1.00 84.12 207 ILE A O 1
ATOM 1687 N N . ARG A 1 208 ? -7.395 -0.776 42.199 1.00 83.56 208 ARG A N 1
ATOM 1688 C CA . ARG A 1 208 ? -7.503 -0.782 43.660 1.00 83.56 208 ARG A CA 1
ATOM 1689 C C . ARG A 1 208 ? -7.176 -2.178 44.186 1.00 83.56 208 ARG A C 1
ATOM 1691 O O . ARG A 1 208 ? -6.328 -2.303 45.071 1.00 83.56 208 ARG A O 1
ATOM 1698 N N . ASP A 1 209 ? -7.757 -3.196 43.558 1.00 84.69 209 ASP A N 1
ATOM 1699 C CA . ASP A 1 209 ? -7.734 -4.582 44.022 1.00 84.69 209 ASP A CA 1
ATOM 1700 C C . ASP A 1 209 ? -6.574 -5.399 43.413 1.00 84.69 209 ASP A C 1
ATOM 1702 O O . ASP A 1 209 ? -6.101 -6.348 44.037 1.00 84.69 209 ASP A O 1
ATOM 1706 N N . TYR A 1 210 ? -6.077 -5.023 42.226 1.00 87.00 210 TYR A N 1
ATOM 1707 C CA . TYR A 1 210 ? -5.060 -5.782 41.488 1.00 87.00 210 TYR A CA 1
ATOM 1708 C C . TYR A 1 210 ? -3.801 -4.963 41.170 1.00 87.00 210 TYR A C 1
ATOM 1710 O O . TYR A 1 210 ? -3.895 -3.807 40.749 1.00 87.00 210 TYR A O 1
ATOM 1718 N N . PRO A 1 211 ? -2.602 -5.561 41.318 1.00 80.94 211 PRO A N 1
ATOM 1719 C CA . PRO A 1 211 ? -1.342 -4.866 41.079 1.00 80.94 211 PRO A CA 1
ATOM 1720 C C . PRO A 1 211 ? -1.017 -4.710 39.589 1.00 80.94 211 PRO A C 1
ATOM 1722 O O . PRO A 1 211 ? -0.283 -3.792 39.229 1.00 80.94 211 PRO A O 1
ATOM 1725 N N . ILE A 1 212 ? -1.532 -5.588 38.722 1.00 86.38 212 ILE A N 1
ATOM 1726 C CA . ILE A 1 212 ? -1.256 -5.567 37.284 1.00 86.38 212 ILE A CA 1
ATOM 1727 C C . ILE A 1 212 ? -2.546 -5.800 36.502 1.00 86.38 212 ILE A C 1
ATOM 1729 O O . ILE A 1 212 ? -3.227 -6.808 36.688 1.00 86.38 212 ILE A O 1
ATOM 1733 N N . VAL A 1 213 ? -2.858 -4.870 35.603 1.00 90.38 213 VAL A N 1
ATOM 1734 C CA . VAL A 1 213 ? -4.073 -4.890 34.786 1.00 90.38 213 VAL A CA 1
ATOM 1735 C C . VAL A 1 213 ? -3.700 -4.904 33.311 1.00 90.38 213 VAL A C 1
ATOM 1737 O O . VAL A 1 213 ? -2.967 -4.036 32.838 1.00 90.38 213 VAL A O 1
ATOM 1740 N N . PHE A 1 214 ? -4.250 -5.863 32.574 1.00 91.38 214 PHE A N 1
ATOM 1741 C CA . PHE A 1 214 ? -4.165 -5.941 31.123 1.00 91.38 214 PHE A CA 1
ATOM 1742 C C . PHE A 1 214 ? -5.555 -5.684 30.542 1.00 91.38 214 PHE A C 1
ATOM 1744 O O . PHE A 1 214 ? -6.424 -6.554 30.547 1.00 91.38 214 PHE A O 1
ATOM 1751 N N . TRP A 1 215 ? -5.781 -4.473 30.044 1.00 89.81 215 TRP A N 1
ATOM 1752 C CA . TRP A 1 215 ? -7.042 -4.117 29.406 1.00 89.81 215 TRP A CA 1
ATOM 1753 C C . TRP A 1 215 ? -7.083 -4.617 27.966 1.00 89.81 215 TRP A C 1
ATOM 1755 O O . TRP A 1 215 ? -6.163 -4.341 27.192 1.00 89.81 215 TRP A O 1
ATOM 1765 N N . ILE A 1 216 ? -8.181 -5.273 27.593 1.00 86.25 216 ILE A N 1
ATOM 1766 C CA . ILE A 1 216 ? -8.462 -5.742 26.236 1.00 86.25 216 ILE A CA 1
ATOM 1767 C C . ILE A 1 216 ? -9.858 -5.266 25.845 1.00 86.25 216 ILE A C 1
ATOM 1769 O O . ILE A 1 216 ? -10.855 -5.596 26.488 1.00 86.25 216 ILE A O 1
ATOM 1773 N N . ASN A 1 217 ? -9.939 -4.474 24.783 1.00 82.31 217 ASN A N 1
ATOM 1774 C CA . ASN A 1 217 ? -11.216 -4.076 24.211 1.00 82.31 217 ASN A CA 1
ATOM 1775 C C . ASN A 1 217 ? -12.025 -5.289 23.688 1.00 82.31 217 ASN A C 1
ATOM 1777 O O . ASN A 1 217 ? -11.422 -6.271 23.261 1.00 82.31 217 ASN A O 1
ATOM 1781 N N . PRO A 1 218 ? -13.372 -5.223 23.678 1.00 78.00 218 PRO A N 1
ATOM 1782 C CA . PRO A 1 218 ? -14.234 -6.362 23.328 1.00 78.00 218 PRO A CA 1
ATOM 1783 C C . PRO A 1 218 ? -13.961 -6.959 21.944 1.00 78.00 218 PRO A C 1
ATOM 1785 O O . PRO A 1 218 ? -14.111 -8.156 21.738 1.00 78.00 218 PRO A O 1
ATOM 1788 N N . ASP A 1 219 ? -13.565 -6.115 20.998 1.00 74.06 219 ASP A N 1
ATOM 1789 C CA . ASP A 1 219 ? -13.301 -6.416 19.592 1.00 74.06 219 ASP A CA 1
ATOM 1790 C C . ASP A 1 219 ? -11.848 -6.838 19.310 1.00 74.06 219 ASP A C 1
ATOM 1792 O O . ASP A 1 219 ? -11.488 -7.113 18.164 1.00 74.06 219 ASP A O 1
ATOM 1796 N N . ILE A 1 220 ? -11.007 -6.941 20.343 1.00 72.62 220 ILE A N 1
ATOM 1797 C CA . ILE A 1 220 ? -9.606 -7.344 20.214 1.00 72.62 220 ILE A CA 1
ATOM 1798 C C . ILE A 1 220 ? -9.433 -8.811 20.606 1.00 72.62 220 ILE A C 1
ATOM 1800 O O . ILE A 1 220 ? -9.852 -9.242 21.677 1.00 72.62 220 ILE A O 1
ATOM 1804 N N . ALA A 1 221 ? -8.741 -9.573 19.757 1.00 72.44 221 ALA A N 1
ATOM 1805 C CA . ALA A 1 221 ? -8.425 -10.979 19.990 1.00 72.44 221 ALA A CA 1
ATOM 1806 C C . ALA A 1 221 ? -6.917 -11.198 20.163 1.00 72.44 221 ALA A C 1
ATOM 1808 O O . ALA A 1 221 ? -6.105 -10.744 19.352 1.00 72.44 221 ALA A O 1
ATOM 1809 N N . MET A 1 222 ? -6.546 -11.963 21.188 1.00 75.75 222 MET A N 1
ATOM 1810 C CA . MET A 1 222 ? -5.172 -12.411 21.390 1.00 75.75 222 MET A CA 1
ATOM 1811 C C . MET A 1 222 ? -4.844 -13.570 20.441 1.00 75.75 222 MET A C 1
ATOM 1813 O O . MET A 1 222 ? -5.638 -14.491 20.291 1.00 75.75 222 MET A O 1
ATOM 1817 N N . ARG A 1 223 ? -3.690 -13.520 19.762 1.00 68.69 223 ARG A N 1
ATOM 1818 C CA . ARG A 1 223 ? -3.338 -14.493 18.702 1.00 68.69 223 ARG A CA 1
ATOM 1819 C C . ARG A 1 223 ? -1.958 -15.131 18.846 1.00 68.69 223 ARG A C 1
ATOM 1821 O O . ARG A 1 223 ? -1.544 -15.888 17.973 1.00 68.69 223 ARG A O 1
ATOM 1828 N N . LYS A 1 224 ? -1.214 -14.786 19.894 1.00 70.06 224 LYS A N 1
ATOM 1829 C CA . LYS A 1 224 ? 0.149 -15.274 20.118 1.00 70.06 224 LYS A CA 1
ATOM 1830 C C . LYS A 1 224 ? 0.288 -15.787 21.544 1.00 70.06 224 LYS A C 1
ATOM 1832 O O . LYS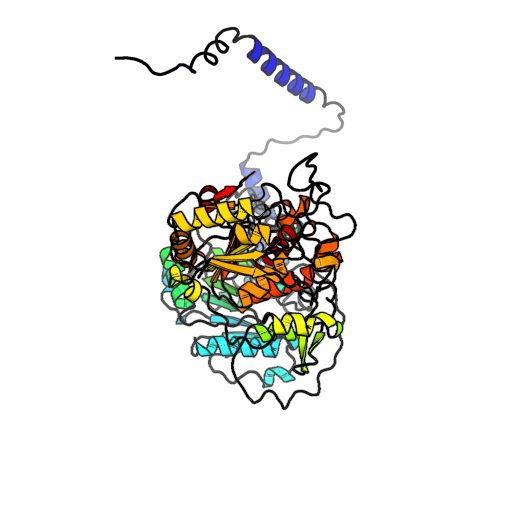 A 1 224 ? -0.299 -15.224 22.462 1.00 70.06 224 LYS A O 1
ATOM 1837 N N . THR A 1 225 ? 1.117 -16.811 21.708 1.00 71.81 225 THR A N 1
ATOM 1838 C CA . THR A 1 225 ? 1.617 -17.255 23.011 1.00 71.81 225 THR A CA 1
ATOM 1839 C C . THR A 1 225 ? 2.647 -16.258 23.552 1.00 71.81 225 THR A C 1
ATOM 1841 O O . THR A 1 225 ? 3.197 -15.449 22.801 1.00 71.81 225 THR A O 1
ATOM 1844 N N . ASN A 1 226 ? 2.942 -16.334 24.853 1.00 77.81 226 ASN A N 1
ATOM 1845 C CA . ASN A 1 226 ? 4.026 -15.585 25.506 1.00 77.81 226 ASN A CA 1
ATOM 1846 C C . ASN A 1 226 ? 3.918 -14.048 25.407 1.00 77.81 226 ASN A C 1
ATOM 1848 O O . ASN A 1 226 ? 4.920 -13.357 25.561 1.00 77.81 226 ASN A O 1
ATOM 1852 N N . VAL A 1 227 ? 2.724 -13.494 25.173 1.00 81.19 227 VAL A N 1
ATOM 1853 C CA . VAL A 1 227 ? 2.495 -12.038 25.130 1.00 81.19 227 VAL A CA 1
ATOM 1854 C C . VAL A 1 227 ? 2.926 -11.374 26.439 1.00 81.19 227 VAL A C 1
ATOM 1856 O O . VAL A 1 227 ? 3.660 -10.391 26.399 1.00 81.19 227 VAL A O 1
ATOM 1859 N N . LEU A 1 228 ? 2.519 -11.929 27.587 1.00 83.88 228 LEU A N 1
ATOM 1860 C CA . LEU A 1 228 ? 2.908 -11.427 28.910 1.00 83.88 228 LEU A CA 1
ATOM 1861 C C . LEU A 1 228 ? 4.417 -11.516 29.139 1.00 83.88 228 LEU A C 1
ATOM 1863 O O . LEU A 1 228 ? 5.024 -10.514 29.501 1.00 83.88 228 LEU A O 1
ATOM 1867 N N . LYS A 1 229 ? 5.027 -12.668 28.845 1.00 82.56 229 LYS A N 1
ATOM 1868 C CA . LYS A 1 229 ? 6.475 -12.858 28.945 1.00 82.56 229 LYS A CA 1
ATOM 1869 C C . LYS A 1 229 ? 7.259 -11.833 28.126 1.00 82.56 229 LYS A C 1
ATOM 1871 O O . LYS A 1 229 ? 8.107 -11.140 28.669 1.00 82.56 229 LYS A O 1
ATOM 1876 N N . ASN A 1 230 ? 6.934 -11.689 26.841 1.00 80.38 230 ASN A N 1
ATOM 1877 C CA . ASN A 1 230 ? 7.615 -10.739 25.959 1.00 80.38 230 ASN A CA 1
ATOM 1878 C C . ASN A 1 230 ? 7.449 -9.294 26.452 1.00 80.38 230 ASN A C 1
ATOM 1880 O O . ASN A 1 230 ? 8.383 -8.501 26.385 1.00 80.38 230 ASN A O 1
ATOM 1884 N N . LEU A 1 231 ? 6.260 -8.958 26.962 1.00 80.62 231 LEU A N 1
ATOM 1885 C CA . LEU A 1 231 ? 5.995 -7.650 27.549 1.00 80.62 231 LEU A CA 1
ATOM 1886 C C . LEU A 1 231 ? 6.826 -7.424 28.818 1.00 80.62 231 LEU A C 1
ATOM 1888 O O . LEU A 1 231 ? 7.364 -6.339 29.013 1.00 80.62 231 LEU A O 1
ATOM 1892 N N . PHE A 1 232 ? 6.948 -8.432 29.677 1.00 84.00 232 PHE A N 1
ATOM 1893 C CA . PHE A 1 232 ? 7.729 -8.348 30.910 1.00 84.00 232 PHE A CA 1
ATOM 1894 C C . PHE A 1 232 ? 9.223 -8.233 30.609 1.00 84.00 232 PHE A C 1
ATOM 1896 O O . PHE A 1 232 ? 9.892 -7.401 31.224 1.00 84.00 232 PHE A O 1
ATOM 1903 N N . ASP A 1 233 ? 9.718 -8.987 29.625 1.00 79.81 233 ASP A N 1
ATOM 1904 C CA . ASP A 1 233 ? 11.091 -8.897 29.130 1.00 79.81 233 ASP A CA 1
ATOM 1905 C C . ASP A 1 233 ? 11.383 -7.466 28.630 1.00 79.81 233 ASP A C 1
ATOM 1907 O O . ASP A 1 233 ? 12.334 -6.843 29.107 1.00 79.81 233 ASP A O 1
ATOM 1911 N N . GLU A 1 234 ? 10.507 -6.875 27.799 1.00 76.81 234 GLU A N 1
ATOM 1912 C CA . GLU A 1 234 ? 10.650 -5.484 27.326 1.00 76.81 234 GLU A CA 1
ATOM 1913 C C . GLU A 1 234 ? 10.661 -4.472 28.486 1.00 76.81 234 GLU A C 1
ATOM 1915 O O . GLU A 1 234 ? 11.486 -3.552 28.517 1.00 76.81 234 GLU A O 1
ATOM 1920 N N . ILE A 1 235 ? 9.762 -4.626 29.465 1.00 72.38 235 ILE A N 1
ATOM 1921 C CA . ILE A 1 235 ? 9.715 -3.736 30.634 1.00 72.38 235 ILE A CA 1
ATOM 1922 C C . ILE A 1 235 ? 11.006 -3.860 31.446 1.00 72.38 235 ILE A C 1
ATOM 1924 O O . ILE A 1 235 ? 11.551 -2.841 31.877 1.00 72.38 235 ILE A O 1
ATOM 1928 N N . SER A 1 236 ? 11.497 -5.084 31.645 1.00 74.50 236 SER A N 1
ATOM 1929 C CA . SER A 1 236 ? 12.701 -5.358 32.431 1.00 74.50 236 SER A CA 1
ATOM 1930 C C . SER A 1 236 ? 13.961 -4.763 31.795 1.00 74.50 236 SER A C 1
ATOM 1932 O O . SER A 1 236 ? 14.802 -4.205 32.504 1.00 74.50 236 SER A O 1
ATOM 1934 N N . GLU A 1 237 ? 14.057 -4.823 30.466 1.00 70.00 237 GLU A N 1
ATOM 1935 C CA . GLU A 1 237 ? 15.219 -4.377 29.699 1.00 70.00 237 GLU A CA 1
ATOM 1936 C C . GLU A 1 237 ? 15.242 -2.851 29.523 1.00 70.00 237 GLU A C 1
ATOM 1938 O O . GLU A 1 237 ? 16.307 -2.238 29.611 1.00 70.00 237 GLU A O 1
ATOM 1943 N N . TYR A 1 238 ? 14.075 -2.218 29.334 1.00 59.78 238 TYR A N 1
ATOM 1944 C CA . TYR A 1 238 ? 14.005 -0.817 28.895 1.00 59.78 238 TYR A CA 1
ATOM 1945 C C . TYR A 1 238 ? 13.277 0.147 29.842 1.00 59.78 238 TYR A C 1
ATOM 1947 O O . TYR A 1 238 ? 13.413 1.357 29.662 1.00 59.78 238 TYR A O 1
ATOM 1955 N N . ARG A 1 239 ? 12.485 -0.325 30.821 1.00 56.94 239 ARG A N 1
ATOM 1956 C CA . ARG A 1 239 ? 11.509 0.527 31.545 1.00 56.94 239 ARG A CA 1
ATOM 1957 C C . ARG A 1 239 ? 11.534 0.411 33.072 1.00 56.94 239 ARG A C 1
ATOM 1959 O O . ARG A 1 239 ? 10.557 0.758 33.731 1.00 56.94 239 ARG A O 1
ATOM 1966 N N . THR A 1 240 ? 12.643 -0.041 33.651 1.00 54.91 240 THR A N 1
ATOM 1967 C CA . THR A 1 240 ? 12.806 -0.171 35.113 1.00 54.91 240 THR A CA 1
ATOM 1968 C C . THR A 1 240 ? 13.237 1.122 35.820 1.00 54.91 240 THR A C 1
ATOM 1970 O O . THR A 1 240 ? 13.304 1.151 37.048 1.00 54.91 240 THR A O 1
ATOM 1973 N N . THR A 1 241 ? 13.512 2.206 35.083 1.00 53.78 241 THR A N 1
ATOM 1974 C CA . THR A 1 241 ? 13.849 3.527 35.643 1.00 53.78 241 THR A CA 1
ATOM 1975 C C . THR A 1 241 ? 12.608 4.421 35.772 1.00 53.78 241 THR A C 1
ATOM 1977 O O . THR A 1 241 ? 11.664 4.303 34.993 1.00 53.78 241 THR A O 1
ATOM 1980 N N . GLU A 1 242 ? 12.614 5.373 36.718 1.00 51.53 242 GLU A N 1
ATOM 1981 C CA . GLU A 1 242 ? 11.510 6.333 36.959 1.00 51.53 242 GLU A CA 1
ATOM 1982 C C . GLU A 1 242 ? 11.158 7.235 35.749 1.00 51.53 242 GLU A C 1
ATOM 1984 O O . GLU A 1 242 ? 10.206 8.012 35.804 1.00 51.53 242 GLU A O 1
ATOM 1989 N N . GLU A 1 243 ? 11.906 7.151 34.644 1.00 51.91 243 GLU A N 1
ATOM 1990 C CA . GLU A 1 243 ? 11.685 7.946 33.432 1.00 51.91 243 GLU A CA 1
ATOM 1991 C C . GLU A 1 243 ? 10.559 7.407 32.528 1.00 51.91 243 GLU A C 1
ATOM 1993 O O . GLU A 1 243 ? 10.068 8.145 31.667 1.00 51.91 243 GLU A O 1
ATOM 1998 N N . TYR A 1 244 ? 10.112 6.159 32.719 1.00 56.16 244 TYR A N 1
ATOM 1999 C CA . TYR A 1 244 ? 9.114 5.511 31.861 1.00 56.16 244 TYR A CA 1
ATOM 2000 C C . TYR A 1 244 ? 7.733 5.396 32.512 1.00 56.16 244 TYR A C 1
ATOM 2002 O O . TYR A 1 244 ? 7.588 5.144 33.705 1.00 56.16 244 TYR A O 1
ATOM 2010 N N . SER A 1 245 ? 6.684 5.562 31.695 1.00 61.72 245 SER A N 1
ATOM 2011 C CA . SER A 1 245 ? 5.302 5.403 32.151 1.00 61.72 245 SER A CA 1
ATOM 2012 C C . SER A 1 245 ? 5.018 3.937 32.527 1.00 61.72 245 SER A C 1
ATOM 2014 O O . SER A 1 245 ? 5.197 3.061 31.678 1.00 61.72 245 SER A O 1
ATOM 2016 N N . PRO A 1 246 ? 4.484 3.667 33.733 1.00 63.75 246 PRO A N 1
ATOM 2017 C CA . PRO A 1 246 ? 3.998 2.348 34.161 1.00 63.75 246 PRO A CA 1
ATOM 2018 C C . PRO A 1 246 ? 2.693 1.913 33.471 1.00 63.75 246 PRO A C 1
ATOM 2020 O O . PRO A 1 246 ? 2.211 0.804 33.693 1.00 63.75 246 PRO A O 1
ATOM 2023 N N . MET A 1 247 ? 2.108 2.788 32.648 1.00 67.06 247 MET A N 1
ATOM 2024 C CA . MET A 1 247 ? 1.049 2.458 31.700 1.00 67.06 247 MET A CA 1
ATOM 2025 C C . MET A 1 247 ? 1.642 2.380 30.293 1.00 67.06 247 MET A C 1
ATOM 2027 O O . MET A 1 247 ? 2.211 3.361 29.801 1.00 67.06 247 MET A O 1
ATOM 2031 N N . ILE A 1 248 ? 1.484 1.225 29.655 1.00 69.62 248 ILE A N 1
ATOM 2032 C CA . ILE A 1 248 ? 2.032 0.885 28.343 1.00 69.62 248 ILE A CA 1
ATOM 2033 C C . ILE A 1 248 ? 0.864 0.616 27.405 1.00 69.62 248 ILE A C 1
ATOM 2035 O O . ILE A 1 248 ? 0.092 -0.314 27.619 1.00 69.62 248 ILE A O 1
ATOM 2039 N N . SER A 1 249 ? 0.728 1.423 26.356 1.00 68.00 249 SER A N 1
ATOM 2040 C CA . SER A 1 249 ? -0.195 1.084 25.276 1.00 68.00 249 SER A CA 1
ATOM 2041 C C . SER A 1 249 ? 0.468 0.105 24.324 1.00 68.00 249 SER A C 1
ATOM 2043 O O . SER A 1 249 ? 1.598 0.336 23.896 1.00 68.00 249 SER A O 1
ATOM 2045 N N . LEU A 1 250 ? -0.255 -0.956 23.978 1.00 62.41 250 LEU A N 1
ATOM 2046 C CA . LEU A 1 250 ? 0.158 -1.935 22.971 1.00 62.41 250 LEU A CA 1
ATOM 2047 C C . LEU A 1 250 ? -0.432 -1.607 21.590 1.00 62.41 250 LEU A C 1
ATOM 2049 O O . LEU A 1 250 ? -0.128 -2.280 20.611 1.00 62.41 250 LEU A O 1
ATOM 2053 N N . SER A 1 251 ? -1.248 -0.549 21.515 1.00 55.62 251 SER A N 1
ATOM 2054 C CA . SER A 1 251 ? -1.744 0.058 20.281 1.00 55.62 251 SER A CA 1
ATOM 2055 C C . SER A 1 251 ? -1.203 1.488 20.176 1.00 55.62 251 SER A C 1
ATOM 2057 O O . SER A 1 251 ? -1.519 2.364 20.990 1.00 55.62 251 SER A O 1
ATOM 2059 N N . VAL A 1 252 ? -0.322 1.724 19.204 1.00 42.31 252 VAL A N 1
ATOM 2060 C CA . VAL A 1 252 ? 0.221 3.049 18.880 1.00 42.31 252 VAL A CA 1
ATOM 2061 C C . VAL A 1 252 ? 0.010 3.268 17.389 1.00 42.31 252 VAL A C 1
ATOM 2063 O O . VAL A 1 252 ? 0.520 2.498 16.579 1.00 42.31 252 VAL A O 1
ATOM 2066 N N . MET A 1 253 ? -0.720 4.323 17.024 1.00 41.25 253 MET A N 1
ATOM 2067 C CA . MET A 1 253 ? -0.639 4.855 15.667 1.00 41.25 253 MET A CA 1
ATOM 2068 C C . MET A 1 253 ? 0.413 5.958 15.649 1.00 41.25 253 MET A C 1
ATOM 2070 O O . MET A 1 253 ? 0.421 6.833 16.515 1.00 41.25 253 MET A O 1
ATOM 2074 N N . ASP A 1 254 ? 1.265 5.968 14.628 1.00 38.09 254 ASP A N 1
ATOM 2075 C CA . ASP A 1 254 ? 2.285 7.002 14.394 1.00 38.09 254 ASP A CA 1
ATOM 2076 C C . ASP A 1 254 ? 1.680 8.348 13.920 1.00 38.09 254 ASP A C 1
ATOM 2078 O O . ASP A 1 254 ? 2.289 9.110 13.170 1.00 38.09 254 ASP A O 1
ATOM 2082 N N . ASN A 1 255 ? 0.472 8.688 14.378 1.00 41.19 255 ASN A N 1
ATOM 2083 C CA . ASN A 1 255 ? -0.222 9.914 14.006 1.00 41.19 255 ASN A CA 1
ATOM 2084 C C . ASN A 1 255 ? 0.114 11.028 15.005 1.00 41.19 255 ASN A C 1
ATOM 2086 O O . ASN A 1 255 ? -0.398 11.084 16.125 1.00 41.19 255 ASN A O 1
ATOM 2090 N N . LYS A 1 256 ? 0.979 11.958 14.594 1.00 38.41 256 LYS A N 1
ATOM 2091 C CA . LYS A 1 256 ? 1.261 13.209 15.318 1.00 38.41 256 LYS A CA 1
ATOM 2092 C C . LYS A 1 256 ? 0.174 14.248 15.034 1.00 38.41 256 LYS A C 1
ATOM 2094 O O . LYS A 1 256 ? 0.438 15.240 14.364 1.00 38.41 256 LYS A O 1
ATOM 2099 N N . ASN A 1 257 ? -1.046 14.038 15.527 1.00 37.81 257 ASN A N 1
ATOM 2100 C CA . ASN A 1 257 ? -2.149 14.975 15.291 1.00 37.81 257 ASN A CA 1
ATOM 2101 C C . ASN A 1 257 ? -2.550 15.743 16.556 1.00 37.81 257 ASN A C 1
ATOM 2103 O O . ASN A 1 257 ? -3.289 15.253 17.406 1.00 37.81 257 ASN A O 1
ATOM 2107 N N . ALA A 1 258 ? -2.152 17.018 16.618 1.00 38.22 258 ALA A N 1
ATOM 2108 C CA . ALA A 1 258 ? -2.654 17.987 17.599 1.00 38.22 258 ALA A CA 1
ATOM 2109 C C . ALA A 1 258 ? -4.163 18.299 17.437 1.00 38.22 258 ALA A C 1
ATOM 2111 O O . ALA A 1 258 ? -4.760 18.912 18.318 1.00 38.22 258 ALA A O 1
ATOM 2112 N N . ALA A 1 259 ? -4.787 17.874 16.329 1.00 35.84 259 ALA A N 1
ATOM 2113 C CA . ALA A 1 259 ? -6.163 18.203 15.946 1.00 35.84 259 ALA A CA 1
ATOM 2114 C C . ALA A 1 259 ? -7.267 17.419 16.692 1.00 35.84 259 ALA A C 1
ATOM 2116 O O . ALA A 1 259 ? -8.430 17.805 16.623 1.00 35.84 259 ALA A O 1
ATOM 2117 N N . VAL A 1 260 ? -6.929 16.339 17.411 1.00 40.66 260 VAL A N 1
ATOM 2118 C CA . VAL A 1 260 ? -7.914 15.466 18.097 1.00 40.66 260 VAL A CA 1
ATOM 2119 C C . VAL A 1 260 ? -8.000 15.755 19.604 1.00 40.66 260 VAL A C 1
ATOM 2121 O O . VAL A 1 260 ? -8.919 15.309 20.291 1.00 40.66 260 VAL A O 1
ATOM 2124 N N . VAL A 1 261 ? -7.068 16.547 20.144 1.00 47.84 261 VAL A N 1
ATOM 2125 C CA . VAL A 1 261 ? -7.128 16.990 21.539 1.00 47.84 261 VAL A CA 1
ATOM 2126 C C . VAL A 1 261 ? -8.167 18.098 21.637 1.00 47.84 261 VAL A C 1
ATOM 2128 O O . VAL A 1 261 ? -7.939 19.213 21.172 1.00 47.84 261 VAL A O 1
ATOM 2131 N N . ASN A 1 262 ? -9.310 17.806 22.265 1.00 50.78 262 ASN A N 1
ATOM 2132 C CA . ASN A 1 262 ? -10.290 18.840 22.579 1.00 50.78 262 ASN A CA 1
ATOM 2133 C C . ASN A 1 262 ? -9.577 19.971 23.356 1.00 50.78 262 ASN A C 1
ATOM 2135 O O . ASN A 1 262 ? -9.009 19.693 24.415 1.00 50.78 262 ASN A O 1
ATOM 2139 N N . PRO A 1 263 ? -9.603 21.236 22.895 1.00 53.41 263 PRO A N 1
ATOM 2140 C CA . PRO A 1 263 ? -8.929 22.341 23.583 1.00 53.41 263 PRO A CA 1
ATOM 2141 C C . PRO A 1 263 ? -9.370 22.521 25.044 1.00 53.41 263 PRO A C 1
ATOM 2143 O O . PRO A 1 263 ? -8.602 23.007 25.874 1.00 53.41 263 PRO A O 1
ATOM 2146 N N . GLY A 1 264 ? -10.586 22.085 25.388 1.00 55.56 264 GLY A N 1
ATOM 2147 C CA . GLY A 1 264 ? -11.075 22.021 26.763 1.00 55.56 264 GLY A CA 1
ATOM 2148 C C . GLY A 1 264 ? -10.278 21.061 27.653 1.00 55.56 264 GLY A C 1
ATOM 2149 O O . GLY A 1 264 ? -10.129 21.337 28.838 1.00 55.56 264 GLY A O 1
ATOM 2150 N N . LEU A 1 265 ? -9.701 19.990 27.100 1.00 60.69 265 LEU A N 1
ATOM 2151 C CA . LEU A 1 265 ? -8.849 19.044 27.828 1.00 60.69 265 LEU A CA 1
ATOM 2152 C C . LEU A 1 265 ? -7.514 19.685 28.237 1.00 60.69 265 LEU A C 1
ATOM 2154 O O . LEU A 1 265 ? -7.050 19.465 29.352 1.00 60.69 265 LEU A O 1
ATOM 2158 N N . ILE A 1 266 ? -6.945 20.549 27.387 1.00 62.38 266 ILE A N 1
ATOM 2159 C CA . ILE A 1 266 ? -5.696 21.290 27.661 1.00 62.38 266 ILE A CA 1
ATOM 2160 C C . ILE A 1 266 ? -5.858 22.214 28.875 1.00 62.38 266 ILE A C 1
ATOM 2162 O O . ILE A 1 266 ? -4.900 22.452 29.607 1.00 62.38 266 ILE A O 1
ATOM 2166 N N . GLN A 1 267 ? -7.078 22.699 29.133 1.00 62.53 267 GLN A N 1
ATOM 2167 C CA . GLN A 1 267 ? -7.353 23.504 30.323 1.00 62.53 267 GLN A CA 1
ATOM 2168 C C . GLN A 1 267 ? -7.161 22.701 31.609 1.00 62.53 267 GLN A C 1
ATOM 2170 O O . GLN A 1 267 ? -6.722 23.278 32.594 1.00 62.53 267 GLN A O 1
ATOM 2175 N N . PHE A 1 268 ? -7.468 21.401 31.616 1.00 65.19 268 PHE A N 1
ATOM 2176 C CA . PHE A 1 268 ? -7.261 20.517 32.769 1.00 65.19 268 PHE A CA 1
ATOM 2177 C C . PHE A 1 268 ? -5.866 19.874 32.771 1.00 65.19 268 PHE A C 1
ATOM 2179 O O . PHE A 1 268 ? -5.315 19.644 33.842 1.00 65.19 268 PHE A O 1
ATOM 2186 N N . PHE A 1 269 ? -5.270 19.650 31.595 1.00 69.31 269 PHE A N 1
ATOM 2187 C CA . PHE A 1 269 ? -3.967 18.998 31.406 1.00 69.31 269 PHE A CA 1
ATOM 2188 C C . PHE A 1 269 ? -3.024 19.856 30.568 1.00 69.31 269 PHE A C 1
ATOM 2190 O O . PHE A 1 269 ? -2.801 19.569 29.388 1.00 69.31 269 PHE A O 1
ATOM 2197 N N . PRO A 1 270 ? -2.454 20.924 31.139 1.00 60.97 270 PRO A N 1
ATOM 2198 C CA . PRO A 1 270 ? -1.558 21.773 30.385 1.00 60.97 270 PRO A CA 1
ATOM 2199 C C . PRO A 1 270 ? -0.263 21.021 30.045 1.00 60.97 270 PRO A C 1
ATOM 2201 O O . PRO A 1 270 ? 0.437 20.475 30.905 1.00 60.97 270 PRO A O 1
ATOM 2204 N N . SER A 1 271 ? 0.058 21.001 28.754 1.00 60.59 271 SER A N 1
ATOM 2205 C CA . SER A 1 271 ? 1.272 20.407 28.196 1.00 60.59 271 SER A CA 1
ATOM 2206 C C . SER A 1 271 ? 2.096 21.485 27.495 1.00 60.59 271 SER A C 1
ATOM 2208 O O . SER A 1 271 ? 1.552 22.290 26.742 1.00 60.59 271 SER A O 1
ATOM 2210 N N . SER A 1 272 ? 3.412 21.504 27.725 1.00 48.03 272 SER A N 1
ATOM 2211 C CA . SER A 1 272 ? 4.356 22.390 27.027 1.00 48.03 272 SER A CA 1
ATOM 2212 C C . SER A 1 272 ? 4.734 21.886 25.628 1.00 48.03 272 SER A C 1
ATOM 2214 O O . SER A 1 272 ? 5.361 22.618 24.864 1.00 48.03 272 SER A O 1
ATOM 2216 N N . SER A 1 273 ? 4.348 20.654 25.274 1.00 46.06 273 SER A N 1
ATOM 2217 C CA . SER A 1 273 ? 4.613 20.039 23.975 1.00 46.06 273 SER A CA 1
ATOM 2218 C C . SER A 1 273 ? 3.308 19.758 23.231 1.00 46.06 273 SER A C 1
ATOM 2220 O O . SER A 1 273 ? 2.519 18.914 23.649 1.00 46.06 273 SER A O 1
ATOM 2222 N N . VAL A 1 274 ? 3.127 20.417 22.083 1.00 40.81 274 VAL A N 1
ATOM 2223 C CA . VAL A 1 274 ? 2.034 20.168 21.113 1.00 40.81 274 VAL A CA 1
ATOM 2224 C C . VAL A 1 274 ? 2.280 18.875 20.303 1.00 40.81 274 VAL A C 1
ATOM 2226 O O . VAL A 1 274 ? 1.467 18.468 19.485 1.00 40.81 274 VAL A O 1
ATOM 2229 N N . ASN A 1 275 ? 3.408 18.202 20.546 1.00 39.06 275 ASN A N 1
ATOM 2230 C CA . ASN A 1 275 ? 3.826 16.980 19.864 1.00 39.06 275 ASN A CA 1
ATOM 2231 C C . ASN A 1 275 ? 3.422 15.757 20.704 1.00 39.06 275 ASN A C 1
ATOM 2233 O O . ASN A 1 275 ? 4.253 15.148 21.376 1.00 39.06 275 ASN A O 1
ATOM 2237 N N . VAL A 1 276 ? 2.124 15.460 20.744 1.00 44.75 276 VAL A N 1
ATOM 2238 C CA . VAL A 1 276 ? 1.593 14.256 21.397 1.00 44.75 276 VAL A CA 1
ATOM 2239 C C . VAL A 1 276 ? 1.319 13.235 20.295 1.00 44.75 276 VAL A C 1
ATOM 2241 O O . VAL A 1 276 ? 0.497 13.491 19.419 1.00 44.75 276 VAL A O 1
ATOM 2244 N N . ASN A 1 277 ? 2.037 12.108 20.299 1.00 39.22 277 ASN A N 1
ATOM 2245 C CA . ASN A 1 277 ? 1.695 10.975 19.437 1.00 39.22 277 ASN A CA 1
ATOM 2246 C C . ASN A 1 277 ? 0.310 10.449 19.847 1.00 39.22 277 ASN A C 1
ATOM 2248 O O . ASN A 1 277 ? 0.009 10.364 21.041 1.00 39.22 277 ASN A O 1
ATOM 2252 N N . GLN A 1 278 ? -0.528 10.092 18.876 1.00 41.94 278 GLN A N 1
ATOM 2253 C CA . GLN A 1 278 ? -1.832 9.493 19.133 1.00 41.94 278 GLN A CA 1
ATOM 2254 C C . GLN A 1 278 ? -1.656 8.088 19.730 1.00 41.94 278 GLN A C 1
ATOM 2256 O O . GLN A 1 278 ? -1.260 7.147 19.048 1.00 41.94 278 GLN A O 1
ATOM 2261 N N . VAL A 1 279 ? -1.975 7.933 21.014 1.00 45.00 279 VAL A N 1
ATOM 2262 C CA . VAL A 1 279 ? -2.034 6.624 21.673 1.00 45.00 279 VAL A CA 1
ATOM 2263 C C . VAL A 1 279 ? -3.503 6.239 21.818 1.00 45.00 279 VAL A C 1
ATOM 2265 O O . VAL A 1 279 ? -4.230 6.854 22.599 1.00 45.00 279 VAL A O 1
ATOM 2268 N N . TRP A 1 280 ? -3.959 5.254 21.042 1.00 45.25 280 TRP A N 1
ATOM 2269 C CA . TRP A 1 280 ? -5.290 4.673 21.221 1.00 45.25 280 TRP A CA 1
ATOM 2270 C C . TRP A 1 280 ? -5.243 3.655 22.360 1.00 45.25 280 TRP A C 1
ATOM 2272 O O . TRP A 1 280 ? -4.527 2.662 22.295 1.00 45.25 280 TRP A O 1
ATOM 2282 N N . PHE A 1 281 ? -6.029 3.884 23.411 1.00 52.44 281 PHE A N 1
ATOM 2283 C CA . PHE A 1 281 ? -6.139 2.980 24.561 1.00 52.44 281 PHE A CA 1
ATOM 2284 C C . PHE A 1 281 ? -7.135 1.843 24.291 1.00 52.44 281 PHE A C 1
ATOM 2286 O O . PHE A 1 281 ? -8.123 1.679 25.010 1.00 52.44 281 PHE A O 1
ATOM 2293 N N . GLU A 1 282 ? -6.929 1.091 23.213 1.00 59.72 282 GLU A N 1
ATOM 2294 C CA . GLU A 1 282 ? -7.742 -0.094 22.895 1.00 59.72 282 GLU A CA 1
ATOM 2295 C C . GLU A 1 282 ? -7.262 -1.319 23.664 1.00 59.72 282 GLU A C 1
ATOM 2297 O O . GLU A 1 282 ? -8.065 -2.024 24.266 1.00 59.72 282 GLU A O 1
ATOM 2302 N N . THR A 1 283 ? -5.943 -1.519 23.692 1.00 58.75 283 THR A N 1
ATOM 2303 C CA . THR A 1 283 ? -5.276 -2.560 24.473 1.00 58.75 283 THR A CA 1
ATOM 2304 C C . THR A 1 283 ? -4.067 -1.955 25.161 1.00 58.75 283 THR A C 1
ATOM 2306 O O . THR A 1 283 ? -3.202 -1.358 24.513 1.00 58.75 283 THR A O 1
ATOM 2309 N N . PHE A 1 284 ? -4.011 -2.075 26.481 1.00 70.56 284 PHE A N 1
ATOM 2310 C CA . PHE A 1 284 ? -2.948 -1.470 27.270 1.00 70.56 284 PHE A CA 1
ATOM 2311 C C . PHE A 1 284 ? -2.710 -2.244 28.561 1.00 70.56 284 PHE A C 1
ATOM 2313 O O . PHE A 1 284 ? -3.582 -2.934 29.085 1.00 70.56 284 PHE A O 1
ATOM 2320 N N . PHE A 1 285 ? -1.499 -2.099 29.069 1.00 74.00 285 PHE A N 1
ATOM 2321 C CA . PHE A 1 285 ? -0.986 -2.779 30.239 1.00 74.00 285 PHE A CA 1
ATOM 2322 C C . PHE A 1 285 ? -0.613 -1.756 31.309 1.00 74.00 285 PHE A C 1
ATOM 2324 O O . PHE A 1 285 ? 0.033 -0.749 31.011 1.00 74.00 285 PHE A O 1
ATOM 2331 N N . ILE A 1 286 ? -1.043 -1.984 32.547 1.00 71.19 286 ILE A N 1
ATOM 2332 C CA . ILE A 1 286 ? -0.858 -1.062 33.668 1.00 71.19 286 ILE A CA 1
ATOM 2333 C C . ILE A 1 286 ? -0.286 -1.810 34.864 1.00 71.19 286 ILE A C 1
ATOM 2335 O O . ILE A 1 286 ? -0.847 -2.813 35.301 1.00 71.19 286 ILE A O 1
ATOM 2339 N N . VAL A 1 287 ? 0.773 -1.249 35.448 1.00 66.94 287 VAL A N 1
ATOM 2340 C CA . VAL A 1 287 ? 1.315 -1.667 36.748 1.00 66.94 287 VAL A CA 1
ATOM 2341 C C . VAL A 1 287 ? 0.934 -0.643 37.815 1.00 66.94 287 VAL A C 1
ATOM 2343 O O . VAL A 1 287 ? 1.185 0.553 37.652 1.00 66.94 287 VAL A O 1
ATOM 2346 N N . LYS A 1 288 ? 0.354 -1.096 38.930 1.00 67.25 288 LYS A N 1
ATOM 2347 C CA . LYS A 1 288 ? 0.001 -0.259 40.082 1.00 67.25 288 LYS A CA 1
ATOM 2348 C C . LYS A 1 288 ? 1.264 0.365 40.675 1.00 67.25 288 LYS A C 1
ATOM 2350 O O . LYS A 1 288 ? 2.115 -0.312 41.243 1.00 67.25 288 LYS A O 1
ATOM 2355 N N . THR A 1 289 ? 1.377 1.679 40.546 1.00 62.97 289 THR A N 1
ATOM 2356 C CA . THR A 1 289 ? 2.489 2.483 41.063 1.00 62.97 289 THR A CA 1
ATOM 2357 C C . THR A 1 289 ? 1.967 3.806 41.627 1.00 62.97 289 THR A C 1
ATOM 2359 O O . THR A 1 289 ? 0.815 4.189 41.403 1.00 62.97 289 THR A O 1
ATOM 2362 N N . GLU A 1 290 ? 2.825 4.569 42.306 1.00 58.28 290 GLU A N 1
ATOM 2363 C CA . GLU A 1 290 ? 2.495 5.937 42.724 1.00 58.28 290 GLU A CA 1
ATOM 2364 C C . GLU A 1 290 ? 2.127 6.834 41.521 1.00 58.28 290 GLU A C 1
ATOM 2366 O O . GLU A 1 290 ? 1.244 7.691 41.610 1.00 58.28 290 GLU A O 1
ATOM 2371 N N . TYR A 1 291 ? 2.767 6.627 40.365 1.00 56.62 291 TYR A N 1
ATOM 2372 C CA . TYR A 1 291 ? 2.508 7.414 39.161 1.00 56.62 291 TYR A CA 1
ATOM 2373 C C . TYR A 1 291 ? 1.157 7.076 38.508 1.00 56.62 291 TYR A C 1
ATOM 2375 O O . TYR A 1 291 ? 0.411 7.995 38.163 1.00 56.62 291 TYR A O 1
ATOM 2383 N N . THR A 1 292 ? 0.785 5.793 38.383 1.00 55.25 292 THR A N 1
ATOM 2384 C CA . THR A 1 292 ? -0.546 5.417 37.851 1.00 55.25 292 THR A CA 1
ATOM 2385 C C . THR A 1 292 ? -1.668 5.948 38.724 1.00 55.25 292 THR A C 1
ATOM 2387 O O . THR A 1 292 ? -2.692 6.401 38.216 1.00 55.25 292 THR A O 1
ATOM 2390 N N . HIS A 1 293 ? -1.450 5.955 40.035 1.00 59.22 293 HIS A N 1
ATOM 2391 C CA . HIS A 1 293 ? -2.383 6.505 41.002 1.00 59.22 293 HIS A CA 1
ATOM 2392 C C . HIS A 1 293 ? -2.645 8.004 40.764 1.00 59.22 293 HIS A C 1
ATOM 2394 O O . HIS A 1 293 ? -3.793 8.447 40.708 1.00 59.22 293 HIS A O 1
ATOM 2400 N N . LYS A 1 294 ? -1.582 8.785 40.519 1.00 59.59 294 LYS A N 1
ATOM 2401 C CA . LYS A 1 294 ? -1.678 10.213 40.159 1.00 59.59 294 LYS A CA 1
ATOM 2402 C C . LYS A 1 294 ? -2.369 10.435 38.806 1.00 59.59 294 LYS A C 1
ATOM 2404 O O . LYS A 1 294 ? -3.119 11.401 38.664 1.00 59.59 294 LYS A O 1
ATOM 2409 N N . LEU A 1 295 ? -2.133 9.558 37.826 1.00 56.81 295 LEU A N 1
ATOM 2410 C CA . LEU A 1 295 ? -2.715 9.654 36.483 1.00 56.81 295 LEU A CA 1
ATOM 2411 C C . LEU A 1 295 ? -4.225 9.353 36.477 1.00 56.81 295 LEU A C 1
ATOM 2413 O O . LEU A 1 295 ? -5.005 10.107 35.898 1.00 56.81 295 LEU A O 1
ATOM 2417 N N . LEU A 1 296 ? -4.655 8.286 37.155 1.00 52.31 296 LEU A N 1
ATOM 2418 C CA . LEU A 1 296 ? -6.066 7.879 37.209 1.00 52.31 296 LEU A CA 1
ATOM 2419 C C . LEU A 1 296 ? -6.943 8.879 37.962 1.00 52.31 296 LEU A C 1
ATOM 2421 O O . LEU A 1 296 ? -8.088 9.094 37.572 1.00 52.31 296 LEU A O 1
ATOM 2425 N N . LYS A 1 297 ? -6.383 9.579 38.957 1.00 53.00 297 LYS A N 1
ATOM 2426 C CA . LYS A 1 297 ? -7.037 10.708 39.642 1.00 53.00 297 LYS A CA 1
ATOM 2427 C C . LYS A 1 297 ? -7.546 11.794 38.677 1.00 53.00 297 LYS A C 1
ATOM 2429 O O . LYS A 1 297 ? -8.417 12.581 39.035 1.00 53.00 297 LYS A O 1
ATOM 2434 N N . CYS A 1 298 ? -6.988 11.855 37.470 1.00 43.16 298 CYS A N 1
ATOM 2435 C CA . CYS A 1 298 ? -7.186 12.937 36.522 1.00 43.16 298 CYS A CA 1
ATOM 2436 C C . CYS A 1 298 ? -8.125 12.607 35.336 1.00 43.16 298 CYS A C 1
ATOM 2438 O O . CYS A 1 298 ? -8.623 13.521 34.689 1.00 43.16 298 CYS A O 1
ATOM 2440 N N . MET A 1 299 ? -8.412 11.347 35.002 1.00 44.47 299 MET A N 1
ATOM 2441 C CA . MET A 1 299 ? -9.181 11.030 33.782 1.00 44.47 299 MET A CA 1
ATOM 2442 C C . MET A 1 299 ? -10.702 11.189 33.991 1.00 44.47 299 MET A C 1
ATOM 2444 O O . MET A 1 299 ? -11.265 10.546 34.871 1.00 44.47 299 MET A O 1
ATOM 2448 N N . HIS A 1 300 ? -11.390 12.005 33.175 1.00 42.00 300 HIS A N 1
ATOM 2449 C CA . HIS A 1 300 ? -12.854 12.187 33.242 1.00 42.00 300 HIS A CA 1
ATOM 2450 C C . HIS A 1 300 ? -13.521 12.259 31.845 1.00 42.00 300 HIS A C 1
ATOM 2452 O O . HIS A 1 300 ? -12.963 12.901 30.950 1.00 42.00 300 HIS A O 1
ATOM 2458 N N . PRO A 1 301 ? -14.730 11.682 31.648 1.00 35.81 301 PRO A N 1
ATOM 2459 C CA . PRO A 1 301 ? -15.439 11.673 30.367 1.00 35.81 301 PRO A CA 1
ATOM 2460 C C . PRO A 1 301 ? -16.217 12.967 30.078 1.00 35.81 301 PRO A C 1
ATOM 2462 O O . PRO A 1 301 ? -16.989 13.450 30.899 1.00 35.81 301 PRO A O 1
ATOM 2465 N N . ASN A 1 302 ? -16.040 13.530 28.885 1.00 28.05 302 ASN A N 1
ATOM 2466 C CA . ASN A 1 302 ? -16.904 14.557 28.297 1.00 28.05 302 ASN A CA 1
ATOM 2467 C C . ASN A 1 302 ? -16.845 14.376 26.777 1.00 28.05 302 ASN A C 1
ATOM 2469 O O . ASN A 1 302 ? -15.754 14.550 26.250 1.00 28.05 302 ASN A O 1
ATOM 2473 N N . LEU A 1 303 ? -17.958 14.036 26.101 1.00 28.73 303 LEU A N 1
ATOM 2474 C CA . LEU A 1 303 ? -18.342 14.429 24.717 1.00 28.73 303 LEU A CA 1
ATOM 2475 C C . LEU A 1 303 ? -19.540 13.580 24.207 1.00 28.73 303 LEU A C 1
ATOM 2477 O O . LEU A 1 303 ? -19.511 12.352 24.261 1.00 28.73 303 LEU A O 1
ATOM 2481 N N . ARG A 1 304 ? -20.599 14.256 23.726 1.00 24.34 304 ARG A N 1
ATOM 2482 C CA . ARG A 1 304 ? -21.878 13.717 23.187 1.00 24.34 304 ARG A CA 1
ATOM 2483 C C . ARG A 1 304 ? -21.864 13.581 21.653 1.00 24.34 304 ARG A C 1
ATOM 2485 O O . ARG A 1 304 ? -21.135 14.349 21.040 1.00 24.34 304 ARG A O 1
ATOM 2492 N N . PHE A 1 305 ? -22.729 12.708 21.085 1.00 24.34 305 PHE A N 1
ATOM 2493 C CA . PHE A 1 305 ? -23.648 12.904 19.913 1.00 24.34 305 PHE A CA 1
ATOM 2494 C C . PHE A 1 305 ? -24.256 11.562 19.375 1.00 24.34 305 PHE A C 1
ATOM 2496 O O . PHE A 1 305 ? -23.797 10.510 19.841 1.00 24.34 305 PHE A O 1
ATOM 2503 N N . PRO A 1 306 ? -25.340 11.562 18.540 1.00 25.89 306 PRO A N 1
ATOM 2504 C CA . PRO A 1 306 ? -26.555 10.754 18.733 1.00 25.89 306 PRO A CA 1
ATOM 2505 C C . PRO A 1 306 ? -26.807 9.644 17.678 1.00 25.89 306 PRO A C 1
ATOM 2507 O O . PRO A 1 306 ? -26.050 9.465 16.732 1.00 25.89 306 PRO A O 1
ATOM 2510 N N . ILE A 1 307 ? -27.905 8.920 17.920 1.00 25.62 307 ILE A N 1
ATOM 2511 C CA . ILE A 1 307 ? -28.376 7.604 17.442 1.00 25.62 307 ILE A CA 1
ATOM 2512 C C . ILE A 1 307 ? -29.180 7.672 16.123 1.00 25.62 307 ILE A C 1
ATOM 2514 O O . ILE A 1 307 ? -29.867 8.667 15.920 1.00 25.62 307 ILE A O 1
ATOM 2518 N N . PHE A 1 308 ? -29.195 6.595 15.312 1.00 24.30 308 PHE A N 1
ATOM 2519 C CA . PHE A 1 308 ? -30.429 5.957 14.782 1.00 24.30 308 PHE A CA 1
ATOM 2520 C C . PHE A 1 308 ? -30.196 4.494 14.330 1.00 24.30 308 PHE A C 1
ATOM 2522 O O . PHE A 1 308 ? -29.188 4.174 13.711 1.00 24.30 308 PHE A O 1
ATOM 2529 N N . ILE A 1 309 ? -31.151 3.626 14.696 1.00 29.83 309 ILE A N 1
ATOM 2530 C CA . ILE A 1 309 ? -31.179 2.146 14.658 1.00 29.83 309 ILE A CA 1
ATOM 2531 C C . ILE A 1 309 ? -32.164 1.659 13.569 1.00 29.83 309 ILE A C 1
ATOM 2533 O O . ILE A 1 309 ? -33.127 2.373 13.294 1.00 29.83 309 ILE A O 1
ATOM 2537 N N . THR A 1 310 ? -31.977 0.445 13.011 1.00 30.56 310 THR A N 1
ATOM 2538 C CA . THR A 1 310 ? -32.954 -0.697 12.905 1.00 30.56 310 THR A CA 1
ATOM 2539 C C . THR A 1 310 ? -32.570 -1.678 11.772 1.00 30.56 310 THR A C 1
ATOM 2541 O O . THR A 1 310 ? -32.450 -1.291 10.620 1.00 30.56 310 THR A O 1
ATOM 2544 N N . SER A 1 311 ? -32.123 -2.899 12.115 1.00 28.48 311 SER A N 1
ATOM 2545 C CA . SER A 1 311 ? -32.864 -4.189 12.187 1.00 28.48 311 SER A CA 1
ATOM 2546 C C . SER A 1 311 ? -33.048 -4.944 10.859 1.00 28.48 311 SER A C 1
ATOM 2548 O O . SER A 1 311 ? -33.828 -4.506 10.026 1.00 28.48 311 SER A O 1
ATOM 2550 N N . PHE A 1 312 ? -32.435 -6.136 10.736 1.00 25.39 312 PHE A N 1
ATOM 2551 C CA . PHE A 1 312 ? -33.132 -7.419 10.486 1.00 25.39 312 PHE A CA 1
ATOM 2552 C C . PHE A 1 312 ? -32.142 -8.607 10.522 1.00 25.39 312 PHE A C 1
ATOM 2554 O O . PHE A 1 312 ? -31.469 -8.914 9.541 1.00 25.39 312 PHE A O 1
ATOM 2561 N N . ALA A 1 313 ? -32.069 -9.296 11.663 1.00 31.19 313 ALA A N 1
ATOM 2562 C CA . ALA A 1 313 ? -31.455 -10.616 11.805 1.00 31.19 313 ALA A CA 1
ATOM 2563 C C . ALA A 1 313 ? -32.578 -11.616 12.083 1.00 31.19 313 ALA A C 1
ATOM 2565 O O . ALA A 1 313 ? -33.336 -11.393 13.023 1.00 31.19 313 ALA A O 1
ATOM 2566 N N . THR A 1 314 ? -32.728 -12.676 11.277 1.00 31.16 314 THR A N 1
ATOM 2567 C CA . THR A 1 314 ? -33.527 -13.867 11.667 1.00 31.16 314 THR A CA 1
ATOM 2568 C C . THR A 1 314 ? -33.377 -15.108 10.767 1.00 31.16 314 THR A C 1
ATOM 2570 O O . THR A 1 314 ? -34.271 -15.946 10.776 1.00 31.16 314 THR A O 1
ATOM 2573 N N . LEU A 1 315 ? -32.287 -15.312 10.003 1.00 27.64 315 LEU A N 1
ATOM 2574 C CA . LEU A 1 315 ? -32.244 -16.488 9.100 1.00 27.64 315 LEU A CA 1
ATOM 2575 C C . LEU A 1 315 ? -30.922 -17.262 8.930 1.00 27.64 315 LEU A C 1
ATOM 2577 O O . LEU A 1 315 ? -30.885 -18.158 8.096 1.00 27.64 315 LEU A O 1
ATOM 2581 N N . VAL A 1 316 ? -29.866 -17.025 9.721 1.00 30.45 316 VAL A N 1
ATOM 2582 C CA . VAL A 1 316 ? -28.568 -17.735 9.527 1.00 30.45 316 VAL A CA 1
ATOM 2583 C C . VAL A 1 316 ? -28.142 -18.597 10.731 1.00 30.45 316 VAL A C 1
ATOM 2585 O O . VAL A 1 316 ? -27.007 -19.048 10.825 1.00 30.45 316 VAL A O 1
ATOM 2588 N N . THR A 1 317 ? -29.060 -18.922 11.645 1.00 36.16 317 THR A N 1
ATOM 2589 C CA . THR A 1 317 ? -28.750 -19.678 12.879 1.00 36.16 317 THR A CA 1
ATOM 2590 C C . THR A 1 317 ? -28.354 -21.147 12.652 1.00 36.16 317 THR A C 1
ATOM 2592 O O . THR A 1 317 ? -28.015 -21.832 13.606 1.00 36.16 317 THR A O 1
ATOM 2595 N N . VAL A 1 318 ? -28.352 -21.674 11.422 1.00 31.75 318 VAL A N 1
ATOM 2596 C CA . VAL A 1 318 ? -28.119 -23.119 11.202 1.00 31.75 318 VAL A CA 1
ATOM 2597 C C . VAL A 1 318 ? -26.898 -23.440 10.325 1.00 31.75 318 VAL A C 1
ATOM 2599 O O . VAL A 1 318 ? -26.473 -24.589 10.296 1.00 31.75 318 VAL A O 1
ATOM 2602 N N . TYR A 1 319 ? -26.237 -22.463 9.688 1.00 29.00 319 TYR A N 1
ATOM 2603 C CA . TYR A 1 319 ? -25.088 -22.766 8.808 1.00 29.00 319 TYR A CA 1
ATOM 2604 C C . TYR A 1 319 ? -23.701 -22.627 9.477 1.00 29.00 319 TYR A C 1
ATOM 2606 O O . TYR A 1 319 ? -22.722 -23.187 8.995 1.00 29.00 319 TYR A O 1
ATOM 2614 N N . TYR A 1 320 ? -23.603 -21.955 10.632 1.00 27.67 320 TYR A N 1
ATOM 2615 C CA . TYR A 1 320 ? -22.324 -21.663 11.308 1.00 27.67 320 TYR A CA 1
ATOM 2616 C C . TYR A 1 320 ? -21.686 -22.830 12.085 1.00 27.67 320 TYR A C 1
ATOM 2618 O O . TYR A 1 320 ? -20.624 -22.660 12.679 1.00 27.67 320 TYR A O 1
ATOM 2626 N N . LEU A 1 321 ? -22.275 -24.029 12.083 1.00 33.28 321 LEU A N 1
ATOM 2627 C CA . LEU A 1 321 ? -21.739 -25.157 12.859 1.00 33.28 321 LEU A CA 1
ATOM 2628 C C . LEU A 1 321 ? -20.654 -25.979 12.144 1.00 33.28 321 LEU A C 1
ATOM 2630 O O . LEU A 1 321 ? -20.170 -26.955 12.714 1.00 33.28 321 LEU A O 1
ATOM 2634 N N . THR A 1 322 ? -20.203 -25.594 10.945 1.00 29.94 322 THR A N 1
ATOM 2635 C CA . THR A 1 322 ? -19.129 -26.330 10.255 1.00 29.94 322 THR A CA 1
ATOM 2636 C C . THR A 1 322 ? -18.149 -25.435 9.486 1.00 29.94 322 THR A C 1
ATOM 2638 O O . THR A 1 322 ? -18.217 -25.370 8.263 1.00 29.94 322 THR A O 1
ATOM 2641 N N . LYS A 1 323 ? -17.192 -24.801 10.180 1.00 27.12 323 LYS A N 1
ATOM 2642 C CA . LYS A 1 323 ? -15.730 -25.042 10.044 1.00 27.12 323 LYS A CA 1
ATOM 2643 C C . LYS A 1 323 ? -14.870 -23.886 10.606 1.00 27.12 323 LYS A C 1
ATOM 2645 O O . LYS A 1 323 ? -15.279 -22.734 10.531 1.00 27.12 323 LYS A O 1
ATOM 2650 N N . PRO A 1 324 ? -13.675 -24.201 11.148 1.00 39.31 324 PRO A N 1
ATOM 2651 C CA . PRO A 1 324 ? -12.681 -23.233 11.606 1.00 39.31 324 PRO A CA 1
ATOM 2652 C C . PRO A 1 324 ? -11.785 -22.751 10.450 1.00 39.31 324 PRO A C 1
ATOM 2654 O O . PRO A 1 324 ? -11.503 -23.542 9.553 1.00 39.31 324 PRO A O 1
ATOM 2657 N N . ILE A 1 325 ? -11.335 -21.489 10.530 1.00 32.53 325 ILE A N 1
ATOM 2658 C CA . ILE A 1 325 ? -10.065 -20.862 10.077 1.00 32.53 325 ILE A CA 1
ATOM 2659 C C . ILE A 1 325 ? -10.366 -19.365 9.857 1.00 32.53 325 ILE A C 1
ATOM 2661 O O . ILE A 1 325 ? -11.144 -19.014 8.983 1.00 32.53 325 ILE A O 1
ATOM 2665 N N . CYS A 1 326 ? -9.773 -18.483 10.669 1.00 29.58 326 CYS A N 1
ATOM 2666 C CA . CYS A 1 326 ? -9.831 -17.033 10.460 1.00 29.58 326 CYS A CA 1
ATOM 2667 C C . CYS A 1 326 ? -8.910 -16.637 9.297 1.00 29.58 326 CYS A C 1
ATOM 2669 O O . CYS A 1 326 ? -7.699 -16.514 9.501 1.00 29.58 326 CYS A O 1
ATOM 2671 N N . GLU A 1 327 ? -9.466 -16.371 8.117 1.00 29.17 327 GLU A N 1
ATOM 2672 C CA . GLU A 1 327 ? -8.787 -15.602 7.073 1.00 29.17 327 GLU A CA 1
ATOM 2673 C C . GLU A 1 327 ? -9.258 -14.141 7.075 1.00 29.17 327 GLU A C 1
ATOM 2675 O O . GLU A 1 327 ? -10.406 -13.818 7.350 1.00 29.17 327 GLU A O 1
ATOM 2680 N N . ILE A 1 328 ? -8.337 -13.227 6.757 1.00 34.78 328 ILE A N 1
ATOM 2681 C CA . ILE A 1 328 ? -8.574 -11.774 6.652 1.00 34.78 328 ILE A CA 1
ATOM 2682 C C . ILE A 1 328 ? -9.600 -11.416 5.550 1.00 34.78 328 ILE A C 1
ATOM 2684 O O . ILE A 1 328 ? -10.082 -10.288 5.529 1.00 34.78 328 ILE A O 1
ATOM 2688 N N . ASP A 1 329 ? -9.960 -12.348 4.659 1.00 32.19 329 ASP A N 1
ATOM 2689 C CA . ASP A 1 329 ? -10.948 -12.089 3.596 1.00 32.19 329 ASP A CA 1
ATOM 2690 C C . ASP A 1 329 ? -12.382 -11.910 4.137 1.00 32.19 329 ASP A C 1
ATOM 2692 O O . ASP A 1 329 ? -13.150 -11.134 3.572 1.00 32.19 329 ASP A O 1
ATOM 2696 N N . ASP A 1 330 ? -12.711 -12.491 5.297 1.00 33.16 330 ASP A N 1
ATOM 2697 C CA . ASP A 1 330 ? -14.078 -12.470 5.846 1.00 33.16 330 ASP A CA 1
ATOM 2698 C C . ASP A 1 330 ? -14.491 -11.112 6.457 1.00 33.16 330 ASP A C 1
ATOM 2700 O O . ASP A 1 330 ? -15.675 -10.845 6.668 1.00 33.16 330 ASP A O 1
ATOM 2704 N N . LEU A 1 331 ? -13.537 -10.212 6.729 1.00 33.62 331 LEU A N 1
ATOM 2705 C CA . LEU A 1 331 ? -13.823 -8.854 7.226 1.00 33.62 331 LEU A CA 1
ATOM 2706 C C . LEU A 1 331 ? -14.167 -7.865 6.099 1.00 33.62 331 LEU A C 1
ATOM 2708 O O . LEU A 1 331 ? -14.851 -6.874 6.355 1.00 33.62 331 LEU A O 1
ATOM 2712 N N . GLU A 1 332 ? -13.730 -8.125 4.861 1.00 37.28 332 GLU A N 1
ATOM 2713 C CA . GLU A 1 332 ? -14.062 -7.284 3.699 1.00 37.28 332 GLU A CA 1
ATOM 2714 C C . GLU A 1 332 ? -15.511 -7.536 3.226 1.00 37.28 332 GLU A C 1
ATOM 2716 O O . GLU A 1 332 ? -16.151 -6.634 2.676 1.00 37.28 332 GLU A O 1
ATOM 2721 N N . GLU A 1 333 ? -16.057 -8.726 3.514 1.00 36.91 333 GLU A N 1
ATOM 2722 C CA . GLU A 1 333 ? -17.414 -9.161 3.147 1.00 36.91 333 GLU A CA 1
ATOM 2723 C C . GLU A 1 333 ? -18.503 -8.699 4.145 1.00 36.91 333 GLU A C 1
ATOM 2725 O O . GLU A 1 333 ? -19.657 -8.497 3.771 1.00 36.91 333 GLU A O 1
ATOM 2730 N N . LEU A 1 334 ? -18.144 -8.450 5.412 1.00 36.25 334 LEU A N 1
ATOM 2731 C CA . LEU A 1 334 ? -19.099 -8.090 6.477 1.00 36.25 334 LEU A CA 1
ATOM 2732 C C . LEU A 1 334 ? -19.550 -6.619 6.466 1.00 36.25 334 LEU A C 1
ATOM 2734 O O . LEU A 1 334 ? -20.552 -6.275 7.095 1.00 36.25 334 LEU A O 1
ATOM 2738 N N . TYR A 1 335 ? -18.842 -5.757 5.734 1.00 42.84 335 TYR A N 1
ATOM 2739 C CA . TYR A 1 335 ? -19.152 -4.327 5.633 1.00 42.84 335 TYR A CA 1
ATOM 2740 C C . TYR A 1 335 ? -19.558 -3.883 4.230 1.00 42.84 335 TYR A C 1
ATOM 2742 O O . TYR A 1 335 ? -19.980 -2.734 4.061 1.00 42.84 335 TYR A O 1
ATOM 2750 N N . THR A 1 336 ? -19.449 -4.750 3.222 1.00 53.03 336 THR A N 1
ATOM 2751 C CA . THR A 1 336 ? -19.625 -4.359 1.824 1.00 53.03 336 THR A CA 1
ATOM 2752 C C . THR A 1 336 ? -21.066 -3.949 1.536 1.00 53.03 336 THR A C 1
ATOM 2754 O O . THR A 1 336 ? -22.014 -4.705 1.754 1.00 53.03 336 THR A O 1
ATOM 2757 N N . HIS A 1 337 ? -21.251 -2.740 1.003 1.00 64.88 337 HIS A N 1
ATOM 2758 C CA . HIS A 1 337 ? -22.561 -2.300 0.532 1.00 64.88 337 HIS A CA 1
ATOM 2759 C C . HIS A 1 337 ? -23.023 -3.238 -0.596 1.00 64.88 337 HIS A C 1
ATOM 2761 O O . HIS A 1 337 ? -22.253 -3.490 -1.521 1.00 64.88 337 HIS A O 1
ATOM 2767 N N . LYS A 1 338 ? -24.266 -3.748 -0.565 1.00 74.38 338 LYS A N 1
ATOM 2768 C CA . LYS A 1 338 ? -24.777 -4.683 -1.597 1.00 74.38 338 LYS A CA 1
ATOM 2769 C C . LYS A 1 338 ? -24.577 -4.150 -3.016 1.00 74.38 338 LYS A C 1
ATOM 2771 O O . LYS A 1 338 ? -24.208 -4.900 -3.917 1.00 74.38 338 LYS A O 1
ATOM 2776 N N . ASP A 1 339 ? -24.742 -2.842 -3.186 1.00 84.38 339 ASP A N 1
ATOM 2777 C CA . ASP A 1 339 ? -24.563 -2.181 -4.477 1.00 84.38 339 ASP A CA 1
ATOM 2778 C C . ASP A 1 339 ? -23.124 -2.234 -4.993 1.00 84.38 339 ASP A C 1
ATOM 2780 O O . ASP A 1 339 ? -22.925 -2.077 -6.189 1.00 84.38 339 ASP A O 1
ATOM 2784 N N . CYS A 1 340 ? -22.128 -2.513 -4.152 1.00 89.75 340 CYS A N 1
ATOM 2785 C CA . CYS A 1 340 ? -20.723 -2.626 -4.537 1.00 89.75 340 CYS A CA 1
ATOM 2786 C C . CYS A 1 340 ? -20.338 -3.996 -5.098 1.00 89.75 340 CYS A C 1
ATOM 2788 O O . CYS A 1 340 ? -19.253 -4.140 -5.660 1.00 89.75 340 CYS A O 1
ATOM 2790 N N . MET A 1 341 ? -21.222 -4.988 -5.005 1.00 93.50 341 MET A N 1
ATOM 2791 C CA . MET A 1 341 ? -20.928 -6.347 -5.447 1.00 93.50 341 MET A CA 1
ATOM 2792 C C . MET A 1 341 ? -21.094 -6.501 -6.961 1.00 93.50 341 MET A C 1
ATOM 2794 O O . MET A 1 341 ? -22.051 -5.999 -7.561 1.00 93.50 341 MET A O 1
ATOM 2798 N N . CYS A 1 342 ? -20.160 -7.219 -7.577 1.00 95.06 342 CYS A N 1
ATOM 2799 C CA . CYS A 1 342 ? -20.226 -7.669 -8.962 1.00 95.06 342 CYS A CA 1
ATOM 2800 C C . CYS A 1 342 ? -20.073 -9.189 -9.014 1.00 95.06 342 CYS A C 1
ATOM 2802 O O . CYS A 1 342 ? -19.127 -9.734 -8.450 1.00 95.06 342 CYS A O 1
ATOM 2804 N N . THR A 1 343 ? -20.997 -9.869 -9.689 1.00 95.00 343 THR A N 1
ATOM 2805 C CA . THR A 1 343 ? -21.024 -11.334 -9.782 1.00 95.00 343 THR A CA 1
ATOM 2806 C C . THR A 1 343 ? -20.347 -11.805 -11.062 1.00 95.00 343 THR A C 1
ATOM 2808 O O . THR A 1 343 ? -20.611 -11.275 -12.138 1.00 95.00 343 THR A O 1
ATOM 2811 N N . SER A 1 344 ? -19.477 -12.806 -10.946 1.00 94.81 344 SER A N 1
ATOM 2812 C CA . SER A 1 344 ? -18.860 -13.468 -12.092 1.00 94.81 344 SER A CA 1
ATOM 2813 C C . SER A 1 344 ? -19.864 -14.372 -12.794 1.00 94.81 344 SER A C 1
ATOM 2815 O O . SER A 1 344 ? -20.462 -15.249 -12.169 1.00 94.81 344 SER A O 1
ATOM 2817 N N . ASN A 1 345 ? -19.984 -14.227 -14.114 1.00 92.44 345 ASN A N 1
ATOM 2818 C CA . ASN A 1 345 ? -20.759 -15.166 -14.926 1.00 92.44 345 ASN A CA 1
ATOM 2819 C C . ASN A 1 345 ? -20.061 -16.529 -15.053 1.00 92.44 345 ASN A C 1
ATOM 2821 O O . ASN A 1 345 ? -20.725 -17.534 -15.295 1.00 92.44 345 ASN A O 1
ATOM 2825 N N . LYS A 1 346 ? -18.727 -16.569 -14.902 1.00 89.75 346 LYS A N 1
ATOM 2826 C CA . LYS A 1 346 ? -17.917 -17.790 -15.018 1.00 89.75 346 LYS A CA 1
ATOM 2827 C C . LYS A 1 346 ? -18.036 -18.664 -13.772 1.00 89.75 346 LYS A C 1
ATOM 2829 O O . LYS A 1 346 ? -18.169 -19.878 -13.886 1.00 89.75 346 LYS A O 1
ATOM 2834 N N . THR A 1 347 ? -17.956 -18.054 -12.590 1.00 90.25 347 THR A N 1
ATOM 2835 C CA . THR A 1 347 ? -17.843 -18.784 -11.315 1.00 90.25 347 THR A CA 1
ATOM 2836 C C . THR A 1 347 ? -19.069 -18.650 -10.416 1.00 90.25 347 THR A C 1
ATOM 2838 O O . THR A 1 347 ? -19.208 -19.412 -9.462 1.00 90.25 347 THR A O 1
ATOM 2841 N N . GLY A 1 348 ? -19.950 -17.678 -10.673 1.00 91.75 348 GLY A N 1
ATOM 2842 C CA . GLY A 1 348 ? -21.060 -17.325 -9.783 1.00 91.75 348 GLY A CA 1
ATOM 2843 C C . GLY A 1 348 ? -20.627 -16.627 -8.485 1.00 91.75 348 GLY A C 1
ATOM 2844 O O . GLY A 1 348 ? -21.486 -16.222 -7.701 1.00 91.75 348 GLY A O 1
ATOM 2845 N N . LYS A 1 349 ? -19.318 -16.458 -8.241 1.00 91.06 349 LYS A N 1
ATOM 2846 C CA . LYS A 1 349 ? -18.789 -15.746 -7.068 1.00 91.06 349 LYS A CA 1
ATOM 2847 C C . LYS A 1 349 ? -19.011 -14.242 -7.222 1.00 91.06 349 LYS A C 1
ATOM 2849 O O . LYS A 1 349 ? -18.931 -13.705 -8.327 1.00 91.06 349 LYS A O 1
ATOM 2854 N N . SER A 1 350 ? -19.293 -13.559 -6.116 1.00 91.44 350 SER A N 1
ATOM 2855 C CA . SER A 1 350 ? -19.468 -12.104 -6.093 1.00 91.44 350 SER A CA 1
ATOM 2856 C C . SER A 1 350 ? -18.273 -11.428 -5.434 1.00 91.44 350 SER A C 1
ATOM 2858 O O . SER A 1 350 ? -17.755 -11.923 -4.442 1.00 91.44 350 SER A O 1
ATOM 2860 N N . TYR A 1 351 ? -17.847 -10.291 -5.978 1.00 92.81 351 TYR A N 1
ATOM 2861 C CA . TYR A 1 351 ? -16.661 -9.568 -5.527 1.00 92.81 351 TYR A CA 1
ATOM 2862 C C . TYR A 1 351 ? -16.958 -8.086 -5.324 1.00 92.81 351 TYR A C 1
ATOM 2864 O O . TYR A 1 351 ? -17.722 -7.487 -6.084 1.00 92.81 351 TYR A O 1
ATOM 2872 N N . ASN A 1 352 ? -16.297 -7.476 -4.339 1.00 91.38 352 ASN A N 1
ATOM 2873 C CA . ASN A 1 352 ? -16.393 -6.042 -4.092 1.00 91.38 352 ASN A CA 1
ATOM 2874 C C . ASN A 1 352 ? -15.670 -5.228 -5.179 1.00 91.38 352 ASN A C 1
ATOM 2876 O O . ASN A 1 352 ? -14.466 -5.410 -5.403 1.00 91.38 352 ASN A O 1
ATOM 2880 N N . PHE A 1 353 ? -16.401 -4.318 -5.819 1.00 95.75 353 PHE A N 1
ATOM 2881 C CA . PHE A 1 353 ? -15.933 -3.391 -6.850 1.00 95.75 353 PHE A CA 1
ATOM 2882 C C . PHE A 1 353 ? -16.046 -1.917 -6.424 1.00 95.75 353 PHE A C 1
ATOM 2884 O O . PHE A 1 353 ? -15.831 -1.036 -7.246 1.00 95.75 353 PHE A O 1
ATOM 2891 N N . CYS A 1 354 ? -16.326 -1.623 -5.154 1.00 94.25 354 CYS A N 1
ATOM 2892 C CA . CYS A 1 354 ? -16.081 -0.307 -4.566 1.00 94.25 354 CYS A CA 1
ATOM 2893 C C . CYS A 1 354 ? -14.857 -0.385 -3.658 1.00 94.25 354 CYS A C 1
ATOM 2895 O O . CYS A 1 354 ? -14.798 -1.246 -2.780 1.00 94.25 354 CYS A O 1
ATOM 2897 N N . TYR A 1 355 ? -13.899 0.522 -3.819 1.00 93.25 355 TYR A N 1
ATOM 2898 C CA . TYR A 1 355 ? -12.752 0.566 -2.917 1.00 93.25 355 TYR A CA 1
ATOM 2899 C C . TYR A 1 355 ? -13.204 0.927 -1.487 1.00 93.25 355 TYR A C 1
ATOM 2901 O O . TYR A 1 355 ? -13.811 1.987 -1.318 1.00 93.25 355 TYR A O 1
ATOM 2909 N N . PRO A 1 356 ? -12.938 0.092 -0.467 1.00 83.38 356 PRO A N 1
ATOM 2910 C CA . PRO A 1 356 ? -13.195 0.447 0.926 1.00 83.38 356 PRO A CA 1
ATOM 2911 C C . PRO A 1 356 ? -12.073 1.342 1.468 1.00 83.38 356 PRO A C 1
ATOM 2913 O O . PRO A 1 356 ? -10.902 0.976 1.360 1.00 83.38 356 PRO A O 1
ATOM 2916 N N . ASP A 1 357 ? -12.401 2.482 2.090 1.00 80.38 357 ASP A N 1
ATOM 2917 C CA . ASP A 1 357 ? -11.393 3.251 2.837 1.00 80.38 357 ASP A CA 1
ATOM 2918 C C . ASP A 1 357 ? -11.030 2.499 4.134 1.00 80.38 357 ASP A C 1
ATOM 2920 O O . ASP A 1 357 ? -11.875 2.386 5.030 1.00 80.38 357 ASP A O 1
ATOM 2924 N N . PRO A 1 358 ? -9.787 1.998 4.276 1.00 77.81 358 PRO A N 1
ATOM 2925 C CA . PRO A 1 358 ? -9.370 1.240 5.454 1.00 77.81 358 PRO A CA 1
ATOM 2926 C C . PRO A 1 358 ? -9.395 2.070 6.748 1.00 77.81 358 PRO A C 1
ATOM 2928 O O . PRO A 1 358 ? -9.467 1.494 7.831 1.00 77.81 358 PRO A O 1
ATOM 2931 N N . ASN A 1 359 ? -9.375 3.405 6.664 1.00 74.25 359 ASN A N 1
ATOM 2932 C CA . ASN A 1 359 ? -9.369 4.294 7.833 1.00 74.25 359 ASN A CA 1
ATOM 2933 C C . ASN A 1 359 ? -10.764 4.795 8.210 1.00 74.25 359 ASN A C 1
ATOM 2935 O O . ASN A 1 359 ? -10.926 5.453 9.241 1.00 74.25 359 ASN A O 1
ATOM 2939 N N . LYS A 1 360 ? -11.775 4.516 7.381 1.00 71.06 360 LYS A N 1
ATOM 2940 C CA . LYS A 1 360 ? -13.143 4.979 7.603 1.00 71.06 360 LYS A CA 1
ATOM 2941 C C . LYS A 1 360 ? -14.156 3.926 7.154 1.00 71.06 360 LYS A C 1
ATOM 2943 O O . LYS A 1 360 ? -14.742 4.050 6.073 1.00 71.06 360 LYS A O 1
ATOM 2948 N N . PRO A 1 361 ? -14.404 2.907 7.999 1.00 68.44 361 PRO A N 1
ATOM 2949 C CA . PRO A 1 361 ? -15.380 1.863 7.716 1.00 68.44 361 PRO A CA 1
ATOM 2950 C C . PRO A 1 361 ? -16.728 2.443 7.274 1.00 68.44 361 PRO A C 1
ATOM 2952 O O . PRO A 1 361 ? -17.233 3.401 7.861 1.00 68.44 361 PRO A O 1
ATOM 2955 N N . GLY A 1 362 ? -17.300 1.875 6.213 1.00 69.12 362 GLY A N 1
ATOM 2956 C CA . GLY A 1 362 ? -18.538 2.366 5.600 1.00 69.12 362 GLY A CA 1
ATOM 2957 C C . GLY A 1 362 ? -18.351 3.461 4.542 1.00 69.12 362 GLY A C 1
ATOM 2958 O O . GLY A 1 362 ? -19.326 3.822 3.886 1.00 69.12 362 GLY A O 1
ATOM 2959 N N . THR A 1 363 ? -17.131 3.971 4.334 1.00 76.75 363 THR A N 1
ATOM 2960 C CA . THR A 1 363 ? -16.816 4.871 3.213 1.00 76.75 363 THR A CA 1
ATOM 2961 C C . THR A 1 363 ? -16.278 4.072 2.036 1.00 76.75 363 THR A C 1
ATOM 2963 O O . THR A 1 363 ? -15.310 3.322 2.162 1.00 76.75 363 THR A O 1
ATOM 2966 N N . TYR A 1 364 ? -16.915 4.260 0.884 1.00 85.56 364 TYR A N 1
ATOM 2967 C CA . TYR A 1 364 ? -16.630 3.526 -0.338 1.00 85.56 364 TYR A CA 1
ATOM 2968 C C . TYR A 1 364 ? -16.372 4.479 -1.492 1.00 85.56 364 TYR A C 1
ATOM 2970 O O . TYR A 1 364 ? -17.041 5.506 -1.623 1.00 85.56 364 TYR A O 1
ATOM 2978 N N . GLY A 1 365 ? -15.419 4.111 -2.340 1.00 88.19 365 GLY A N 1
ATOM 2979 C CA . GLY A 1 365 ? -15.270 4.724 -3.647 1.00 88.19 365 GLY A CA 1
ATOM 2980 C C . GLY A 1 365 ? -16.419 4.361 -4.583 1.00 88.19 365 GLY A C 1
ATOM 2981 O O . GLY A 1 365 ? -17.194 3.435 -4.332 1.00 88.19 365 GLY A O 1
ATOM 2982 N N . VAL A 1 366 ? -16.500 5.081 -5.697 1.00 90.12 366 VAL A N 1
ATOM 2983 C CA . VAL A 1 366 ? -17.412 4.784 -6.798 1.00 90.12 366 VAL A CA 1
ATOM 2984 C C . VAL A 1 366 ? -17.199 3.345 -7.260 1.00 90.12 366 VAL A C 1
ATOM 2986 O O . VAL A 1 366 ? -16.072 2.872 -7.412 1.00 90.12 366 VAL A O 1
ATOM 2989 N N . LYS A 1 367 ? -18.313 2.649 -7.487 1.00 95.62 367 LYS A N 1
ATOM 2990 C CA . LYS A 1 367 ? -18.307 1.278 -7.980 1.00 95.62 367 LYS A CA 1
ATOM 2991 C C . LYS A 1 367 ? -17.699 1.216 -9.381 1.00 95.62 367 LYS A C 1
ATOM 2993 O O . LYS A 1 367 ? -18.219 1.826 -10.314 1.00 95.62 367 LYS A O 1
ATOM 2998 N N . PHE A 1 368 ? -16.653 0.417 -9.545 1.00 97.12 368 PHE A N 1
ATOM 2999 C CA . PHE A 1 368 ? -16.112 0.068 -10.854 1.00 97.12 368 PHE A CA 1
ATOM 3000 C C . PHE A 1 368 ? -17.095 -0.808 -11.647 1.00 97.12 368 PHE A C 1
ATOM 3002 O O . PHE A 1 368 ? -17.899 -1.552 -11.081 1.00 97.12 368 PHE A O 1
ATOM 3009 N N . ASN A 1 369 ? -17.028 -0.741 -12.978 1.00 96.62 369 ASN A N 1
ATOM 3010 C CA . ASN A 1 369 ? -17.960 -1.463 -13.841 1.00 96.62 369 ASN A CA 1
ATOM 3011 C C . ASN A 1 369 ? -17.831 -2.990 -13.665 1.00 96.62 369 ASN A C 1
ATOM 3013 O O . ASN A 1 369 ? -16.747 -3.559 -13.807 1.00 96.62 369 ASN A O 1
ATOM 3017 N N . CYS A 1 370 ? -18.956 -3.666 -13.405 1.00 96.75 370 CYS A N 1
ATOM 3018 C CA . CYS A 1 370 ? -18.998 -5.119 -13.245 1.00 96.75 370 CYS A CA 1
ATOM 3019 C C . CYS A 1 370 ? -18.629 -5.891 -14.518 1.00 96.75 370 CYS A C 1
ATOM 3021 O O . CYS A 1 370 ? -18.295 -7.070 -14.424 1.00 96.75 370 CYS A O 1
ATOM 3023 N N . SER A 1 371 ? -18.628 -5.252 -15.694 1.00 96.00 371 SER A N 1
ATOM 3024 C CA . SER A 1 371 ? -18.129 -5.878 -16.925 1.00 96.00 371 SER A CA 1
ATOM 3025 C C . SER A 1 371 ? -16.661 -6.306 -16.829 1.00 96.00 371 SER A C 1
ATOM 3027 O O . SER A 1 371 ? -16.228 -7.149 -17.605 1.00 96.00 371 SER A O 1
ATOM 3029 N N . PHE A 1 372 ? -15.892 -5.753 -15.885 1.00 96.56 372 PHE A N 1
ATOM 3030 C CA . PHE A 1 372 ? -14.479 -6.086 -15.698 1.00 96.56 372 PHE A CA 1
ATOM 3031 C C . PHE A 1 372 ? -14.229 -7.294 -14.786 1.00 96.56 372 PHE A C 1
ATOM 3033 O O . PHE A 1 372 ? -13.073 -7.678 -14.623 1.00 96.56 372 PHE A O 1
ATOM 3040 N N . VAL A 1 373 ? -15.260 -7.917 -14.197 1.00 96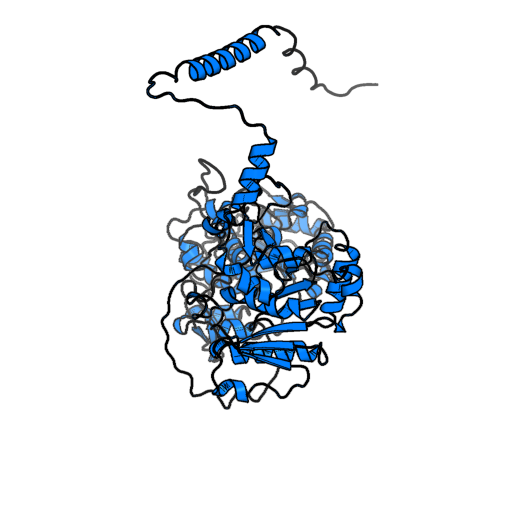.44 373 VAL A N 1
ATOM 3041 C CA . VAL A 1 373 ? -15.081 -9.085 -13.307 1.00 96.44 373 VAL A CA 1
ATOM 3042 C C . VAL A 1 373 ? -14.284 -10.190 -13.986 1.00 96.44 373 VAL A C 1
ATOM 3044 O O . VAL A 1 373 ? -13.277 -10.637 -13.445 1.00 96.44 373 VAL A O 1
ATOM 3047 N N . GLU A 1 374 ? -14.687 -10.584 -15.191 1.00 94.81 374 GLU A N 1
ATOM 3048 C CA . GLU A 1 374 ? -14.034 -11.679 -15.909 1.00 94.81 374 GLU A CA 1
ATOM 3049 C C . GLU A 1 374 ? -12.591 -11.333 -16.288 1.00 94.81 374 GLU A C 1
ATOM 3051 O O . GLU A 1 374 ? -11.714 -12.186 -16.185 1.00 94.81 374 GLU A O 1
ATOM 3056 N N . THR A 1 375 ? -12.324 -10.073 -16.650 1.00 95.50 375 THR A N 1
ATOM 3057 C CA . THR A 1 375 ? -10.968 -9.579 -16.924 1.00 95.50 375 THR A CA 1
ATOM 3058 C C . THR A 1 375 ? -10.073 -9.700 -15.689 1.00 95.50 375 THR A C 1
ATOM 3060 O O . THR A 1 375 ? -8.948 -10.186 -15.777 1.00 95.50 375 THR A O 1
ATOM 3063 N N . VAL A 1 376 ? -10.565 -9.283 -14.520 1.00 95.69 376 VAL A N 1
ATOM 3064 C CA . VAL A 1 376 ? -9.803 -9.310 -13.260 1.00 95.69 376 VAL A CA 1
ATOM 3065 C C . VAL A 1 376 ? -9.641 -10.748 -12.730 1.00 95.69 376 VAL A C 1
ATOM 3067 O O . VAL A 1 376 ? -8.603 -11.064 -12.139 1.00 95.69 376 VAL A O 1
ATOM 3070 N N . GLU A 1 377 ? -10.604 -11.642 -12.985 1.00 94.38 377 GLU A N 1
ATOM 3071 C CA . GLU A 1 377 ? -10.481 -13.092 -12.740 1.00 94.38 377 GLU A CA 1
ATOM 3072 C C . GLU A 1 377 ? -9.424 -13.745 -13.647 1.00 94.38 377 GLU A C 1
ATOM 3074 O O . GLU A 1 377 ? -8.594 -14.522 -13.168 1.00 94.38 377 GLU A O 1
ATOM 3079 N N . ASP A 1 378 ? -9.408 -13.418 -14.942 1.00 93.31 378 ASP A N 1
ATOM 3080 C CA . ASP A 1 378 ? -8.436 -13.963 -15.903 1.00 93.31 378 ASP A CA 1
ATOM 3081 C C . ASP A 1 378 ? -7.003 -13.496 -15.591 1.00 93.31 378 ASP A C 1
ATOM 3083 O O . ASP A 1 378 ? -6.039 -14.249 -15.761 1.00 93.31 378 ASP A O 1
ATOM 3087 N N . LEU A 1 379 ? -6.865 -12.284 -15.045 1.00 94.69 379 LEU A N 1
ATOM 3088 C CA . LEU A 1 379 ? -5.613 -11.749 -14.502 1.00 94.69 379 LEU A CA 1
ATOM 3089 C C . LEU A 1 379 ? -5.245 -12.325 -13.122 1.00 94.69 379 LEU A C 1
ATOM 3091 O O . LEU A 1 379 ? -4.190 -11.990 -12.587 1.00 94.69 379 LEU A O 1
ATOM 3095 N N . LYS A 1 380 ? -6.078 -13.200 -12.541 1.00 94.25 380 LYS A N 1
ATOM 3096 C CA . LYS A 1 380 ? -5.870 -13.835 -11.224 1.00 94.25 380 LYS A CA 1
ATOM 3097 C C . LYS A 1 380 ? -5.714 -12.833 -10.073 1.00 94.25 380 LYS A C 1
ATOM 3099 O O . LYS A 1 380 ? -5.033 -13.105 -9.083 1.00 94.25 380 LYS A O 1
ATOM 3104 N N . LEU A 1 381 ? -6.360 -11.673 -10.186 1.00 94.62 381 LEU A N 1
ATOM 3105 C CA . LEU A 1 381 ? -6.367 -10.636 -9.147 1.00 94.62 381 LEU A CA 1
ATOM 3106 C C . LEU A 1 381 ? -7.512 -10.818 -8.139 1.00 94.62 381 LEU A C 1
ATOM 3108 O O . LEU A 1 381 ? -7.444 -10.295 -7.027 1.00 94.62 381 LEU A O 1
ATOM 3112 N N . ILE A 1 382 ? -8.540 -11.579 -8.519 1.00 92.50 382 ILE A N 1
ATOM 3113 C CA . ILE A 1 382 ? -9.648 -12.045 -7.675 1.00 92.50 382 ILE A CA 1
ATOM 3114 C C . ILE A 1 382 ? -9.868 -13.549 -7.899 1.00 92.50 382 ILE A C 1
ATOM 3116 O O . ILE A 1 382 ? -9.377 -14.108 -8.882 1.00 92.50 382 ILE A O 1
ATOM 3120 N N . GLY A 1 383 ? -10.593 -14.198 -6.988 1.00 85.88 383 GLY A N 1
ATOM 3121 C CA . GLY A 1 383 ? -10.770 -15.652 -6.981 1.00 85.88 383 GLY A CA 1
ATOM 3122 C C . GLY A 1 383 ? -9.690 -16.380 -6.172 1.00 85.88 383 GLY A C 1
ATOM 3123 O O . GLY A 1 383 ? -9.075 -15.796 -5.275 1.00 85.88 383 GLY A O 1
ATOM 3124 N N . ASP A 1 384 ? -9.500 -17.667 -6.468 1.00 76.19 384 ASP A N 1
ATOM 3125 C CA . ASP A 1 384 ? -8.717 -18.586 -5.633 1.00 76.19 384 ASP A CA 1
ATOM 3126 C C . ASP A 1 384 ? -7.236 -18.171 -5.508 1.00 76.19 384 ASP A C 1
ATOM 3128 O O . ASP A 1 384 ? -6.631 -17.580 -6.409 1.00 76.19 384 ASP A O 1
ATOM 3132 N N . ALA A 1 385 ? -6.664 -18.420 -4.329 1.00 67.00 385 ALA A N 1
ATOM 3133 C CA . ALA A 1 385 ? -5.399 -17.852 -3.863 1.00 67.00 385 ALA A CA 1
ATOM 3134 C C . ALA A 1 385 ? -4.175 -18.764 -4.054 1.00 67.00 385 ALA A C 1
ATOM 3136 O O . ALA A 1 385 ? -3.114 -18.474 -3.504 1.00 67.00 385 ALA A O 1
ATOM 3137 N N . ASP A 1 386 ? -4.298 -19.815 -4.863 1.00 66.44 386 ASP A N 1
ATOM 3138 C CA . ASP A 1 386 ? -3.391 -20.977 -4.904 1.00 66.44 386 ASP A CA 1
ATOM 3139 C C . ASP A 1 386 ? -1.922 -20.666 -5.253 1.00 66.44 386 ASP A C 1
ATOM 3141 O O . ASP A 1 386 ? -1.052 -21.517 -5.109 1.00 66.44 386 ASP A O 1
ATOM 3145 N N . ASN A 1 387 ? -1.630 -19.438 -5.687 1.00 80.94 387 ASN A N 1
ATOM 3146 C CA . ASN A 1 387 ? -0.324 -19.007 -6.180 1.00 80.94 387 ASN A CA 1
ATOM 3147 C C . ASN A 1 387 ? 0.291 -17.831 -5.394 1.00 80.94 387 ASN A C 1
ATOM 3149 O O . ASN A 1 387 ? 1.300 -17.265 -5.833 1.00 80.94 387 ASN A O 1
ATOM 3153 N N . LEU A 1 388 ? -0.319 -17.410 -4.281 1.00 90.81 388 LEU A N 1
ATOM 3154 C CA . LEU A 1 388 ? 0.231 -16.358 -3.423 1.00 90.81 388 LEU A CA 1
ATOM 3155 C C . LEU A 1 388 ? 1.456 -16.859 -2.650 1.00 90.81 388 LEU A C 1
ATOM 3157 O O . LEU A 1 388 ? 1.490 -18.001 -2.205 1.00 90.81 388 LEU A O 1
ATOM 3161 N N . ILE A 1 389 ? 2.431 -15.976 -2.444 1.00 93.19 389 ILE A N 1
ATOM 3162 C CA . ILE A 1 389 ? 3.613 -16.250 -1.616 1.00 93.19 389 ILE A CA 1
ATOM 3163 C C . ILE A 1 389 ? 3.646 -15.333 -0.391 1.00 93.19 389 ILE A C 1
ATOM 3165 O O . ILE A 1 389 ? 3.074 -14.234 -0.408 1.00 93.19 389 ILE A O 1
ATOM 3169 N N . SER A 1 390 ? 4.320 -15.759 0.679 1.00 92.62 390 SER A N 1
ATOM 3170 C CA . SER A 1 390 ? 4.604 -14.860 1.798 1.00 92.62 390 SER A CA 1
ATOM 3171 C C . SER A 1 390 ? 5.713 -13.864 1.428 1.00 92.62 390 SER A C 1
ATOM 3173 O O . SER A 1 390 ? 6.508 -14.094 0.515 1.00 92.62 390 SER A O 1
ATOM 3175 N N . LEU A 1 391 ? 5.800 -12.743 2.153 1.00 92.56 391 LEU A N 1
ATOM 3176 C CA . LEU A 1 391 ? 6.913 -11.803 1.968 1.00 92.56 391 LEU A CA 1
ATOM 3177 C C . LEU A 1 391 ? 8.267 -12.463 2.292 1.00 92.56 391 LEU A C 1
ATOM 3179 O O . LEU A 1 391 ? 9.250 -12.187 1.611 1.00 92.56 391 LEU A O 1
ATOM 3183 N N . SER A 1 392 ? 8.322 -13.365 3.277 1.00 93.25 392 SER A N 1
ATOM 3184 C CA . SER A 1 392 ? 9.540 -14.123 3.595 1.00 93.25 392 SER A CA 1
ATOM 3185 C C . SER A 1 392 ? 9.960 -15.086 2.487 1.00 93.25 392 SER A C 1
ATOM 3187 O O . SER A 1 392 ? 11.157 -15.226 2.250 1.00 93.25 392 SER A O 1
ATOM 3189 N N . ASP A 1 393 ? 9.016 -15.713 1.781 1.00 93.56 393 ASP A N 1
ATOM 3190 C CA . ASP A 1 393 ? 9.346 -16.599 0.655 1.00 93.56 393 ASP A CA 1
ATOM 3191 C C . ASP A 1 393 ? 9.915 -15.793 -0.518 1.00 93.56 393 ASP A C 1
ATOM 3193 O O . ASP A 1 393 ? 10.798 -16.261 -1.230 1.00 93.56 393 ASP A O 1
ATOM 3197 N N . SER A 1 394 ? 9.465 -14.543 -0.680 1.00 95.31 394 SER A N 1
ATOM 3198 C CA . SER A 1 394 ? 9.888 -13.677 -1.789 1.00 95.31 394 SER A CA 1
ATOM 3199 C C . SER A 1 394 ? 11.348 -13.211 -1.737 1.00 95.31 394 SER A C 1
ATOM 3201 O O . SER A 1 394 ? 11.793 -12.536 -2.662 1.00 95.31 394 SER A O 1
ATOM 3203 N N . ILE A 1 395 ? 12.075 -13.533 -0.662 1.00 96.56 395 ILE A N 1
ATOM 3204 C CA . ILE A 1 395 ? 13.470 -13.120 -0.454 1.00 96.56 395 ILE A CA 1
ATOM 3205 C C . ILE A 1 395 ? 14.432 -14.295 -0.222 1.00 96.56 395 ILE A C 1
ATOM 3207 O O . ILE A 1 395 ? 15.533 -14.094 0.286 1.00 96.56 395 ILE A O 1
ATOM 3211 N N . GLN A 1 396 ? 14.022 -15.526 -0.546 1.00 95.50 396 GLN A N 1
ATOM 3212 C CA . GLN A 1 396 ? 14.853 -16.719 -0.327 1.00 95.50 396 GLN A CA 1
ATOM 3213 C C . GLN A 1 396 ? 15.956 -16.883 -1.377 1.00 95.50 396 GLN A C 1
ATOM 3215 O O . GLN A 1 396 ? 17.040 -17.363 -1.054 1.00 95.50 396 GLN A O 1
ATOM 3220 N N . ASN A 1 397 ? 15.686 -16.496 -2.626 1.00 96.25 397 ASN A N 1
ATOM 3221 C CA . ASN A 1 397 ? 16.609 -16.674 -3.740 1.00 96.25 397 ASN A CA 1
ATOM 3222 C C . ASN A 1 397 ? 16.562 -15.472 -4.692 1.00 96.25 397 ASN A C 1
ATOM 3224 O O . ASN A 1 397 ? 15.505 -15.126 -5.217 1.00 96.25 397 ASN A O 1
ATOM 3228 N N . GLU A 1 398 ? 17.706 -14.822 -4.910 1.00 96.44 398 GLU A N 1
ATOM 3229 C CA . GLU A 1 398 ? 17.803 -13.648 -5.789 1.00 96.44 398 GLU A CA 1
ATOM 3230 C C . GLU A 1 398 ? 17.562 -14.002 -7.262 1.00 96.44 398 GLU A C 1
ATOM 3232 O O . GLU A 1 398 ? 17.075 -13.161 -8.020 1.00 96.44 398 GLU A O 1
ATOM 3237 N N . ASP A 1 399 ? 17.840 -15.246 -7.665 1.00 96.12 399 ASP A N 1
ATOM 3238 C CA . ASP A 1 399 ? 17.637 -15.716 -9.041 1.00 96.12 399 ASP A CA 1
ATOM 3239 C C . ASP A 1 399 ? 16.148 -15.811 -9.419 1.00 96.12 399 ASP A C 1
ATOM 3241 O O . ASP A 1 399 ? 15.803 -15.772 -10.603 1.00 96.12 399 ASP A O 1
ATOM 3245 N N . ASP A 1 400 ? 15.254 -15.867 -8.426 1.00 96.44 400 ASP A N 1
ATOM 3246 C CA . ASP A 1 400 ? 13.804 -15.929 -8.641 1.00 96.44 400 ASP A CA 1
ATOM 3247 C C . ASP A 1 400 ? 13.211 -14.556 -9.022 1.00 96.44 400 ASP A C 1
ATOM 3249 O O . ASP A 1 400 ? 12.053 -14.465 -9.444 1.00 96.44 400 ASP A O 1
ATOM 3253 N N . VAL A 1 401 ? 13.989 -13.472 -8.890 1.00 98.44 401 VAL A N 1
ATOM 3254 C CA . VAL A 1 401 ? 13.563 -12.119 -9.265 1.00 98.44 401 VAL A CA 1
ATOM 3255 C C . VAL A 1 401 ? 13.475 -11.991 -10.781 1.00 98.44 401 VAL A C 1
ATOM 3257 O O . VAL A 1 401 ? 14.457 -12.187 -11.504 1.00 98.44 401 VAL A O 1
ATOM 3260 N N . VAL A 1 402 ? 12.302 -11.567 -11.252 1.00 98.75 402 VAL A N 1
ATOM 3261 C CA . VAL A 1 402 ? 12.053 -11.249 -12.658 1.00 98.75 402 VAL A CA 1
ATOM 3262 C C . VAL A 1 402 ? 12.007 -9.738 -12.841 1.00 98.75 402 VAL A C 1
ATOM 3264 O O . VAL A 1 402 ? 11.137 -9.055 -12.296 1.00 98.75 402 VAL A O 1
ATOM 3267 N N . PHE A 1 403 ? 12.928 -9.205 -13.641 1.00 98.69 403 PHE A N 1
ATOM 3268 C CA . PHE A 1 403 ? 12.905 -7.801 -14.034 1.00 98.69 403 PHE A CA 1
ATOM 3269 C C . PHE A 1 403 ? 11.836 -7.586 -15.103 1.00 98.69 403 PHE A C 1
ATOM 3271 O O . PHE A 1 403 ? 11.808 -8.293 -16.108 1.00 98.69 403 PHE A O 1
ATOM 3278 N N . VAL A 1 404 ? 10.952 -6.615 -14.898 1.00 98.75 404 VAL A N 1
ATOM 3279 C CA . VAL A 1 404 ? 9.835 -6.335 -15.807 1.00 98.75 404 VAL A CA 1
ATOM 3280 C C . VAL A 1 404 ? 9.875 -4.878 -16.235 1.00 98.75 404 VAL A C 1
ATOM 3282 O O . VAL A 1 404 ? 9.992 -3.977 -15.404 1.00 98.75 404 VAL A O 1
ATOM 3285 N N . SER A 1 405 ? 9.744 -4.649 -17.538 1.00 98.38 405 SER A N 1
ATOM 3286 C CA . SER A 1 405 ? 9.649 -3.317 -18.126 1.00 98.38 405 SER A CA 1
ATOM 3287 C C . SER A 1 405 ? 8.581 -3.272 -19.215 1.00 98.38 405 SER A C 1
ATOM 3289 O O . SER A 1 405 ? 8.121 -4.304 -19.707 1.00 98.38 405 SER A O 1
ATOM 3291 N N . ALA A 1 406 ? 8.202 -2.063 -19.618 1.00 98.00 406 ALA A N 1
ATOM 3292 C CA . ALA A 1 406 ? 7.338 -1.828 -20.763 1.00 98.00 406 ALA A CA 1
ATOM 3293 C C . ALA A 1 406 ? 7.849 -0.639 -21.580 1.00 98.00 406 ALA A C 1
ATOM 3295 O O . ALA A 1 406 ? 8.293 0.363 -21.012 1.00 98.00 406 ALA A O 1
ATOM 3296 N N . ALA A 1 407 ? 7.766 -0.739 -22.906 1.00 97.19 407 ALA A N 1
ATOM 3297 C CA . ALA A 1 407 ? 8.202 0.319 -23.811 1.00 97.19 407 ALA A CA 1
ATOM 3298 C C . ALA A 1 407 ? 7.371 0.348 -25.094 1.00 97.19 407 ALA A C 1
ATOM 3300 O O . ALA A 1 407 ? 7.021 -0.693 -25.650 1.00 97.19 407 ALA A O 1
ATOM 3301 N N . SER A 1 408 ? 7.084 1.554 -25.575 1.00 95.25 408 SER A N 1
ATOM 3302 C CA . SER A 1 408 ? 6.653 1.817 -26.949 1.00 95.25 408 SER A CA 1
ATOM 3303 C C . SER A 1 408 ? 7.862 1.998 -27.870 1.00 95.25 408 SER A C 1
ATOM 3305 O O . SER A 1 408 ? 8.999 2.082 -27.405 1.00 95.25 408 SER A O 1
ATOM 3307 N N . GLU A 1 409 ? 7.627 2.056 -29.183 1.00 94.75 409 GLU A N 1
ATOM 3308 C CA . GLU A 1 409 ? 8.691 2.129 -30.199 1.00 94.75 409 GLU A CA 1
ATOM 3309 C C . GLU A 1 409 ? 9.673 3.282 -29.935 1.00 94.75 409 GLU A C 1
ATOM 3311 O O . GLU A 1 409 ? 10.885 3.093 -29.953 1.00 94.75 409 GLU A O 1
ATOM 3316 N N . ASP A 1 410 ? 9.153 4.463 -29.598 1.00 92.69 410 ASP A N 1
ATOM 3317 C CA . ASP A 1 410 ? 9.931 5.672 -29.300 1.00 92.69 410 ASP A CA 1
ATOM 3318 C C . ASP A 1 410 ? 10.738 5.594 -27.988 1.00 92.69 410 ASP A C 1
ATOM 3320 O O . ASP A 1 410 ? 11.594 6.439 -27.737 1.00 92.69 410 ASP A O 1
ATOM 3324 N N . HIS A 1 411 ? 10.495 4.574 -27.165 1.00 94.19 411 HIS A N 1
ATOM 3325 C CA . HIS A 1 411 ? 11.176 4.323 -25.894 1.00 94.19 411 HIS A CA 1
ATOM 3326 C C . HIS A 1 411 ? 12.035 3.050 -25.915 1.00 94.19 411 HIS A C 1
ATOM 3328 O O . HIS A 1 411 ? 12.706 2.745 -24.924 1.00 94.19 411 HIS A O 1
ATOM 3334 N N . LEU A 1 412 ? 12.040 2.306 -27.027 1.00 95.81 412 LEU A N 1
ATOM 3335 C CA . LEU A 1 412 ? 12.689 1.000 -27.119 1.00 95.81 412 LEU A CA 1
ATOM 3336 C C . LEU A 1 412 ? 14.202 1.084 -26.889 1.00 95.81 412 LEU A C 1
ATOM 3338 O O . LEU A 1 412 ? 14.749 0.278 -26.143 1.00 95.81 412 LEU A O 1
ATOM 3342 N N . GLU A 1 413 ? 14.879 2.088 -27.453 1.00 95.19 413 GLU A N 1
ATOM 3343 C CA . GLU A 1 413 ? 16.324 2.269 -27.252 1.00 95.19 413 GLU A CA 1
ATOM 3344 C C . GLU A 1 413 ? 16.676 2.458 -25.766 1.00 95.19 413 GLU A C 1
ATOM 3346 O O . GLU A 1 413 ? 17.658 1.900 -25.271 1.00 95.19 413 GLU A O 1
ATOM 3351 N N . HIS A 1 414 ? 15.858 3.214 -25.030 1.00 96.50 414 HIS A N 1
ATOM 3352 C CA . HIS A 1 414 ? 16.047 3.397 -23.594 1.00 96.50 414 HIS A CA 1
ATOM 3353 C C . HIS A 1 414 ? 15.823 2.088 -22.834 1.00 96.50 414 HIS A C 1
ATOM 3355 O O . HIS A 1 414 ? 16.656 1.734 -21.999 1.00 96.50 414 HIS A O 1
ATOM 3361 N N . ALA A 1 415 ? 14.789 1.318 -23.192 1.00 96.56 415 ALA A N 1
ATOM 3362 C CA . ALA A 1 415 ? 14.553 -0.003 -22.613 1.00 96.56 415 ALA A CA 1
ATOM 3363 C C . ALA A 1 415 ? 15.729 -0.964 -22.853 1.00 96.56 415 ALA A C 1
ATOM 3365 O O . ALA A 1 415 ? 16.117 -1.691 -21.942 1.00 96.56 415 ALA A O 1
ATOM 3366 N N . MET A 1 416 ? 16.356 -0.931 -24.034 1.00 96.75 416 MET A N 1
ATOM 3367 C CA . MET A 1 416 ? 17.548 -1.744 -24.324 1.00 96.75 416 MET A CA 1
ATOM 3368 C C . MET A 1 416 ? 18.760 -1.311 -23.493 1.00 96.75 416 MET A C 1
ATOM 3370 O O . MET A 1 416 ? 19.497 -2.157 -22.992 1.00 96.75 416 MET A O 1
ATOM 3374 N N . LYS A 1 417 ? 18.946 -0.005 -23.263 1.00 96.81 417 LYS A N 1
ATOM 3375 C CA . LYS A 1 417 ? 19.981 0.498 -22.340 1.00 96.81 417 LYS A CA 1
ATOM 3376 C C . LYS A 1 417 ? 19.699 0.090 -20.889 1.00 96.81 417 LYS A C 1
ATOM 3378 O O . LYS A 1 417 ? 20.631 -0.263 -20.169 1.00 96.81 417 LYS A O 1
ATOM 3383 N N . SER A 1 418 ? 18.433 0.116 -20.470 1.00 96.81 418 SER A N 1
ATOM 3384 C CA . SER A 1 418 ? 17.983 -0.374 -19.161 1.00 96.81 418 SER A CA 1
ATOM 3385 C C . SER A 1 418 ? 18.300 -1.860 -18.980 1.00 96.81 418 SER A C 1
ATOM 3387 O O . SER A 1 418 ? 18.997 -2.225 -18.031 1.00 96.81 418 SER A O 1
ATOM 3389 N N . HIS A 1 419 ? 17.897 -2.703 -19.936 1.00 97.75 419 HIS A N 1
ATOM 3390 C CA . HIS A 1 419 ? 18.221 -4.134 -19.963 1.00 97.75 419 HIS A CA 1
ATOM 3391 C C . HIS A 1 419 ? 19.731 -4.386 -19.892 1.00 97.75 419 HIS A C 1
ATOM 3393 O O . HIS A 1 419 ? 20.178 -5.128 -19.018 1.00 97.75 419 HIS A O 1
ATOM 3399 N N . ALA A 1 420 ? 20.522 -3.717 -20.735 1.00 97.19 420 ALA A N 1
ATOM 3400 C CA . ALA A 1 420 ? 21.975 -3.876 -20.745 1.00 97.19 420 ALA A CA 1
ATOM 3401 C C . ALA A 1 420 ? 22.602 -3.546 -19.380 1.00 97.19 420 ALA A C 1
ATOM 3403 O O . ALA A 1 420 ? 23.493 -4.259 -18.925 1.00 97.19 420 ALA A O 1
ATOM 3404 N N . SER A 1 421 ? 22.099 -2.511 -18.696 1.00 97.31 421 SER A N 1
ATOM 3405 C CA . SER A 1 421 ? 22.572 -2.142 -17.356 1.00 97.31 421 SER A CA 1
ATOM 3406 C C . SER A 1 421 ? 22.229 -3.178 -16.282 1.00 97.31 421 SER A C 1
ATOM 3408 O O . SER A 1 421 ? 23.020 -3.416 -15.378 1.00 97.31 421 SER A O 1
ATOM 3410 N N . ILE A 1 422 ? 21.077 -3.847 -16.397 1.00 97.06 422 ILE A N 1
ATOM 3411 C CA . ILE A 1 422 ? 20.718 -4.953 -15.500 1.00 97.06 422 ILE A CA 1
ATOM 3412 C C . ILE A 1 422 ? 21.623 -6.152 -15.762 1.00 97.06 422 ILE A C 1
ATOM 3414 O O . ILE A 1 422 ? 22.097 -6.770 -14.814 1.00 97.06 422 ILE A O 1
ATOM 3418 N N . ARG A 1 423 ? 21.921 -6.460 -17.029 1.00 96.88 423 ARG A N 1
ATOM 3419 C CA . ARG A 1 423 ? 22.787 -7.588 -17.403 1.00 96.88 423 ARG A CA 1
ATOM 3420 C C . ARG A 1 423 ? 24.228 -7.462 -16.930 1.00 96.88 423 ARG A C 1
ATOM 3422 O O . ARG A 1 423 ? 24.886 -8.488 -16.788 1.00 96.88 423 ARG A O 1
ATOM 3429 N N . GLU A 1 424 ? 24.694 -6.248 -16.648 1.00 96.44 424 GLU A N 1
ATOM 3430 C CA . GLU A 1 424 ? 26.004 -6.018 -16.032 1.00 96.44 424 GLU A CA 1
ATOM 3431 C C . GLU A 1 424 ? 26.114 -6.675 -14.644 1.00 96.44 424 GLU A C 1
ATOM 3433 O O . GLU A 1 424 ? 27.169 -7.207 -14.302 1.00 96.44 424 GLU A O 1
ATOM 3438 N N . TYR A 1 425 ? 25.022 -6.689 -13.872 1.00 96.50 425 TYR A N 1
ATOM 3439 C CA . TYR A 1 425 ? 25.008 -7.168 -12.483 1.00 96.50 425 TYR A CA 1
ATOM 3440 C C . TYR A 1 425 ? 24.195 -8.455 -12.281 1.00 96.50 425 TYR A C 1
ATOM 3442 O O . TYR A 1 425 ? 24.521 -9.254 -11.408 1.00 96.50 425 TYR A O 1
ATOM 3450 N N . TYR A 1 426 ? 23.175 -8.678 -13.111 1.00 96.94 426 TYR A N 1
ATOM 3451 C CA . TYR A 1 426 ? 22.226 -9.791 -13.048 1.00 96.94 426 TYR A CA 1
ATOM 3452 C C . TYR A 1 426 ? 22.167 -10.515 -14.406 1.00 96.94 426 TYR A C 1
ATOM 3454 O O . TYR A 1 426 ? 21.193 -10.376 -15.157 1.00 96.94 426 TYR A O 1
ATOM 3462 N N . PRO A 1 427 ? 23.221 -11.267 -14.784 1.00 95.50 427 PRO A N 1
ATOM 3463 C CA . PRO A 1 427 ? 23.344 -11.860 -16.119 1.00 95.50 427 PRO A CA 1
ATOM 3464 C C . PRO A 1 427 ? 22.344 -12.995 -16.390 1.00 95.50 427 PRO A C 1
ATOM 3466 O O . PRO A 1 427 ? 22.027 -13.259 -17.549 1.00 95.50 427 PRO A O 1
ATOM 3469 N N . TYR A 1 428 ? 21.833 -13.655 -15.344 1.00 96.75 428 TYR A N 1
ATOM 3470 C CA . TYR A 1 428 ? 20.998 -14.855 -15.476 1.00 96.75 428 TYR A CA 1
ATOM 3471 C C . TYR A 1 428 ? 19.527 -14.650 -15.105 1.00 96.75 428 TYR A C 1
ATOM 3473 O O . TYR A 1 428 ? 18.689 -15.444 -15.524 1.00 96.75 428 TYR A O 1
ATOM 3481 N N . ASN A 1 429 ? 19.186 -13.579 -14.382 1.00 98.06 429 ASN A N 1
ATOM 3482 C CA . ASN A 1 429 ? 17.799 -13.294 -14.018 1.00 98.06 429 ASN A CA 1
ATOM 3483 C C . ASN A 1 429 ? 16.919 -13.118 -15.255 1.00 98.06 429 ASN A C 1
ATOM 3485 O O . ASN A 1 429 ? 17.332 -12.554 -16.273 1.00 98.06 429 ASN A O 1
ATOM 3489 N N . LYS A 1 430 ? 15.661 -13.527 -15.164 1.00 98.50 430 LYS A N 1
ATOM 3490 C CA . LYS A 1 430 ? 14.717 -13.296 -16.253 1.00 98.50 430 LYS A CA 1
ATOM 3491 C C . LYS A 1 430 ? 14.434 -11.799 -16.411 1.00 98.50 430 LYS A C 1
ATOM 3493 O O . LYS A 1 430 ? 14.226 -11.094 -15.425 1.00 98.50 430 LYS A O 1
ATOM 3498 N N . TYR A 1 431 ? 14.402 -11.324 -17.652 1.00 98.62 431 TYR A N 1
ATOM 3499 C CA . TYR A 1 431 ? 13.979 -9.971 -18.004 1.00 98.62 431 TYR A CA 1
ATOM 3500 C C . TYR A 1 431 ? 12.813 -10.050 -18.985 1.00 98.62 431 TYR A C 1
ATOM 3502 O O . TYR A 1 431 ? 12.935 -10.687 -20.028 1.00 98.62 431 TYR A O 1
ATOM 3510 N N . VAL A 1 432 ? 11.694 -9.402 -18.675 1.00 98.75 432 VAL A N 1
ATOM 3511 C CA . VAL A 1 432 ? 10.491 -9.399 -19.512 1.00 98.75 432 VAL A CA 1
ATOM 3512 C C . VAL A 1 432 ? 10.196 -7.980 -19.981 1.00 98.75 432 VAL A C 1
ATOM 3514 O O . VAL A 1 432 ? 9.945 -7.092 -19.164 1.00 98.75 432 VAL A O 1
ATOM 3517 N N . LEU A 1 433 ? 10.192 -7.773 -21.299 1.00 98.69 433 LEU A N 1
ATOM 3518 C CA . LEU A 1 433 ? 9.795 -6.511 -21.918 1.00 98.69 433 LEU A CA 1
ATOM 3519 C C . LEU A 1 433 ? 8.405 -6.627 -22.541 1.00 98.69 433 LEU A C 1
ATOM 3521 O O . LEU A 1 433 ? 8.213 -7.362 -23.511 1.00 98.69 433 LEU A O 1
ATOM 3525 N N . PHE A 1 434 ? 7.462 -5.833 -22.045 1.00 98.50 434 PHE A N 1
ATOM 3526 C CA . PHE A 1 434 ? 6.157 -5.648 -22.672 1.00 98.50 434 PHE A CA 1
ATOM 3527 C C . PHE A 1 434 ? 6.213 -4.536 -23.731 1.00 98.50 434 PHE A C 1
ATOM 3529 O O . PHE A 1 434 ? 6.445 -3.365 -23.428 1.00 98.50 434 PHE A O 1
ATOM 3536 N N . GLY A 1 435 ? 5.994 -4.898 -24.992 1.00 97.81 435 GLY A N 1
ATOM 3537 C CA . GLY A 1 435 ? 5.955 -3.980 -26.124 1.00 97.81 435 GLY A CA 1
ATOM 3538 C C . GLY A 1 435 ? 4.591 -3.306 -26.283 1.00 97.81 435 GLY A C 1
ATOM 3539 O O . GLY A 1 435 ? 3.615 -3.960 -26.649 1.00 97.81 435 GLY A O 1
ATOM 3540 N N . LEU A 1 436 ? 4.545 -1.989 -26.077 1.00 96.19 436 LEU A N 1
ATOM 3541 C CA . LEU A 1 436 ? 3.378 -1.118 -26.254 1.00 96.19 436 LEU A CA 1
ATOM 3542 C C . LEU A 1 436 ? 3.328 -0.596 -27.698 1.00 96.19 436 LEU A C 1
ATOM 3544 O O . LEU A 1 436 ? 3.547 0.589 -27.943 1.00 96.19 436 LEU A O 1
ATOM 3548 N N . ASN A 1 437 ? 3.082 -1.489 -28.662 1.00 93.12 437 ASN A N 1
ATOM 3549 C CA . ASN A 1 437 ? 3.147 -1.212 -30.107 1.00 93.12 437 ASN A CA 1
ATOM 3550 C C . ASN A 1 437 ? 4.583 -1.042 -30.660 1.00 93.12 437 ASN A C 1
ATOM 3552 O O . ASN A 1 437 ? 4.938 0.008 -31.194 1.00 93.12 437 ASN A O 1
ATOM 3556 N N . ILE A 1 438 ? 5.404 -2.092 -30.529 1.00 95.31 438 ILE A N 1
ATOM 3557 C CA . ILE A 1 438 ? 6.708 -2.211 -31.204 1.00 95.31 438 ILE A CA 1
ATOM 3558 C C . ILE A 1 438 ? 6.505 -2.786 -32.613 1.00 95.31 438 ILE A C 1
ATOM 3560 O O . ILE A 1 438 ? 5.847 -3.812 -32.789 1.00 95.31 438 ILE A O 1
ATOM 3564 N N . SER A 1 439 ? 7.070 -2.119 -33.612 1.00 94.75 439 SER A N 1
ATOM 3565 C CA . SER A 1 439 ? 7.075 -2.503 -35.021 1.00 94.75 439 SER A CA 1
ATOM 3566 C C . SER A 1 439 ? 8.021 -3.673 -35.298 1.00 94.75 439 SER A C 1
ATOM 3568 O O . SER A 1 439 ? 8.896 -3.995 -34.498 1.00 94.75 439 SER A O 1
ATOM 3570 N N . SER A 1 440 ? 7.916 -4.280 -36.483 1.00 93.75 440 SER A N 1
ATOM 3571 C CA . SER A 1 440 ? 8.857 -5.328 -36.900 1.00 93.75 440 SER A CA 1
ATOM 3572 C C . SER A 1 440 ? 10.314 -4.860 -36.901 1.00 93.75 440 SER A C 1
ATOM 3574 O O . SER A 1 440 ? 11.184 -5.617 -36.500 1.00 93.75 440 SER A O 1
ATOM 3576 N N . LYS A 1 441 ? 10.571 -3.598 -37.269 1.00 92.94 441 LYS A N 1
ATOM 3577 C CA . LYS A 1 441 ? 11.919 -3.009 -37.236 1.00 92.94 441 LYS A CA 1
ATOM 3578 C C . LYS A 1 441 ? 12.435 -2.827 -35.812 1.00 92.94 441 LYS A C 1
ATOM 3580 O O . LYS A 1 441 ? 13.617 -3.022 -35.567 1.00 92.94 441 LYS A O 1
ATOM 3585 N N . GLY A 1 442 ? 11.558 -2.454 -34.881 1.00 93.25 442 GLY A N 1
ATOM 3586 C CA . GLY A 1 442 ? 11.905 -2.396 -33.466 1.00 93.25 442 GLY A CA 1
ATOM 3587 C C . GLY A 1 442 ? 12.226 -3.786 -32.915 1.00 93.25 442 GLY A C 1
ATOM 3588 O O . GLY A 1 442 ? 13.189 -3.946 -32.173 1.00 93.25 442 GLY A O 1
ATOM 3589 N N . MET A 1 443 ? 11.491 -4.821 -33.340 1.00 94.50 443 MET A N 1
ATOM 3590 C CA . MET A 1 443 ? 11.788 -6.204 -32.945 1.00 94.50 443 MET A CA 1
ATOM 3591 C C . MET A 1 443 ? 13.184 -6.669 -33.390 1.00 94.50 443 MET A C 1
ATOM 3593 O O . MET A 1 443 ? 13.809 -7.440 -32.665 1.00 94.50 443 MET A O 1
ATOM 3597 N N . ASP A 1 444 ? 13.714 -6.151 -34.503 1.00 93.50 444 ASP A N 1
ATOM 3598 C CA . ASP A 1 444 ? 15.087 -6.437 -34.953 1.00 93.50 444 ASP A CA 1
ATOM 3599 C C . ASP A 1 444 ? 16.169 -5.885 -33.994 1.00 93.50 444 ASP A C 1
ATOM 3601 O O . ASP A 1 444 ? 17.325 -6.303 -34.064 1.00 93.50 444 ASP A O 1
ATOM 3605 N N . LEU A 1 445 ? 15.819 -4.951 -33.095 1.00 91.94 445 LEU A N 1
ATOM 3606 C CA . LEU A 1 445 ? 16.722 -4.370 -32.088 1.00 91.94 445 LEU A CA 1
ATOM 3607 C C . LEU A 1 445 ? 16.743 -5.146 -30.763 1.00 91.94 445 LEU A C 1
ATOM 3609 O O . LEU A 1 445 ? 17.528 -4.807 -29.874 1.00 91.94 445 LEU A O 1
ATOM 3613 N N . LEU A 1 446 ? 15.874 -6.147 -30.599 1.00 96.12 446 LEU A N 1
ATOM 3614 C CA . LEU A 1 446 ? 15.800 -6.933 -29.369 1.00 96.12 446 LEU A CA 1
ATOM 3615 C C . LEU A 1 446 ? 17.062 -7.797 -29.197 1.00 96.12 446 LEU A C 1
ATOM 3617 O O . LEU A 1 446 ? 17.613 -8.306 -30.178 1.00 96.12 446 LEU A O 1
ATOM 3621 N N . PRO A 1 447 ? 17.546 -7.987 -27.957 1.00 94.94 447 PRO A N 1
ATOM 3622 C CA . PRO A 1 447 ? 18.785 -8.703 -27.713 1.00 94.94 447 PRO A CA 1
ATOM 3623 C C . PRO A 1 447 ? 18.616 -10.197 -27.996 1.00 94.94 447 PRO A C 1
ATOM 3625 O O . PRO A 1 447 ? 17.582 -10.800 -27.713 1.00 94.94 447 PRO A O 1
ATOM 3628 N N . THR A 1 448 ? 19.687 -10.827 -28.476 1.00 93.31 448 THR A N 1
ATOM 3629 C CA . THR A 1 448 ? 19.805 -12.290 -28.458 1.00 93.31 448 THR A CA 1
ATOM 3630 C C . THR A 1 448 ? 20.273 -12.726 -27.069 1.00 93.31 448 THR A C 1
ATOM 3632 O O . THR A 1 448 ? 21.455 -12.973 -26.846 1.00 93.31 448 THR A O 1
ATOM 3635 N N . ASP A 1 449 ? 19.345 -12.752 -26.116 1.00 95.81 449 ASP A N 1
ATOM 3636 C CA . ASP A 1 449 ? 19.574 -13.124 -24.717 1.00 95.81 449 ASP A CA 1
ATOM 3637 C C . ASP A 1 449 ? 18.588 -14.243 -24.327 1.00 95.81 449 ASP A C 1
ATOM 3639 O O . ASP A 1 449 ? 17.379 -14.033 -24.419 1.00 95.81 449 ASP A O 1
ATOM 3643 N N . PRO A 1 450 ? 19.060 -15.431 -23.895 1.00 96.12 450 PRO A N 1
ATOM 3644 C CA . PRO A 1 450 ? 18.181 -16.553 -23.555 1.00 96.12 450 PRO A CA 1
ATOM 3645 C C . PRO A 1 450 ? 17.278 -16.285 -22.340 1.00 96.12 450 PRO A C 1
ATOM 3647 O O . PRO A 1 450 ? 16.257 -16.952 -22.189 1.00 96.12 450 PRO A O 1
ATOM 3650 N N . ASN A 1 451 ? 17.633 -15.318 -21.490 1.00 97.94 451 ASN A N 1
ATOM 3651 C CA . ASN A 1 451 ? 16.854 -14.916 -20.319 1.00 97.94 451 ASN A CA 1
ATOM 3652 C C . ASN A 1 451 ? 16.023 -13.649 -20.577 1.00 97.94 451 ASN A C 1
ATOM 3654 O O . ASN A 1 451 ? 15.431 -13.102 -19.642 1.00 97.94 451 ASN A O 1
ATOM 3658 N N . PHE A 1 452 ? 15.991 -13.162 -21.820 1.00 98.44 452 PHE A N 1
ATOM 3659 C CA . PHE A 1 452 ? 15.142 -12.060 -22.253 1.00 98.44 452 PHE A CA 1
ATOM 3660 C C . PHE A 1 452 ? 13.866 -12.595 -22.904 1.00 98.44 452 PHE A C 1
ATOM 3662 O O . PHE A 1 452 ? 13.906 -13.377 -23.852 1.00 98.44 452 PHE A O 1
ATOM 3669 N N . GLU A 1 453 ? 12.716 -12.137 -22.421 1.00 98.12 453 GLU A N 1
ATOM 3670 C CA . GLU A 1 453 ? 11.410 -12.459 -22.981 1.00 98.12 453 GLU A CA 1
ATOM 3671 C C . GLU A 1 453 ? 10.730 -11.184 -23.480 1.00 98.12 453 GLU A C 1
ATOM 3673 O O . GLU A 1 453 ? 10.410 -10.280 -22.708 1.00 98.12 453 GLU A O 1
ATOM 3678 N N . PHE A 1 454 ? 10.467 -11.124 -24.782 1.00 98.12 454 PHE A N 1
ATOM 3679 C CA . PHE A 1 454 ? 9.627 -10.086 -25.362 1.00 98.12 454 PHE A CA 1
ATOM 3680 C C . PHE A 1 454 ? 8.167 -10.534 -25.389 1.00 98.12 454 PHE A C 1
ATOM 3682 O O . PHE A 1 454 ? 7.853 -11.628 -25.861 1.00 98.12 454 PHE A O 1
ATOM 3689 N N . ARG A 1 455 ? 7.265 -9.661 -24.940 1.00 97.44 455 ARG A N 1
ATOM 3690 C CA . ARG A 1 455 ? 5.817 -9.867 -25.008 1.00 97.44 455 ARG A CA 1
ATOM 3691 C C . ARG A 1 455 ? 5.159 -8.702 -25.712 1.00 97.44 455 ARG A C 1
ATOM 3693 O O . ARG A 1 455 ? 5.303 -7.560 -25.292 1.00 97.44 455 ARG A O 1
ATOM 3700 N N . HIS A 1 456 ? 4.367 -8.982 -26.737 1.00 96.56 456 HIS A N 1
ATOM 3701 C CA . HIS A 1 456 ? 3.455 -7.972 -27.253 1.00 96.56 456 HIS A CA 1
ATOM 3702 C C . HIS A 1 456 ? 2.328 -7.750 -26.236 1.00 96.56 456 HIS A C 1
ATOM 3704 O O . HIS A 1 456 ? 1.645 -8.707 -25.868 1.00 96.56 456 HIS A O 1
ATOM 3710 N N . PHE A 1 457 ? 2.125 -6.510 -25.782 1.00 96.88 457 PHE A N 1
ATOM 3711 C CA . PHE A 1 457 ? 1.018 -6.200 -24.880 1.00 96.88 457 PHE A CA 1
ATOM 3712 C C . PHE A 1 457 ? -0.293 -6.148 -25.672 1.00 96.88 457 PHE A C 1
ATOM 3714 O O . PHE A 1 457 ? -0.576 -5.179 -26.380 1.00 96.88 457 PHE A O 1
ATOM 3721 N N . ASN A 1 458 ? -1.087 -7.217 -25.580 1.00 95.00 458 ASN A N 1
ATOM 3722 C CA . ASN A 1 458 ? -2.353 -7.325 -26.294 1.00 95.00 458 ASN A CA 1
ATOM 3723 C C . ASN A 1 458 ? -3.450 -6.521 -25.584 1.00 95.00 458 ASN A C 1
ATOM 3725 O O . ASN A 1 458 ? -4.147 -7.041 -24.718 1.00 95.00 458 ASN A O 1
ATOM 3729 N N . ALA A 1 459 ? -3.638 -5.268 -25.996 1.00 94.19 459 ALA A N 1
ATOM 3730 C CA . ALA A 1 459 ? -4.674 -4.405 -25.435 1.00 94.19 459 ALA A CA 1
ATOM 3731 C C . ALA A 1 459 ? -6.086 -4.642 -26.010 1.00 94.19 459 ALA A C 1
ATOM 3733 O O . ALA A 1 459 ? -7.034 -4.025 -25.537 1.00 94.19 459 ALA A O 1
ATOM 3734 N N . THR A 1 460 ? -6.246 -5.533 -26.999 1.00 94.06 460 THR A N 1
ATOM 3735 C CA . THR A 1 460 ? -7.537 -5.819 -27.664 1.00 94.06 460 THR A CA 1
ATOM 3736 C C . THR A 1 460 ? -8.678 -6.183 -26.700 1.00 94.06 460 THR A C 1
ATOM 3738 O O . THR A 1 460 ? -9.803 -5.756 -26.950 1.00 94.06 460 THR A O 1
ATOM 3741 N N . PRO A 1 461 ? -8.451 -6.948 -25.610 1.00 92.12 461 PRO A N 1
ATOM 3742 C CA . PRO A 1 461 ? -9.512 -7.273 -24.653 1.00 92.12 461 PRO A CA 1
ATOM 3743 C C . PRO A 1 461 ? -9.926 -6.104 -23.746 1.00 92.12 461 PRO A C 1
ATOM 3745 O O . PRO A 1 461 ? -10.885 -6.240 -22.987 1.00 92.12 461 PRO A O 1
ATOM 3748 N N . TYR A 1 462 ? -9.194 -4.988 -23.767 1.00 95.44 462 TYR A N 1
ATOM 3749 C CA . TYR A 1 462 ? -9.411 -3.840 -22.890 1.00 95.44 462 TYR A CA 1
ATOM 3750 C C . TYR A 1 462 ? -10.089 -2.684 -23.649 1.00 95.44 462 TYR A C 1
ATOM 3752 O O . TYR A 1 462 ? -10.101 -2.673 -24.882 1.00 95.44 462 TYR A O 1
ATOM 3760 N N . PRO A 1 463 ? -10.660 -1.688 -22.945 1.00 95.81 463 PRO A N 1
ATOM 3761 C CA . PRO A 1 463 ? -11.235 -0.511 -23.593 1.00 95.81 463 PRO A CA 1
ATOM 3762 C C . PRO A 1 463 ? -10.242 0.206 -24.519 1.00 95.81 463 PRO A C 1
ATOM 3764 O O . PRO A 1 463 ? -9.053 0.300 -24.214 1.00 95.81 463 PRO A O 1
ATOM 3767 N N . GLU A 1 464 ? -10.737 0.772 -25.623 1.00 95.00 464 GLU A N 1
ATOM 3768 C CA . GLU A 1 464 ? -9.911 1.345 -26.702 1.00 95.00 464 GLU A CA 1
ATOM 3769 C C . GLU A 1 464 ? -8.879 2.376 -26.201 1.00 95.00 464 GLU A C 1
ATOM 3771 O O . GLU A 1 464 ? -7.726 2.379 -26.644 1.00 95.00 464 GLU A O 1
ATOM 3776 N N . TYR A 1 465 ? -9.253 3.202 -25.214 1.00 94.19 465 TYR A N 1
ATOM 3777 C CA . TYR A 1 465 ? -8.383 4.233 -24.636 1.00 94.19 465 TYR A CA 1
ATOM 3778 C C . TYR A 1 465 ? -7.122 3.688 -23.959 1.00 94.19 465 TYR A C 1
ATOM 3780 O O . TYR A 1 465 ? -6.155 4.437 -23.810 1.00 94.19 465 TYR A O 1
ATOM 3788 N N . VAL A 1 466 ? -7.077 2.400 -23.598 1.00 95.12 466 VAL A N 1
ATOM 3789 C CA . VAL A 1 466 ? -5.887 1.777 -22.998 1.00 95.12 466 VAL A CA 1
ATOM 3790 C C . VAL A 1 466 ? -4.680 1.878 -23.929 1.00 95.12 466 VAL A C 1
ATOM 3792 O O . VAL A 1 466 ? -3.557 2.032 -23.450 1.00 95.12 466 VAL A O 1
ATOM 3795 N N . THR A 1 467 ? -4.910 1.873 -25.246 1.00 94.12 467 THR A N 1
ATOM 3796 C CA . THR A 1 467 ? -3.859 2.016 -26.268 1.00 94.12 467 THR A CA 1
ATOM 3797 C C . THR A 1 467 ? -3.240 3.414 -26.337 1.00 94.12 467 THR A C 1
ATOM 3799 O O . THR A 1 467 ? -2.217 3.620 -26.994 1.00 94.12 467 THR A O 1
ATOM 3802 N N . ASN A 1 468 ? -3.802 4.394 -25.625 1.00 92.44 468 ASN A N 1
ATOM 3803 C CA . ASN A 1 468 ? -3.179 5.698 -25.459 1.00 92.44 468 ASN A CA 1
ATOM 3804 C C . ASN A 1 468 ? -2.114 5.647 -24.354 1.00 92.44 468 ASN A C 1
ATOM 3806 O O . ASN A 1 468 ? -2.341 6.028 -23.204 1.00 92.44 468 ASN A O 1
ATOM 3810 N N . TRP A 1 469 ? -0.911 5.210 -24.723 1.00 91.50 469 TRP A N 1
ATOM 3811 C CA . TRP A 1 469 ? 0.200 4.987 -23.791 1.00 91.50 469 TRP A CA 1
ATOM 3812 C C . TRP A 1 469 ? 0.603 6.230 -22.983 1.00 91.50 469 TRP A C 1
ATOM 3814 O O . TRP A 1 469 ? 1.067 6.101 -21.852 1.00 91.50 469 TRP A O 1
ATOM 3824 N N . LYS A 1 470 ? 0.355 7.441 -23.507 1.00 87.81 470 LYS A N 1
ATOM 3825 C CA . LYS A 1 470 ? 0.635 8.715 -22.814 1.00 87.81 470 LYS A CA 1
ATOM 3826 C C . LYS A 1 470 ? -0.279 8.978 -21.613 1.00 87.81 470 LYS A C 1
ATOM 3828 O O . LYS A 1 470 ? 0.035 9.850 -20.807 1.00 87.81 470 LYS A O 1
ATOM 3833 N N . ARG A 1 471 ? -1.390 8.246 -21.503 1.00 90.62 471 ARG A N 1
ATOM 3834 C CA . ARG A 1 471 ? -2.340 8.303 -20.381 1.00 90.62 471 ARG A CA 1
ATOM 3835 C C . ARG A 1 471 ? -2.102 7.208 -19.336 1.00 90.62 471 ARG A C 1
ATOM 3837 O O . ARG A 1 471 ? -2.869 7.085 -18.392 1.00 90.62 471 ARG A O 1
ATOM 3844 N N . TYR A 1 472 ? -1.040 6.411 -19.490 1.00 93.19 472 TYR A N 1
ATOM 3845 C CA . TYR A 1 472 ? -0.548 5.463 -18.481 1.00 93.19 472 TYR A CA 1
ATOM 3846 C C . TYR A 1 472 ? -1.510 4.333 -18.047 1.00 93.19 472 TYR A C 1
ATOM 3848 O O . TYR A 1 472 ? -1.172 3.583 -17.130 1.00 93.19 472 TYR A O 1
ATOM 3856 N N . HIS A 1 473 ? -2.636 4.110 -18.742 1.00 95.50 473 HIS A N 1
ATOM 3857 C CA . HIS A 1 473 ? -3.540 2.971 -18.484 1.00 95.50 473 HIS A CA 1
ATOM 3858 C C . HIS A 1 473 ? -2.816 1.618 -18.505 1.00 95.50 473 HIS A C 1
ATOM 3860 O O . HIS A 1 473 ? -3.136 0.712 -17.744 1.00 95.50 473 HIS A O 1
ATOM 3866 N N . PHE A 1 474 ? -1.822 1.462 -19.383 1.00 96.38 474 PHE A N 1
ATOM 3867 C CA . PHE A 1 474 ? -1.157 0.178 -19.594 1.00 96.38 474 PHE A CA 1
ATOM 3868 C C . PHE A 1 474 ? -0.474 -0.365 -18.333 1.00 96.38 474 PHE A C 1
ATOM 3870 O O . PHE A 1 474 ? -0.361 -1.575 -18.184 1.00 96.38 474 PHE A O 1
ATOM 3877 N N . LYS A 1 475 ? 0.012 0.492 -17.425 1.00 96.31 475 LYS A N 1
ATOM 3878 C CA . LYS A 1 475 ? 0.960 0.048 -16.397 1.00 96.31 475 LYS A CA 1
ATOM 3879 C C . LYS A 1 475 ? 0.322 -0.846 -15.340 1.00 96.31 475 LYS A C 1
ATOM 3881 O O . LYS A 1 475 ? 0.924 -1.851 -14.976 1.00 96.31 475 LYS A O 1
ATOM 3886 N N . GLY A 1 476 ? -0.900 -0.534 -14.902 1.00 96.81 476 GLY A N 1
ATOM 3887 C CA . GLY A 1 476 ? -1.646 -1.413 -13.995 1.00 96.81 476 GLY A CA 1
ATOM 3888 C C . GLY A 1 476 ? -1.942 -2.774 -14.634 1.00 96.81 476 GLY A C 1
ATOM 3889 O O . GLY A 1 476 ? -1.793 -3.803 -13.982 1.00 96.81 476 GLY A O 1
ATOM 3890 N N . LEU A 1 477 ? -2.261 -2.786 -15.932 1.00 98.19 477 LEU A N 1
ATOM 3891 C CA . LEU A 1 477 ? -2.560 -4.001 -16.698 1.00 98.19 477 LEU A CA 1
ATOM 3892 C C . LEU A 1 477 ? -1.316 -4.865 -16.945 1.00 98.19 477 LEU A C 1
ATOM 3894 O O . LEU A 1 477 ? -1.347 -6.067 -16.706 1.00 98.19 477 LEU A O 1
ATOM 3898 N N . VAL A 1 478 ? -0.196 -4.261 -17.347 1.00 98.38 478 VAL A N 1
ATOM 3899 C CA . VAL A 1 478 ? 1.081 -4.974 -17.493 1.00 98.38 478 VAL A CA 1
ATOM 3900 C C . VAL A 1 478 ? 1.546 -5.521 -16.141 1.00 98.38 478 VAL A C 1
ATOM 3902 O O . VAL A 1 478 ? 1.997 -6.661 -16.069 1.00 98.38 478 VAL A O 1
ATOM 3905 N N . MET A 1 479 ? 1.401 -4.748 -15.058 1.00 98.12 479 MET A N 1
ATOM 3906 C CA . MET A 1 479 ? 1.715 -5.217 -13.705 1.00 98.12 479 MET A CA 1
ATOM 3907 C C . MET A 1 479 ? 0.857 -6.428 -13.317 1.00 98.12 479 MET A C 1
ATOM 3909 O O . MET A 1 479 ? 1.372 -7.374 -12.726 1.00 98.12 479 MET A O 1
ATOM 3913 N N . ALA A 1 480 ? -0.429 -6.429 -13.677 1.00 97.50 480 ALA A N 1
ATOM 3914 C CA . ALA A 1 480 ? -1.327 -7.555 -13.452 1.00 97.50 480 ALA A CA 1
ATOM 3915 C C . ALA A 1 480 ? -0.932 -8.803 -14.252 1.00 97.50 480 ALA A C 1
ATOM 3917 O O . ALA A 1 480 ? -0.848 -9.889 -13.681 1.00 97.50 480 ALA A O 1
ATOM 3918 N N . GLU A 1 481 ? -0.641 -8.658 -15.549 1.00 97.69 481 GLU A N 1
ATOM 3919 C CA . GLU A 1 481 ? -0.188 -9.771 -16.394 1.00 97.69 481 GLU A CA 1
ATOM 3920 C C . GLU A 1 481 ? 1.146 -10.345 -15.911 1.00 97.69 481 GLU A C 1
ATOM 3922 O O . GLU A 1 481 ? 1.311 -11.563 -15.842 1.00 97.69 481 GLU A O 1
ATOM 3927 N N . ALA A 1 482 ? 2.082 -9.480 -15.519 1.00 97.94 482 ALA A N 1
ATOM 3928 C CA . ALA A 1 482 ? 3.340 -9.906 -14.929 1.00 97.94 482 ALA A CA 1
ATOM 3929 C C . ALA A 1 482 ? 3.110 -10.632 -13.596 1.00 97.94 482 ALA A C 1
ATOM 3931 O O . ALA A 1 482 ? 3.663 -11.709 -13.399 1.00 97.94 482 ALA A O 1
ATOM 3932 N N . MET A 1 483 ? 2.274 -10.093 -12.698 1.00 97.06 483 MET A N 1
ATOM 3933 C CA . MET A 1 483 ? 1.985 -10.704 -11.391 1.00 97.06 483 MET A CA 1
ATOM 3934 C C . MET A 1 483 ? 1.281 -12.053 -11.534 1.00 97.06 483 MET A C 1
ATOM 3936 O O . MET A 1 483 ? 1.557 -12.980 -10.774 1.00 97.06 483 MET A O 1
ATOM 3940 N N . ARG A 1 484 ? 0.404 -12.218 -12.524 1.00 95.62 484 ARG A N 1
ATOM 3941 C CA . ARG A 1 484 ? -0.208 -13.519 -12.820 1.00 95.62 484 ARG A CA 1
ATOM 3942 C C . ARG A 1 484 ? 0.854 -14.598 -13.061 1.00 95.62 484 ARG A C 1
ATOM 3944 O O . ARG A 1 484 ? 0.719 -15.709 -12.551 1.00 95.62 484 ARG A O 1
ATOM 3951 N N . ASP A 1 485 ? 1.922 -14.252 -13.772 1.00 96.00 485 ASP A N 1
ATOM 3952 C CA . ASP A 1 485 ? 2.902 -15.221 -14.265 1.00 96.00 485 ASP A CA 1
ATOM 3953 C C . ASP A 1 485 ? 4.139 -15.342 -13.359 1.00 96.00 485 ASP A C 1
ATOM 3955 O O . ASP A 1 485 ? 4.726 -16.420 -13.265 1.00 96.00 485 ASP A O 1
ATOM 3959 N N . PHE A 1 486 ? 4.514 -14.273 -12.651 1.00 97.12 486 PHE A N 1
ATOM 3960 C CA . PHE A 1 486 ? 5.751 -14.193 -11.873 1.00 97.12 486 PHE A CA 1
ATOM 3961 C C . PHE A 1 486 ? 5.480 -13.851 -10.401 1.00 97.12 486 PHE A C 1
ATOM 3963 O O . PHE A 1 486 ? 4.778 -12.880 -10.107 1.00 97.12 486 PHE A O 1
ATOM 3970 N N . PRO A 1 487 ? 6.041 -14.621 -9.449 1.00 95.56 487 PRO A N 1
ATOM 3971 C CA . PRO A 1 487 ? 5.809 -14.395 -8.028 1.00 95.56 487 PRO A CA 1
ATOM 3972 C C . PRO A 1 487 ? 6.630 -13.232 -7.452 1.00 95.56 487 PRO A C 1
ATOM 3974 O O . PRO A 1 487 ? 6.222 -12.664 -6.444 1.00 95.56 487 PRO A O 1
ATOM 3977 N N . ILE A 1 488 ? 7.768 -12.870 -8.055 1.00 98.19 488 ILE A N 1
ATOM 3978 C CA . ILE A 1 488 ? 8.666 -11.823 -7.549 1.00 98.19 488 ILE A CA 1
ATOM 3979 C C . ILE A 1 488 ? 9.068 -10.914 -8.710 1.00 98.19 488 ILE A C 1
ATOM 3981 O O . ILE A 1 488 ? 9.869 -11.289 -9.565 1.00 98.19 488 ILE A O 1
ATOM 3985 N N . ILE A 1 489 ? 8.484 -9.716 -8.752 1.00 98.62 489 ILE A N 1
ATOM 3986 C CA . ILE A 1 489 ? 8.698 -8.756 -9.835 1.00 98.62 489 ILE A CA 1
ATOM 3987 C C . ILE A 1 489 ? 9.555 -7.599 -9.347 1.00 98.62 489 ILE A C 1
ATOM 3989 O O . ILE A 1 489 ? 9.271 -6.980 -8.319 1.00 98.62 489 ILE A O 1
ATOM 3993 N N . TRP A 1 490 ? 10.555 -7.257 -10.149 1.00 98.38 490 TRP A N 1
ATOM 3994 C CA . TRP A 1 490 ? 11.255 -5.987 -10.069 1.00 98.38 490 TRP A CA 1
ATOM 3995 C C . TRP A 1 490 ? 10.860 -5.120 -11.260 1.00 98.38 490 TRP A C 1
ATOM 3997 O O . TRP A 1 490 ? 11.353 -5.300 -12.374 1.00 98.38 490 TRP A O 1
ATOM 4007 N N . TRP A 1 491 ? 9.956 -4.170 -11.043 1.00 98.44 491 TRP A N 1
ATOM 4008 C CA . TRP A 1 491 ? 9.551 -3.244 -12.094 1.00 98.44 491 TRP A CA 1
ATOM 4009 C C . TRP A 1 491 ? 10.620 -2.180 -12.323 1.00 98.44 491 TRP A C 1
ATOM 4011 O O . TRP A 1 491 ? 11.096 -1.560 -11.367 1.00 98.44 491 TRP A O 1
ATOM 4021 N N . ILE A 1 492 ? 10.930 -1.913 -13.590 1.00 97.19 492 ILE A N 1
ATOM 4022 C CA . ILE A 1 492 ? 11.803 -0.823 -14.018 1.00 97.19 492 ILE A CA 1
ATOM 4023 C C . ILE A 1 492 ? 11.233 -0.131 -15.261 1.00 97.19 492 ILE A C 1
ATOM 4025 O O . ILE A 1 492 ? 11.051 -0.752 -16.306 1.00 97.19 492 ILE A O 1
ATOM 4029 N N . ASP A 1 493 ? 10.940 1.170 -15.174 1.00 95.56 493 ASP A N 1
ATOM 4030 C CA . ASP A 1 493 ? 10.560 1.942 -16.368 1.00 95.56 493 ASP A CA 1
ATOM 4031 C C . ASP A 1 493 ? 11.724 1.963 -17.378 1.00 95.56 493 ASP A C 1
ATOM 4033 O O . ASP A 1 493 ? 12.890 2.048 -16.987 1.00 95.56 493 ASP A O 1
ATOM 4037 N N . ALA A 1 494 ? 11.405 1.998 -18.677 1.00 94.31 494 ALA A N 1
ATOM 4038 C CA . ALA A 1 494 ? 12.378 1.987 -19.776 1.00 94.31 494 ALA A CA 1
ATOM 4039 C C . ALA A 1 494 ? 13.508 3.031 -19.648 1.00 94.31 494 ALA A C 1
ATOM 4041 O O . ALA A 1 494 ? 14.626 2.801 -20.095 1.00 94.31 494 ALA A O 1
ATOM 4042 N N . HIS A 1 495 ? 13.238 4.176 -19.016 1.00 92.62 495 HIS A N 1
ATOM 4043 C CA . HIS A 1 495 ? 14.206 5.265 -18.845 1.00 92.62 495 HIS A CA 1
ATOM 4044 C C . HIS A 1 495 ? 15.127 5.121 -1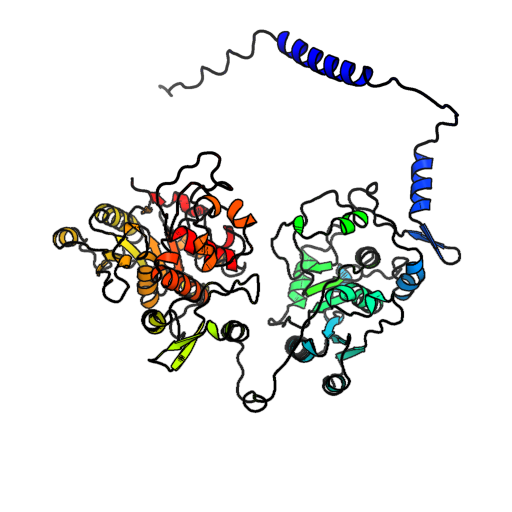7.632 1.00 92.62 495 HIS A C 1
ATOM 4046 O O . HIS A 1 495 ? 15.931 6.014 -17.384 1.00 92.62 495 HIS A O 1
ATOM 4052 N N . SER A 1 496 ? 15.032 4.052 -16.850 1.00 95.12 496 SER A N 1
ATOM 4053 C CA . SER A 1 496 ? 15.885 3.844 -15.676 1.00 95.12 496 SER A CA 1
ATOM 4054 C C . SER A 1 496 ? 16.974 2.823 -15.974 1.00 95.12 496 SER A C 1
ATOM 4056 O O . SER A 1 496 ? 16.684 1.737 -16.461 1.00 95.12 496 SER A O 1
ATOM 4058 N N . VAL A 1 497 ? 18.224 3.146 -15.645 1.00 95.88 497 VAL A N 1
ATOM 4059 C CA . VAL A 1 497 ? 19.355 2.204 -15.690 1.00 95.88 497 VAL A CA 1
ATOM 4060 C C . VAL A 1 497 ? 19.865 1.918 -14.283 1.00 95.88 497 VAL A C 1
ATOM 4062 O O . VAL A 1 497 ? 19.865 2.812 -13.433 1.00 95.88 497 VAL A O 1
ATOM 4065 N N . MET A 1 498 ? 20.313 0.688 -14.050 1.00 95.56 498 MET A N 1
ATOM 4066 C CA . MET A 1 498 ? 21.016 0.280 -12.834 1.00 95.56 498 MET A CA 1
ATOM 4067 C C . MET A 1 498 ? 22.495 0.666 -12.951 1.00 95.56 498 MET A C 1
ATOM 4069 O O . MET A 1 498 ? 23.091 0.516 -14.013 1.00 95.56 498 MET A O 1
ATOM 4073 N N . VAL A 1 499 ? 23.084 1.222 -11.894 1.00 95.56 499 VAL A N 1
ATOM 4074 C CA . VAL A 1 499 ? 24.482 1.710 -11.903 1.00 95.56 499 VAL A CA 1
ATOM 4075 C C . VAL A 1 499 ? 25.289 1.215 -10.706 1.00 95.56 499 VAL A C 1
ATOM 4077 O O . VAL A 1 499 ? 26.324 1.785 -10.368 1.00 95.56 499 VAL A O 1
ATOM 4080 N N . ASP A 1 500 ? 24.773 0.206 -10.017 1.00 92.94 500 ASP A N 1
ATOM 4081 C CA . ASP A 1 500 ? 25.324 -0.301 -8.774 1.00 92.94 500 ASP A CA 1
ATOM 4082 C C . ASP A 1 500 ? 25.040 -1.799 -8.668 1.00 92.94 500 ASP A C 1
ATOM 4084 O O . ASP A 1 500 ? 24.000 -2.276 -9.125 1.00 92.94 500 ASP A O 1
ATOM 4088 N N . SER A 1 501 ? 25.965 -2.526 -8.052 1.00 89.19 501 SER A N 1
ATOM 4089 C CA . SER A 1 501 ? 25.848 -3.965 -7.829 1.00 89.19 501 SER A CA 1
ATOM 4090 C C . SER A 1 501 ? 25.006 -4.279 -6.587 1.00 89.19 501 SER A C 1
ATOM 4092 O O . SER A 1 501 ? 24.776 -3.413 -5.737 1.00 89.19 501 SER A O 1
ATOM 4094 N N . ASP A 1 502 ? 24.594 -5.543 -6.445 1.00 91.00 502 ASP A N 1
ATOM 4095 C CA . ASP A 1 502 ? 23.978 -6.071 -5.215 1.00 91.00 502 ASP A CA 1
ATOM 4096 C C . ASP A 1 502 ? 22.729 -5.282 -4.762 1.00 91.00 502 ASP A C 1
ATOM 4098 O O . ASP A 1 502 ? 22.513 -4.961 -3.593 1.00 91.00 502 ASP A O 1
ATOM 4102 N N . VAL A 1 503 ? 21.914 -4.859 -5.726 1.00 94.94 503 VAL A N 1
ATOM 4103 C CA . VAL A 1 503 ? 20.669 -4.124 -5.480 1.00 94.94 503 VAL A CA 1
ATOM 4104 C C . VAL A 1 503 ? 19.581 -5.055 -4.932 1.00 94.94 503 VAL A C 1
ATOM 4106 O O . VAL A 1 503 ? 18.880 -4.697 -3.981 1.00 94.94 503 VAL A O 1
ATOM 4109 N N . VAL A 1 504 ? 19.462 -6.258 -5.497 1.00 96.75 504 VAL A N 1
ATOM 4110 C CA . VAL A 1 504 ? 18.534 -7.308 -5.056 1.00 96.75 504 VAL A CA 1
ATOM 4111 C C . VAL A 1 504 ? 18.912 -7.808 -3.661 1.00 96.75 504 VAL A C 1
ATOM 4113 O O . VAL A 1 504 ? 18.090 -7.678 -2.755 1.00 96.75 504 VAL A O 1
ATOM 4116 N N . GLY A 1 505 ? 20.153 -8.249 -3.438 1.00 96.75 505 GLY A N 1
ATOM 4117 C CA . GLY A 1 505 ? 20.614 -8.717 -2.128 1.00 96.75 505 GLY A CA 1
ATOM 4118 C C . GLY A 1 505 ? 20.442 -7.695 -1.005 1.00 96.75 505 GLY A C 1
ATOM 4119 O O . GLY A 1 505 ? 19.878 -8.007 0.049 1.00 96.75 505 GLY A O 1
ATOM 4120 N N . ARG A 1 506 ? 20.791 -6.420 -1.227 1.00 95.81 506 ARG A N 1
ATOM 4121 C CA . ARG A 1 506 ? 20.514 -5.371 -0.224 1.00 95.81 506 ARG A CA 1
ATOM 4122 C C . ARG A 1 506 ? 19.022 -5.117 -0.006 1.00 95.81 506 ARG A C 1
ATOM 4124 O O . ARG A 1 506 ? 18.624 -4.762 1.105 1.00 95.81 506 ARG A O 1
ATOM 4131 N N . THR A 1 507 ? 18.195 -5.289 -1.033 1.00 95.75 507 THR A N 1
ATOM 4132 C CA . THR A 1 507 ? 16.734 -5.199 -0.898 1.00 95.75 507 THR A CA 1
ATOM 4133 C C . THR A 1 507 ? 16.190 -6.352 -0.068 1.00 95.75 507 THR A C 1
ATOM 4135 O O . THR A 1 507 ? 15.384 -6.121 0.831 1.00 95.75 507 THR A O 1
ATOM 4138 N N . PHE A 1 508 ? 16.676 -7.570 -0.291 1.00 96.94 508 PHE A N 1
ATOM 4139 C CA . PHE A 1 508 ? 16.298 -8.749 0.488 1.00 96.94 508 PHE A CA 1
ATOM 4140 C C . PHE A 1 508 ? 16.719 -8.603 1.948 1.00 96.94 508 PHE A C 1
ATOM 4142 O O . PHE A 1 508 ? 15.917 -8.850 2.850 1.00 96.94 508 PHE A O 1
ATOM 4149 N N . LYS A 1 509 ? 17.932 -8.094 2.189 1.00 94.62 509 LYS A N 1
ATOM 4150 C CA . LYS A 1 509 ? 18.418 -7.775 3.533 1.00 94.62 509 LYS A CA 1
ATOM 4151 C C . LYS A 1 509 ? 17.526 -6.754 4.241 1.00 94.62 509 LYS A C 1
ATOM 4153 O O . LYS A 1 509 ? 17.142 -6.973 5.381 1.00 94.62 509 LYS A O 1
ATOM 4158 N N . GLU A 1 510 ? 17.153 -5.666 3.574 1.00 92.25 510 GLU A N 1
ATOM 4159 C CA . GLU A 1 510 ? 16.234 -4.667 4.135 1.00 92.25 510 GLU A CA 1
ATOM 4160 C C . GLU A 1 510 ? 14.847 -5.264 4.434 1.00 92.25 510 GLU A C 1
ATOM 4162 O O . GLU A 1 510 ? 14.241 -4.953 5.464 1.00 92.25 510 GLU A O 1
ATOM 4167 N N . VAL A 1 511 ? 14.330 -6.130 3.555 1.00 92.62 511 VAL A N 1
ATOM 4168 C CA . VAL A 1 511 ? 13.058 -6.819 3.800 1.00 92.62 511 VAL A CA 1
ATOM 4169 C C . VAL A 1 511 ? 13.163 -7.706 5.040 1.00 92.62 511 VAL A C 1
ATOM 4171 O O . VAL A 1 511 ? 12.305 -7.600 5.919 1.00 92.62 511 VAL A O 1
ATOM 4174 N N . SER A 1 512 ? 14.223 -8.510 5.137 1.00 93.00 512 SER A N 1
ATOM 4175 C CA . SER A 1 512 ? 14.503 -9.386 6.277 1.00 93.00 512 SER A CA 1
ATOM 4176 C C . SER A 1 512 ? 14.633 -8.607 7.588 1.00 93.00 512 SER A C 1
ATOM 4178 O O . SER A 1 512 ? 13.956 -8.922 8.565 1.00 93.00 512 SER A O 1
ATOM 4180 N N . ASP A 1 513 ? 15.466 -7.566 7.602 1.00 90.06 513 ASP A N 1
ATOM 4181 C CA . ASP A 1 513 ? 15.812 -6.827 8.818 1.00 90.06 513 ASP A CA 1
ATOM 4182 C C . ASP A 1 513 ? 14.671 -5.925 9.301 1.00 90.06 513 ASP A C 1
ATOM 4184 O O . ASP A 1 513 ? 14.503 -5.722 10.506 1.00 90.06 513 ASP A O 1
ATOM 4188 N N . TYR A 1 514 ? 13.886 -5.366 8.372 1.00 83.88 514 TYR A N 1
ATOM 4189 C CA . TYR A 1 514 ? 12.939 -4.302 8.700 1.00 83.88 514 TYR A CA 1
ATOM 4190 C C . TYR A 1 514 ? 11.508 -4.554 8.237 1.00 83.88 514 TYR A C 1
ATOM 4192 O O . TYR A 1 514 ? 10.588 -4.153 8.947 1.00 83.88 514 TYR A O 1
ATOM 4200 N N . ARG A 1 515 ? 11.252 -5.167 7.078 1.00 87.50 515 ARG A N 1
ATOM 4201 C CA . ARG A 1 515 ? 9.879 -5.194 6.529 1.00 87.50 515 ARG A CA 1
ATOM 4202 C C . ARG A 1 515 ? 9.036 -6.379 6.992 1.00 87.50 515 ARG A C 1
ATOM 4204 O O . ARG A 1 515 ? 7.818 -6.229 7.042 1.00 87.50 515 ARG A O 1
ATOM 4211 N N . LEU A 1 516 ? 9.645 -7.496 7.400 1.00 84.38 516 LEU A N 1
ATOM 4212 C CA . LEU A 1 516 ? 8.905 -8.673 7.885 1.00 84.38 516 LEU A CA 1
ATOM 4213 C C . LEU A 1 516 ? 8.149 -8.433 9.205 1.00 84.38 516 LEU A C 1
ATOM 4215 O O . LEU A 1 516 ? 7.093 -9.025 9.417 1.00 84.38 516 LEU A O 1
ATOM 4219 N N . SER A 1 517 ? 8.661 -7.572 10.089 1.00 66.62 517 SER A N 1
ATOM 4220 C CA . SER A 1 517 ? 8.144 -7.404 11.459 1.00 66.62 517 SER A CA 1
ATOM 4221 C C . SER A 1 517 ? 7.486 -6.049 11.744 1.00 66.62 517 SER A C 1
ATOM 4223 O O . SER A 1 517 ? 6.738 -5.939 12.711 1.00 66.62 517 SER A O 1
ATOM 4225 N N . ASN A 1 518 ? 7.715 -5.020 10.918 1.00 60.31 518 ASN A N 1
ATOM 4226 C CA . ASN A 1 518 ? 7.436 -3.627 11.302 1.00 60.31 518 ASN A CA 1
ATOM 4227 C C . ASN A 1 518 ? 6.266 -2.959 10.551 1.00 60.31 518 ASN A C 1
ATOM 4229 O O . ASN A 1 518 ? 6.255 -1.731 10.400 1.00 60.31 518 ASN A O 1
ATOM 4233 N N . GLY A 1 519 ? 5.300 -3.732 10.043 1.00 78.38 519 GLY A N 1
ATOM 4234 C CA . GLY A 1 519 ? 4.116 -3.179 9.368 1.00 78.38 519 GLY A CA 1
ATOM 4235 C C . GLY A 1 519 ? 4.466 -2.316 8.151 1.00 78.38 519 GLY A C 1
ATOM 4236 O O . GLY A 1 519 ? 3.926 -1.225 7.990 1.00 78.38 519 GLY A O 1
ATOM 4237 N N . TYR A 1 520 ? 5.433 -2.759 7.345 1.00 87.69 520 TYR A N 1
ATOM 4238 C CA . TYR A 1 520 ? 5.775 -2.137 6.064 1.00 87.69 520 TYR A CA 1
ATOM 4239 C C . TYR A 1 520 ? 4.953 -2.755 4.936 1.00 87.69 520 TYR A C 1
ATOM 4241 O O . TYR A 1 520 ? 4.477 -3.886 5.045 1.00 87.69 520 TYR A O 1
ATOM 4249 N N . SER A 1 521 ? 4.837 -2.020 3.834 1.00 91.00 521 SER A N 1
ATOM 4250 C CA . SER A 1 521 ? 4.279 -2.546 2.597 1.00 91.00 521 SER A CA 1
ATOM 4251 C C . SER A 1 521 ? 5.182 -3.633 2.016 1.00 91.00 521 SER A C 1
ATOM 4253 O O . SER A 1 521 ? 6.367 -3.368 1.798 1.00 91.00 521 SER A O 1
ATOM 4255 N N . PRO A 1 522 ? 4.644 -4.829 1.702 1.00 91.25 522 PRO A N 1
ATOM 4256 C CA . PRO A 1 522 ? 5.344 -5.825 0.893 1.00 91.25 522 PRO A CA 1
ATOM 4257 C C . PRO A 1 522 ? 5.745 -5.290 -0.488 1.00 91.25 522 PRO A C 1
ATOM 4259 O O . PRO A 1 522 ? 6.743 -5.729 -1.049 1.00 91.25 522 PRO A O 1
ATOM 4262 N N . MET A 1 523 ? 4.975 -4.336 -1.021 1.00 94.62 523 MET A N 1
ATOM 4263 C CA . MET A 1 523 ? 5.211 -3.677 -2.304 1.00 94.62 523 MET A CA 1
ATOM 4264 C C . MET A 1 523 ? 5.682 -2.238 -2.074 1.00 94.62 523 MET A C 1
ATOM 4266 O O . MET A 1 523 ? 4.945 -1.434 -1.501 1.00 94.62 523 MET A O 1
ATOM 4270 N N . PHE A 1 524 ? 6.887 -1.882 -2.512 1.00 95.88 524 PHE A N 1
ATOM 4271 C CA . PHE A 1 524 ? 7.469 -0.570 -2.204 1.00 95.88 524 PHE A CA 1
ATOM 4272 C C . PHE A 1 524 ? 8.297 0.003 -3.352 1.00 95.88 524 PHE A C 1
ATOM 4274 O O . PHE A 1 524 ? 8.736 -0.709 -4.256 1.00 95.88 524 PHE A O 1
ATOM 4281 N N . SER A 1 525 ? 8.485 1.322 -3.298 1.00 96.62 525 SER A N 1
ATOM 4282 C CA . SER A 1 525 ? 9.227 2.108 -4.281 1.00 96.62 525 SER A CA 1
ATOM 4283 C C . SER A 1 525 ? 10.625 2.477 -3.798 1.00 96.62 525 SER A C 1
ATOM 4285 O O . SER A 1 525 ? 10.862 2.645 -2.601 1.00 96.62 525 SER A O 1
ATOM 4287 N N . PHE A 1 526 ? 11.528 2.684 -4.753 1.00 94.69 526 PHE A N 1
ATOM 4288 C CA . PHE A 1 526 ? 12.892 3.166 -4.522 1.00 94.69 526 PHE A CA 1
ATOM 4289 C C . PHE A 1 526 ? 13.102 4.641 -4.896 1.00 94.69 526 PHE A C 1
ATOM 4291 O O . PHE A 1 526 ? 14.199 5.161 -4.716 1.00 94.69 526 PHE A O 1
ATOM 4298 N N . ILE A 1 527 ? 12.079 5.322 -5.428 1.00 91.81 527 ILE A N 1
ATOM 4299 C CA . ILE A 1 527 ? 12.195 6.684 -5.971 1.00 91.81 527 ILE A CA 1
ATOM 4300 C C . ILE A 1 527 ? 11.303 7.655 -5.203 1.00 91.81 527 ILE A C 1
ATOM 4302 O O . ILE A 1 527 ? 10.116 7.400 -5.009 1.00 91.81 527 ILE A O 1
ATOM 4306 N N . ASN A 1 528 ? 11.852 8.812 -4.844 1.00 89.19 528 ASN A N 1
ATOM 4307 C CA . ASN A 1 528 ? 11.090 9.962 -4.369 1.00 89.19 528 ASN A CA 1
ATOM 4308 C C . ASN A 1 528 ? 10.872 10.950 -5.528 1.00 89.19 528 ASN A C 1
ATOM 4310 O O . ASN A 1 528 ? 11.805 11.268 -6.260 1.00 89.19 528 ASN A O 1
ATOM 4314 N N . ALA A 1 529 ? 9.646 11.442 -5.712 1.00 86.38 529 ALA A N 1
ATOM 4315 C CA . ALA A 1 529 ? 9.324 12.348 -6.816 1.00 86.38 529 ALA A CA 1
ATOM 4316 C C . ALA A 1 529 ? 9.705 13.823 -6.551 1.00 86.38 529 ALA A C 1
ATOM 4318 O O . ALA A 1 529 ? 9.648 14.651 -7.457 1.00 86.38 529 ALA A O 1
ATOM 4319 N N . GLY A 1 530 ? 10.093 14.181 -5.322 1.00 84.69 530 GLY A N 1
ATOM 4320 C CA . GLY A 1 530 ? 10.471 15.549 -4.936 1.00 84.69 530 GLY A CA 1
ATOM 4321 C C . GLY A 1 530 ? 9.293 16.527 -4.822 1.00 84.69 530 GLY A C 1
ATOM 4322 O O . GLY A 1 530 ? 9.494 17.735 -4.675 1.00 84.69 530 GLY A O 1
ATOM 4323 N N . HIS A 1 531 ? 8.069 16.011 -4.886 1.00 88.00 531 HIS A N 1
ATOM 4324 C CA . HIS A 1 531 ? 6.810 16.715 -4.668 1.00 88.00 531 HIS A CA 1
ATOM 4325 C C . HIS A 1 531 ? 5.820 15.784 -3.964 1.00 88.00 531 HIS A C 1
ATOM 4327 O O . HIS A 1 531 ? 6.018 14.569 -3.931 1.00 88.00 531 HIS A O 1
ATOM 4333 N N . THR A 1 532 ? 4.766 16.334 -3.377 1.00 89.19 532 THR A N 1
ATOM 4334 C CA . THR A 1 532 ? 3.729 15.543 -2.703 1.00 89.19 532 THR A CA 1
ATOM 4335 C C . THR A 1 532 ? 2.732 14.978 -3.701 1.00 89.19 532 THR A C 1
ATOM 4337 O O . THR A 1 532 ? 2.675 15.412 -4.855 1.00 89.19 532 THR A O 1
ATOM 4340 N N . ASN A 1 533 ? 1.913 14.021 -3.259 1.00 87.50 533 ASN A N 1
ATOM 4341 C CA . ASN A 1 533 ? 0.831 13.525 -4.100 1.00 87.50 533 ASN A CA 1
ATOM 4342 C C . ASN A 1 533 ? -0.265 14.592 -4.264 1.00 87.50 533 ASN A C 1
ATOM 4344 O O . ASN A 1 533 ? -0.753 14.778 -5.371 1.00 87.50 533 ASN A O 1
ATOM 4348 N N . TYR A 1 534 ? -0.589 15.364 -3.218 1.00 86.81 534 TYR A N 1
ATOM 4349 C CA . TYR A 1 534 ? -1.599 16.431 -3.292 1.00 86.81 534 TYR A CA 1
ATOM 4350 C C . TYR A 1 534 ? -1.303 17.466 -4.384 1.00 86.81 534 TYR A C 1
ATOM 4352 O O . TYR A 1 534 ? -2.218 17.929 -5.060 1.00 86.81 534 TYR A O 1
ATOM 4360 N N . ALA A 1 535 ? -0.031 17.825 -4.580 1.00 86.25 535 ALA A N 1
ATOM 4361 C CA . ALA A 1 535 ? 0.350 18.815 -5.582 1.00 86.25 535 ALA A CA 1
ATOM 4362 C C . ALA A 1 535 ? 0.097 18.349 -7.029 1.00 86.25 535 ALA A C 1
ATOM 4364 O O . ALA A 1 535 ? -0.001 19.189 -7.920 1.00 86.25 535 ALA A O 1
ATOM 4365 N N . VAL A 1 536 ? 0.004 17.036 -7.273 1.00 88.50 536 VAL A N 1
ATOM 4366 C CA . VAL A 1 536 ? 0.049 16.442 -8.623 1.00 88.50 536 VAL A CA 1
ATOM 4367 C C . VAL A 1 536 ? -0.970 15.309 -8.859 1.00 88.50 536 VAL A C 1
ATOM 4369 O O . VAL A 1 536 ? -0.854 14.549 -9.819 1.00 88.50 536 VAL A O 1
ATOM 4372 N N . MET A 1 537 ? -1.940 15.146 -7.961 1.00 85.44 537 MET A N 1
ATOM 4373 C CA . MET A 1 537 ? -3.072 14.217 -8.026 1.00 85.44 537 MET A CA 1
ATOM 4374 C C . MET A 1 537 ? -4.399 14.911 -8.368 1.00 85.44 537 MET A C 1
ATOM 4376 O O . MET A 1 537 ? -4.859 15.779 -7.631 1.00 85.44 537 MET A O 1
ATOM 4380 N N . HIS A 1 538 ? -5.087 14.472 -9.422 1.00 84.50 538 HIS A N 1
ATOM 4381 C CA . HIS A 1 538 ? -6.404 15.014 -9.751 1.00 84.50 538 HIS A CA 1
ATOM 4382 C C . HIS A 1 538 ? -7.452 14.606 -8.699 1.00 84.50 538 HIS A C 1
ATOM 4384 O O . HIS A 1 538 ? -7.524 13.435 -8.331 1.00 84.50 538 HIS A O 1
ATOM 4390 N N . LEU A 1 539 ? -8.281 15.547 -8.227 1.00 81.56 539 LEU A N 1
ATOM 4391 C CA . LEU A 1 539 ? -9.234 15.295 -7.130 1.00 81.56 539 LEU A CA 1
ATOM 4392 C C . LEU A 1 539 ? -10.300 14.245 -7.470 1.00 81.56 539 LEU A C 1
ATOM 4394 O O . LEU A 1 539 ? -10.733 13.532 -6.574 1.00 81.56 539 LEU A O 1
ATOM 4398 N N . GLU A 1 540 ? -10.664 14.093 -8.746 1.00 81.12 540 GLU A N 1
ATOM 4399 C CA . GLU A 1 540 ? -11.582 13.030 -9.206 1.00 81.12 540 GLU A CA 1
ATOM 4400 C C . GLU A 1 540 ? -11.094 11.619 -8.853 1.00 81.12 540 GLU A C 1
ATOM 4402 O O . GLU A 1 540 ? -11.906 10.717 -8.665 1.00 81.12 540 GLU A O 1
ATOM 4407 N N . LEU A 1 541 ? -9.781 11.420 -8.677 1.00 86.94 541 LEU A N 1
ATOM 4408 C CA . LEU A 1 541 ? -9.256 10.136 -8.220 1.00 86.94 541 LEU A CA 1
ATOM 4409 C C . LEU A 1 541 ? -9.817 9.752 -6.836 1.00 86.94 541 LEU A C 1
ATOM 4411 O O . LEU A 1 541 ? -9.999 8.571 -6.553 1.00 86.94 541 LEU A O 1
ATOM 4415 N N . LEU A 1 542 ? -10.151 10.737 -5.996 1.00 87.38 542 LEU A N 1
ATOM 4416 C CA . LEU A 1 542 ? -10.712 10.521 -4.659 1.00 87.38 542 LEU A CA 1
ATOM 4417 C C . LEU A 1 542 ? -12.164 10.039 -4.679 1.00 87.38 542 LEU A C 1
ATOM 4419 O O . LEU A 1 542 ? -12.632 9.503 -3.679 1.00 87.38 542 LEU A O 1
ATOM 4423 N N . HIS A 1 543 ? -12.871 10.182 -5.804 1.00 86.44 543 HIS A N 1
ATOM 4424 C CA . HIS A 1 543 ? -14.170 9.537 -5.972 1.00 86.44 543 HIS A CA 1
ATOM 4425 C C . HIS A 1 543 ? -14.019 8.018 -6.040 1.00 86.44 543 HIS A C 1
ATOM 4427 O O . HIS A 1 543 ? -14.865 7.303 -5.518 1.00 86.44 543 HIS A O 1
ATOM 4433 N N . TYR A 1 544 ? -12.935 7.516 -6.633 1.00 93.44 544 TYR A N 1
ATOM 4434 C CA . TYR A 1 544 ? -12.652 6.082 -6.719 1.00 93.44 544 TYR A CA 1
ATOM 4435 C C . TYR A 1 544 ? -11.883 5.562 -5.508 1.00 93.44 544 TYR A C 1
ATOM 4437 O O . TYR A 1 544 ? -12.150 4.456 -5.048 1.00 93.44 544 TYR A O 1
ATOM 4445 N N . PHE A 1 545 ? -10.955 6.356 -4.975 1.00 93.56 545 PHE A N 1
ATOM 4446 C CA . PHE A 1 545 ? -10.129 6.011 -3.820 1.00 93.56 545 PHE A CA 1
ATOM 4447 C C . PHE A 1 545 ? -10.254 7.093 -2.741 1.00 93.56 545 PHE A C 1
ATOM 4449 O O . PHE A 1 545 ? -9.360 7.937 -2.615 1.00 93.56 545 PHE A O 1
ATOM 4456 N N . PRO A 1 546 ? -11.363 7.109 -1.977 1.00 86.06 546 PRO A N 1
ATOM 4457 C CA . PRO A 1 546 ? -11.527 8.034 -0.863 1.00 86.06 546 PRO A CA 1
ATOM 4458 C C . PRO A 1 546 ? -10.391 7.888 0.151 1.00 86.06 546 PRO A C 1
ATOM 4460 O O . PRO A 1 546 ? -9.784 6.823 0.298 1.00 86.06 546 PRO A O 1
ATOM 4463 N N . THR A 1 547 ? -10.084 8.997 0.817 1.00 81.25 547 THR A N 1
ATOM 4464 C CA . THR A 1 547 ? -9.017 9.076 1.811 1.00 81.25 547 THR A CA 1
ATOM 4465 C C . THR A 1 547 ? -9.327 10.156 2.840 1.00 81.25 547 THR A C 1
ATOM 4467 O O . THR A 1 547 ? -9.724 11.270 2.491 1.00 81.25 547 THR A O 1
ATOM 4470 N N . GLU A 1 548 ? -9.091 9.852 4.111 1.00 74.25 548 GLU A N 1
ATOM 4471 C CA . GLU A 1 548 ? -9.073 10.840 5.199 1.00 74.25 548 GLU A CA 1
ATOM 4472 C C . GLU A 1 548 ? -7.664 11.428 5.423 1.00 74.25 548 GLU A C 1
ATOM 4474 O O . GLU A 1 548 ? -7.462 12.338 6.228 1.00 74.25 548 GLU A O 1
ATOM 4479 N N . SER A 1 549 ? -6.669 10.960 4.667 1.00 78.62 549 SER A N 1
ATOM 4480 C CA . SER A 1 549 ? -5.246 11.267 4.845 1.00 78.62 549 SER A CA 1
ATOM 4481 C C . SER A 1 549 ? -4.798 12.541 4.119 1.00 78.62 549 SER A C 1
ATOM 4483 O O . SER A 1 549 ? -3.658 12.637 3.662 1.00 78.62 549 SER A O 1
ATOM 4485 N N . PHE A 1 550 ? -5.671 13.546 3.988 1.00 74.94 550 PHE A N 1
ATOM 4486 C CA . PHE A 1 550 ? -5.377 14.775 3.231 1.00 74.94 550 PHE A CA 1
ATOM 4487 C C . PHE A 1 550 ? -4.152 15.537 3.737 1.00 74.94 550 PHE A C 1
ATOM 4489 O O . PHE A 1 550 ? -3.423 16.127 2.936 1.00 74.94 550 PHE A O 1
ATOM 4496 N N . ASP A 1 551 ? -3.926 15.537 5.049 1.00 81.50 551 ASP A N 1
ATOM 4497 C CA . ASP A 1 551 ? -2.752 16.180 5.634 1.00 81.50 551 ASP A CA 1
ATOM 4498 C C . ASP A 1 551 ? -1.469 15.460 5.205 1.00 81.50 551 ASP A C 1
ATOM 4500 O O . ASP A 1 551 ? -0.522 16.118 4.774 1.00 81.50 551 ASP A O 1
ATOM 4504 N N . LEU A 1 552 ? -1.482 14.122 5.191 1.00 82.88 552 LEU A N 1
ATOM 4505 C CA . LEU A 1 552 ? -0.365 13.308 4.707 1.00 82.88 552 LEU A CA 1
ATOM 4506 C C . LEU A 1 552 ? -0.136 13.506 3.210 1.00 82.88 552 LEU A C 1
ATOM 4508 O O . LEU A 1 552 ? 0.998 13.700 2.786 1.00 82.88 552 LEU A O 1
ATOM 4512 N N . LEU A 1 553 ? -1.199 13.580 2.405 1.00 80.00 553 LEU A N 1
ATOM 4513 C CA . LEU A 1 553 ? -1.076 13.894 0.979 1.00 80.00 553 LEU A CA 1
ATOM 4514 C C . LEU A 1 553 ? -0.384 15.244 0.728 1.00 80.00 553 LEU A C 1
ATOM 4516 O O . LEU A 1 553 ? 0.199 15.412 -0.342 1.00 80.00 553 LEU A O 1
ATOM 4520 N N . LYS A 1 554 ? -0.453 16.195 1.672 1.00 82.44 554 LYS A N 1
ATOM 4521 C CA . LYS A 1 554 ? 0.175 17.529 1.600 1.00 82.44 554 LYS A CA 1
ATOM 4522 C C . LYS A 1 554 ? 1.551 17.607 2.261 1.00 82.44 554 LYS A C 1
ATOM 4524 O O . LYS A 1 554 ? 2.283 18.554 1.967 1.00 82.44 554 LYS A O 1
ATOM 4529 N N . SER A 1 555 ? 1.891 16.693 3.167 1.00 80.75 555 SER A N 1
ATOM 4530 C CA . SER A 1 555 ? 3.163 16.706 3.903 1.00 80.75 555 SER A CA 1
ATOM 4531 C C . SER A 1 555 ? 4.170 15.680 3.397 1.00 80.75 555 SER A C 1
ATOM 4533 O O . SER A 1 555 ? 5.375 15.924 3.481 1.00 80.75 555 SER A O 1
ATOM 4535 N N . ASP A 1 556 ? 3.690 14.557 2.870 1.00 84.06 556 ASP A N 1
ATOM 4536 C CA . ASP A 1 556 ? 4.513 13.420 2.487 1.00 84.06 556 ASP A CA 1
ATOM 4537 C C . ASP A 1 556 ? 4.844 13.451 0.999 1.00 84.06 556 ASP A C 1
ATOM 4539 O O . ASP A 1 556 ? 4.024 13.790 0.141 1.00 84.06 556 ASP A O 1
ATOM 4543 N N . TYR A 1 557 ? 6.081 13.073 0.689 1.00 85.75 557 TYR A N 1
ATOM 4544 C CA . TYR A 1 557 ? 6.525 12.969 -0.690 1.00 85.75 557 TYR A CA 1
ATOM 4545 C C . TYR A 1 557 ? 5.770 11.858 -1.415 1.00 85.75 557 TYR A C 1
ATOM 4547 O O . TYR A 1 557 ? 5.622 10.751 -0.898 1.00 85.75 557 TYR A O 1
ATOM 4555 N N . GLN A 1 558 ? 5.367 12.142 -2.651 1.00 91.56 558 GLN A N 1
ATOM 4556 C CA . GLN A 1 558 ? 4.944 11.108 -3.576 1.00 91.56 558 GLN A CA 1
ATOM 4557 C C . GLN A 1 558 ? 6.149 10.216 -3.892 1.00 91.56 558 GLN A C 1
ATOM 4559 O O . GLN A 1 558 ? 7.228 10.706 -4.245 1.00 91.56 558 GLN A O 1
ATOM 4564 N N . VAL A 1 559 ? 5.962 8.903 -3.802 1.00 93.94 559 VAL A N 1
ATOM 4565 C CA . VAL A 1 559 ? 6.948 7.940 -4.293 1.00 93.94 559 VAL A CA 1
ATOM 4566 C C . VAL A 1 559 ? 6.710 7.654 -5.774 1.00 93.94 559 VAL A C 1
ATOM 4568 O O . VAL A 1 559 ? 5.570 7.564 -6.229 1.00 93.94 559 VAL A O 1
ATOM 4571 N N . GLY A 1 560 ? 7.772 7.510 -6.555 1.00 92.31 560 GLY A N 1
ATOM 4572 C CA . GLY A 1 560 ? 7.665 7.187 -7.974 1.00 92.31 560 GLY A CA 1
ATOM 4573 C C . GLY A 1 560 ? 7.379 5.701 -8.190 1.00 92.31 560 GLY A C 1
ATOM 4574 O O . GLY A 1 560 ? 8.004 4.849 -7.575 1.00 92.31 560 GLY A O 1
ATOM 4575 N N . THR A 1 561 ? 6.511 5.352 -9.134 1.00 94.56 561 THR A N 1
ATOM 4576 C CA . THR A 1 561 ? 6.303 3.954 -9.575 1.00 94.56 561 THR A CA 1
ATOM 4577 C C . THR A 1 561 ? 7.362 3.489 -10.576 1.00 94.56 561 THR A C 1
ATOM 4579 O O . THR A 1 561 ? 7.221 2.438 -11.193 1.00 94.56 561 THR A O 1
ATOM 4582 N N . THR A 1 562 ? 8.406 4.289 -10.794 1.00 93.88 562 THR A N 1
ATOM 4583 C CA . THR A 1 562 ? 9.451 4.033 -11.789 1.00 93.88 562 THR A CA 1
ATOM 4584 C C . THR A 1 562 ? 10.293 2.808 -11.462 1.00 93.88 562 THR A C 1
ATOM 4586 O O . THR A 1 562 ? 10.761 2.132 -12.375 1.00 93.88 562 THR A O 1
ATOM 4589 N N . LEU A 1 563 ? 10.462 2.518 -10.173 1.00 96.12 563 LEU A N 1
ATOM 4590 C CA . LEU A 1 563 ? 11.152 1.341 -9.665 1.00 96.12 563 LEU A CA 1
ATOM 4591 C C . LEU A 1 563 ? 10.328 0.779 -8.515 1.00 96.12 563 LEU A C 1
ATOM 4593 O O . LEU A 1 563 ? 10.120 1.486 -7.525 1.00 96.12 563 LEU A O 1
ATOM 4597 N N . LEU A 1 564 ? 9.856 -0.459 -8.648 1.00 98.00 564 LEU A N 1
ATOM 4598 C CA . LEU A 1 564 ? 9.046 -1.120 -7.626 1.00 98.00 564 LEU A CA 1
ATOM 4599 C C . LEU A 1 564 ? 9.545 -2.541 -7.388 1.00 98.00 564 LEU A C 1
ATOM 4601 O O . LEU A 1 564 ? 9.788 -3.279 -8.342 1.00 98.00 564 LEU A O 1
ATOM 4605 N N . PHE A 1 565 ? 9.615 -2.935 -6.121 1.00 98.25 565 PHE A N 1
ATOM 4606 C CA . PHE A 1 565 ? 9.666 -4.342 -5.739 1.00 98.25 565 PHE A CA 1
ATOM 4607 C C . PHE A 1 565 ? 8.239 -4.818 -5.473 1.00 98.25 565 PHE A C 1
ATOM 4609 O O . PHE A 1 565 ? 7.514 -4.205 -4.683 1.00 98.25 565 PHE A O 1
ATOM 4616 N N . VAL A 1 566 ? 7.814 -5.866 -6.177 1.00 98.06 566 VAL A N 1
ATOM 4617 C CA . VAL A 1 566 ? 6.416 -6.308 -6.229 1.00 98.06 566 VAL A CA 1
ATOM 4618 C C . VAL A 1 566 ? 6.345 -7.833 -6.070 1.00 98.06 566 VAL A C 1
ATOM 4620 O O . VAL A 1 566 ? 6.227 -8.565 -7.054 1.00 98.06 566 VAL A O 1
ATOM 4623 N N . PRO A 1 567 ? 6.416 -8.350 -4.832 1.00 97.50 567 PRO A N 1
ATOM 4624 C CA . PRO A 1 567 ? 6.178 -9.763 -4.566 1.00 97.50 567 PRO A CA 1
ATOM 4625 C C . PRO A 1 567 ? 4.676 -10.060 -4.634 1.00 97.50 567 PRO A C 1
ATOM 4627 O O . PRO A 1 567 ? 3.866 -9.246 -4.182 1.00 97.50 567 PRO A O 1
ATOM 4630 N N . ARG A 1 568 ? 4.274 -11.228 -5.142 1.00 96.44 568 ARG A N 1
ATOM 4631 C CA . ARG A 1 568 ? 2.878 -11.687 -5.266 1.00 96.44 568 ARG A CA 1
ATOM 4632 C C . ARG A 1 568 ? 2.312 -12.153 -3.927 1.00 96.44 568 ARG A C 1
ATOM 4634 O O . ARG A 1 568 ? 1.931 -13.305 -3.729 1.00 96.44 568 ARG A O 1
ATOM 4641 N N . THR A 1 569 ? 2.270 -11.223 -2.989 1.00 94.81 569 THR A N 1
ATOM 4642 C CA . THR A 1 569 ? 1.610 -11.400 -1.700 1.00 94.81 569 THR A CA 1
ATOM 4643 C C . THR A 1 569 ? 0.122 -11.094 -1.824 1.00 94.81 569 THR A C 1
ATOM 4645 O O . THR A 1 569 ? -0.316 -10.422 -2.765 1.00 94.81 569 THR A O 1
ATOM 4648 N N . LYS A 1 570 ? -0.662 -11.521 -0.830 1.00 91.25 570 LYS A N 1
ATOM 4649 C CA . LYS A 1 570 ? -2.082 -11.157 -0.715 1.00 91.25 570 LYS A CA 1
ATOM 4650 C C . LYS A 1 570 ? -2.299 -9.640 -0.802 1.00 91.25 570 LYS A C 1
ATOM 4652 O O . LYS A 1 570 ? -3.188 -9.184 -1.517 1.00 91.25 570 LYS A O 1
ATOM 4657 N N . TYR A 1 571 ? -1.444 -8.868 -0.131 1.00 92.62 571 TYR A N 1
ATOM 4658 C CA . TYR A 1 571 ? -1.499 -7.409 -0.149 1.00 92.62 571 TYR A CA 1
ATOM 4659 C C . TYR A 1 571 ? -1.181 -6.836 -1.536 1.00 92.62 571 TYR A C 1
ATOM 4661 O O . TYR A 1 571 ? -1.957 -6.049 -2.072 1.00 92.62 571 TYR A O 1
ATOM 4669 N N . SER A 1 572 ? -0.081 -7.261 -2.162 1.00 96.00 572 SER A N 1
ATOM 4670 C CA . SER A 1 572 ? 0.289 -6.758 -3.491 1.00 96.00 572 SER A CA 1
ATOM 4671 C C . SER A 1 572 ? -0.793 -7.068 -4.527 1.00 96.00 572 SER A C 1
ATOM 4673 O O . SER A 1 572 ? -1.117 -6.207 -5.342 1.00 96.00 572 SER A O 1
ATOM 4675 N N . ARG A 1 573 ? -1.421 -8.252 -4.451 1.00 95.88 573 ARG A N 1
ATOM 4676 C CA . ARG A 1 573 ? -2.570 -8.611 -5.296 1.00 95.88 573 ARG A CA 1
ATOM 4677 C C . ARG A 1 573 ? -3.754 -7.659 -5.086 1.00 95.88 573 ARG A C 1
ATOM 4679 O O . ARG A 1 573 ? -4.331 -7.208 -6.072 1.00 95.88 573 ARG A O 1
ATOM 4686 N N . LYS A 1 574 ? -4.087 -7.303 -3.835 1.00 95.06 574 LYS A N 1
ATOM 4687 C CA . LYS A 1 574 ? -5.126 -6.300 -3.506 1.00 95.06 574 LYS A CA 1
ATOM 4688 C C . LYS A 1 574 ? -4.814 -4.943 -4.149 1.00 95.06 574 LYS A C 1
ATOM 4690 O O . LYS A 1 574 ? -5.688 -4.354 -4.779 1.00 95.06 574 LYS A O 1
ATOM 4695 N N . ILE A 1 575 ? -3.581 -4.454 -4.029 1.00 97.12 575 ILE A N 1
ATOM 4696 C CA . ILE A 1 575 ? -3.184 -3.159 -4.609 1.00 97.12 575 ILE A CA 1
ATOM 4697 C C . ILE A 1 575 ? -3.247 -3.195 -6.138 1.00 97.12 575 ILE A C 1
ATOM 4699 O O . ILE A 1 575 ? -3.823 -2.296 -6.754 1.00 97.12 575 ILE A O 1
ATOM 4703 N N . VAL A 1 576 ? -2.728 -4.257 -6.762 1.00 97.94 576 VAL A N 1
ATOM 4704 C CA . VAL A 1 576 ? -2.764 -4.409 -8.224 1.00 97.94 576 VAL A CA 1
ATOM 4705 C C . VAL A 1 576 ? -4.193 -4.595 -8.742 1.00 97.94 576 VAL A C 1
ATOM 4707 O O . VAL A 1 576 ? -4.501 -4.051 -9.800 1.00 97.94 576 VAL A O 1
ATOM 4710 N N . LYS A 1 577 ? -5.104 -5.240 -7.996 1.00 97.75 577 LYS A N 1
ATOM 4711 C CA . LYS A 1 577 ? -6.549 -5.270 -8.307 1.00 97.75 577 LYS A CA 1
ATOM 4712 C C . LYS A 1 577 ? -7.107 -3.858 -8.484 1.00 97.75 577 LYS A C 1
ATOM 4714 O O . LYS A 1 577 ? -7.667 -3.552 -9.535 1.00 97.75 577 LYS A O 1
ATOM 4719 N N . TRP A 1 578 ? -6.950 -2.994 -7.483 1.00 98.38 578 TRP A N 1
ATOM 4720 C CA . TRP A 1 578 ? -7.514 -1.642 -7.527 1.00 98.38 578 TRP A CA 1
ATOM 4721 C C . TRP A 1 578 ? -6.848 -0.763 -8.588 1.00 98.38 578 TRP A C 1
ATOM 4723 O O . TRP A 1 578 ? -7.537 -0.053 -9.320 1.00 98.38 578 TRP A O 1
ATOM 4733 N N . TRP A 1 579 ? -5.529 -0.869 -8.751 1.00 98.44 579 TRP A N 1
ATOM 4734 C CA . TRP A 1 579 ? -4.816 -0.168 -9.821 1.00 98.44 579 TRP A CA 1
ATOM 4735 C C . TRP A 1 579 ? -5.272 -0.640 -11.212 1.00 98.44 579 TRP A C 1
ATOM 4737 O O . TRP A 1 579 ? -5.469 0.177 -12.113 1.00 98.44 579 TRP A O 1
ATOM 4747 N N . THR A 1 580 ? -5.527 -1.937 -11.388 1.00 98.50 580 THR A N 1
ATOM 4748 C CA . THR A 1 580 ? -6.054 -2.503 -12.641 1.00 98.50 580 THR A CA 1
ATOM 4749 C C . THR A 1 580 ? -7.463 -1.999 -12.938 1.00 98.50 580 THR A C 1
ATOM 4751 O O . THR A 1 580 ? -7.724 -1.553 -14.051 1.00 98.50 580 THR A O 1
ATOM 4754 N N . LEU A 1 581 ? -8.359 -1.984 -11.948 1.00 98.50 581 LEU A N 1
ATOM 4755 C CA . LEU A 1 581 ? -9.713 -1.440 -12.111 1.00 98.50 581 LEU A CA 1
ATOM 4756 C C . LEU A 1 581 ? -9.700 0.050 -12.489 1.00 98.50 581 LEU A C 1
ATOM 4758 O O . LEU A 1 581 ? -10.442 0.464 -13.380 1.00 98.50 581 LEU A O 1
ATOM 4762 N N . CYS A 1 582 ? -8.804 0.834 -11.882 1.00 98.06 582 CYS A N 1
ATOM 4763 C CA . CYS A 1 582 ? -8.591 2.230 -12.265 1.00 98.06 582 CYS A CA 1
ATOM 4764 C C . CYS A 1 582 ? -8.034 2.359 -13.687 1.00 98.06 582 CYS A C 1
ATOM 4766 O O . CYS A 1 582 ? -8.464 3.216 -14.447 1.00 98.06 582 CYS A O 1
ATOM 4768 N N . SER A 1 583 ? -7.123 1.470 -14.085 1.00 97.88 583 SER A N 1
ATOM 4769 C CA . SER A 1 583 ? -6.563 1.436 -15.444 1.00 97.88 583 SER A CA 1
ATOM 4770 C C . SER A 1 583 ? -7.628 1.131 -16.504 1.00 97.88 583 SER A C 1
ATOM 4772 O O . SER A 1 583 ? -7.594 1.696 -17.599 1.00 97.88 583 SER A O 1
ATOM 4774 N N . LEU A 1 584 ? -8.595 0.277 -16.154 1.00 97.94 584 LEU A N 1
ATOM 4775 C CA . LEU A 1 584 ? -9.754 -0.083 -16.970 1.00 97.94 584 LEU A CA 1
ATOM 4776 C C . LEU A 1 584 ? -10.865 0.975 -16.954 1.00 97.94 584 LEU A C 1
ATOM 4778 O O . LEU A 1 584 ? -11.847 0.787 -17.659 1.00 97.94 584 LEU A O 1
ATOM 4782 N N . THR A 1 585 ? -10.730 2.085 -16.223 1.00 97.00 585 THR A N 1
ATOM 4783 C CA . THR A 1 585 ? -11.753 3.143 -16.109 1.00 97.00 585 THR A CA 1
ATOM 4784 C C . THR A 1 585 ? -11.128 4.499 -16.440 1.00 97.00 585 THR A C 1
ATOM 4786 O O . THR A 1 585 ? -10.348 5.012 -15.637 1.00 97.00 585 THR A O 1
ATOM 4789 N N . ASP A 1 586 ? -11.429 5.078 -17.612 1.00 94.31 586 ASP A N 1
ATOM 4790 C CA . ASP A 1 586 ? -10.713 6.271 -18.115 1.00 94.31 586 ASP A CA 1
ATOM 4791 C C . ASP A 1 586 ? -10.756 7.426 -17.111 1.00 94.31 586 ASP A C 1
ATOM 4793 O O . ASP A 1 586 ? -9.722 7.989 -16.766 1.00 94.31 586 ASP A O 1
ATOM 4797 N N . GLU A 1 587 ? -11.920 7.691 -16.522 1.00 92.62 587 GLU A N 1
ATOM 4798 C CA . GLU A 1 587 ? -12.116 8.786 -15.572 1.00 92.62 587 GLU A CA 1
ATOM 4799 C C . GLU A 1 587 ? -11.347 8.603 -14.254 1.00 92.62 587 GLU A C 1
ATOM 4801 O O . GLU A 1 587 ? -11.116 9.583 -13.549 1.00 92.62 587 GLU A O 1
ATOM 4806 N N . CYS A 1 588 ? -10.941 7.377 -13.908 1.00 94.25 588 CYS A N 1
ATOM 4807 C CA . CYS A 1 588 ? -10.141 7.122 -12.712 1.00 94.25 588 CYS A CA 1
ATOM 4808 C C . CYS A 1 588 ? -8.667 7.475 -12.948 1.00 94.25 588 CYS A C 1
ATOM 4810 O O . CYS A 1 588 ? -8.085 8.270 -12.211 1.00 94.25 588 CYS A O 1
ATOM 4812 N N . ILE A 1 589 ? -8.056 6.894 -13.983 1.00 92.56 589 ILE A N 1
ATOM 4813 C CA . ILE A 1 589 ? -6.613 7.022 -14.251 1.00 92.56 589 ILE A CA 1
ATOM 4814 C C . ILE A 1 589 ? -6.264 8.219 -15.138 1.00 92.56 589 ILE A C 1
ATOM 4816 O O . ILE A 1 589 ? -5.118 8.645 -15.139 1.00 92.56 589 ILE A O 1
ATOM 4820 N N . ASN A 1 590 ? -7.214 8.770 -15.889 1.00 92.44 590 ASN A N 1
ATOM 4821 C CA . ASN A 1 590 ? -7.058 9.931 -16.764 1.00 92.44 590 ASN A CA 1
ATOM 4822 C C . ASN A 1 590 ? -8.359 10.778 -16.753 1.00 92.44 590 ASN A C 1
ATOM 4824 O O . ASN A 1 590 ? -9.073 10.881 -17.753 1.00 92.44 590 ASN A O 1
ATOM 4828 N N . PRO A 1 591 ? -8.700 11.406 -15.614 1.00 88.88 591 PRO A N 1
ATOM 4829 C CA . PRO A 1 591 ? -9.893 12.241 -15.510 1.00 88.88 591 PRO A CA 1
ATOM 4830 C C . PRO A 1 591 ? -9.867 13.423 -16.496 1.00 88.88 591 PRO A C 1
ATOM 4832 O O . PRO A 1 591 ? -8.789 13.880 -16.896 1.00 88.88 591 PRO A O 1
ATOM 4835 N N . PRO A 1 592 ? -11.036 13.979 -16.869 1.00 84.75 592 PRO A N 1
ATOM 4836 C CA . PRO A 1 592 ? -11.110 15.144 -17.747 1.00 84.75 592 PRO A CA 1
ATOM 4837 C C . PRO A 1 592 ? -10.234 16.304 -17.255 1.00 84.75 592 PRO A C 1
ATOM 4839 O O . PRO A 1 592 ? -10.354 16.749 -16.118 1.00 84.75 592 PRO A O 1
ATOM 4842 N N . GLY A 1 593 ? -9.357 16.810 -18.126 1.00 83.31 593 GLY A N 1
ATOM 4843 C CA . GLY A 1 593 ? -8.404 17.873 -17.784 1.00 83.31 593 GLY A CA 1
ATOM 4844 C C . GLY A 1 593 ? -7.060 17.385 -17.229 1.00 83.31 593 GLY A C 1
ATOM 4845 O O . GLY A 1 593 ? -6.181 18.211 -16.980 1.00 83.31 593 GLY A O 1
ATOM 4846 N N . ALA A 1 594 ? -6.857 16.071 -17.080 1.00 88.06 594 ALA A N 1
ATOM 4847 C CA . ALA A 1 594 ? -5.553 15.503 -16.759 1.00 88.06 594 ALA A CA 1
ATOM 4848 C C . ALA A 1 594 ? -4.501 15.868 -17.820 1.00 88.06 594 ALA A C 1
ATOM 4850 O O . ALA A 1 594 ? -4.714 15.746 -19.027 1.00 88.06 594 ALA A O 1
ATOM 4851 N N . GLN A 1 595 ? -3.335 16.307 -17.351 1.00 88.12 595 GLN A N 1
ATOM 4852 C CA . GLN A 1 595 ? -2.180 16.602 -18.193 1.00 88.12 595 GLN A CA 1
ATOM 4853 C C . GLN A 1 595 ? -0.884 16.291 -17.449 1.00 88.12 595 GLN A C 1
ATOM 4855 O O . GLN A 1 595 ? -0.800 16.455 -16.237 1.00 88.12 595 GLN A O 1
ATOM 4860 N N . LEU A 1 596 ? 0.140 15.836 -18.173 1.00 86.00 596 LEU A N 1
ATOM 4861 C CA . LEU A 1 596 ? 1.387 15.361 -17.562 1.00 86.00 596 LEU A CA 1
ATOM 4862 C C . LEU A 1 596 ? 2.301 16.498 -17.071 1.00 86.00 596 LEU A C 1
ATOM 4864 O O . LEU A 1 596 ? 3.047 16.322 -16.109 1.00 86.00 596 LEU A O 1
ATOM 4868 N N . GLN A 1 597 ? 2.273 17.646 -17.752 1.00 87.25 597 GLN A N 1
ATOM 4869 C CA . GLN A 1 597 ? 3.191 18.756 -17.504 1.00 87.25 597 GLN A CA 1
ATOM 4870 C C . GLN A 1 597 ? 2.780 19.537 -16.253 1.00 87.25 597 GLN A C 1
ATOM 4872 O O . GLN A 1 597 ? 1.691 20.102 -16.217 1.00 87.25 597 GLN A O 1
ATOM 4877 N N . CYS A 1 598 ? 3.672 19.596 -15.262 1.00 85.75 598 CYS A N 1
ATOM 4878 C CA . CYS A 1 598 ? 3.465 20.308 -14.001 1.00 85.75 598 CYS A CA 1
ATOM 4879 C C . CYS A 1 598 ? 4.060 21.715 -14.018 1.00 85.75 598 CYS A C 1
ATOM 4881 O O . CYS A 1 598 ? 5.165 21.925 -14.521 1.00 85.75 598 CYS A O 1
ATOM 4883 N N . THR A 1 599 ? 3.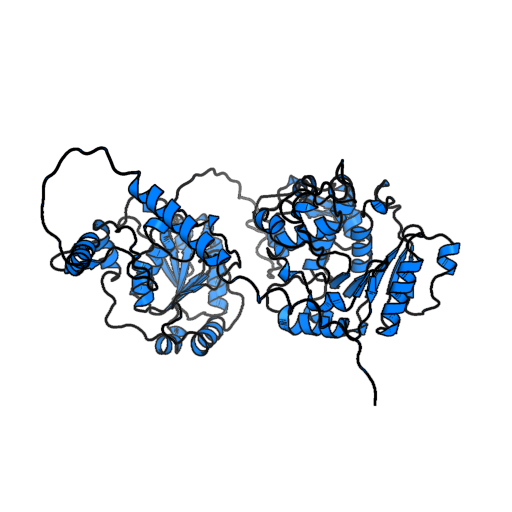362 22.641 -13.367 1.00 86.69 599 THR A N 1
ATOM 4884 C CA . THR A 1 599 ? 3.806 24.010 -13.114 1.00 86.69 599 THR A CA 1
ATOM 4885 C C . THR A 1 599 ? 3.788 24.272 -11.611 1.00 86.69 599 THR A C 1
ATOM 4887 O O . THR A 1 599 ? 2.733 24.411 -10.995 1.00 86.69 599 THR A O 1
ATOM 4890 N N . PHE A 1 600 ? 4.968 24.335 -10.997 1.00 83.00 600 PHE A N 1
ATOM 4891 C CA . PHE A 1 600 ? 5.115 24.554 -9.558 1.00 83.00 600 PHE A CA 1
ATOM 4892 C C . PHE A 1 600 ? 5.340 26.039 -9.238 1.00 83.00 600 PHE A C 1
ATOM 4894 O O . PHE A 1 600 ? 6.451 26.459 -8.926 1.00 83.00 600 PHE A O 1
ATOM 4901 N N . ASP A 1 601 ? 4.277 26.843 -9.297 1.00 71.94 601 ASP A N 1
ATOM 4902 C CA . ASP A 1 601 ? 4.376 28.306 -9.137 1.00 71.94 601 ASP A CA 1
ATOM 4903 C C . ASP A 1 601 ? 4.705 28.774 -7.709 1.00 71.94 601 ASP A C 1
ATOM 4905 O O . ASP A 1 601 ? 5.171 29.897 -7.510 1.00 71.94 601 ASP A O 1
ATOM 4909 N N . ARG A 1 602 ? 4.413 27.955 -6.689 1.00 71.12 602 ARG A N 1
ATOM 4910 C CA . ARG A 1 602 ? 4.534 28.350 -5.271 1.00 71.12 602 ARG A CA 1
ATOM 4911 C C . ARG A 1 602 ? 5.373 27.383 -4.453 1.00 71.12 602 ARG A C 1
ATOM 4913 O O . ARG A 1 602 ? 6.386 27.776 -3.885 1.00 71.12 602 ARG A O 1
ATOM 4920 N N . ASN A 1 603 ? 4.930 26.133 -4.349 1.00 81.69 603 ASN A N 1
ATOM 4921 C CA . ASN A 1 603 ? 5.695 25.055 -3.738 1.00 81.69 603 ASN A CA 1
ATOM 4922 C C . ASN A 1 603 ? 5.253 23.699 -4.294 1.00 81.69 603 ASN A C 1
ATOM 4924 O O . ASN A 1 603 ? 4.260 23.597 -5.009 1.00 81.69 603 ASN A O 1
ATOM 4928 N N . HIS A 1 604 ? 6.010 22.668 -3.938 1.00 80.81 604 HIS A N 1
ATOM 4929 C CA . HIS A 1 604 ? 5.829 21.300 -4.416 1.00 80.81 604 HIS A CA 1
ATOM 4930 C C . HIS A 1 604 ? 4.931 20.449 -3.496 1.00 80.81 604 HIS A C 1
ATOM 4932 O O . HIS A 1 604 ? 4.955 19.225 -3.591 1.00 80.81 604 HIS A O 1
ATOM 4938 N N . PHE A 1 605 ? 4.195 21.070 -2.563 1.00 81.00 605 PHE A N 1
ATOM 4939 C CA . PHE A 1 605 ? 3.563 20.377 -1.437 1.00 81.00 605 PHE A CA 1
ATOM 4940 C C . PHE A 1 605 ? 2.049 20.575 -1.344 1.00 81.00 605 PHE A C 1
ATOM 4942 O O . PHE A 1 605 ? 1.280 19.635 -1.515 1.00 81.00 605 PHE A O 1
ATOM 4949 N N . ASN A 1 606 ? 1.589 21.786 -1.047 1.00 79.06 606 ASN A N 1
ATOM 4950 C CA . ASN A 1 606 ? 0.174 22.043 -0.754 1.00 79.06 606 ASN A CA 1
ATOM 4951 C C . ASN A 1 606 ? -0.514 22.925 -1.802 1.00 79.06 606 ASN A C 1
ATOM 4953 O O . ASN A 1 606 ? -1.616 23.418 -1.560 1.00 79.06 606 ASN A O 1
ATOM 4957 N N . TRP A 1 607 ? 0.116 23.096 -2.965 1.00 76.56 607 TRP A N 1
ATOM 4958 C CA . TRP A 1 607 ? -0.440 23.817 -4.106 1.00 76.56 607 TRP A CA 1
ATOM 4959 C C . TRP A 1 607 ? -0.563 22.901 -5.309 1.00 76.56 607 TRP A C 1
ATOM 4961 O O . TRP A 1 607 ? 0.372 22.182 -5.647 1.00 76.56 607 TRP A O 1
ATOM 4971 N N . TRP A 1 608 ? -1.727 22.965 -5.951 1.00 82.56 608 TRP A N 1
ATOM 4972 C CA . TRP A 1 608 ? -1.994 22.253 -7.188 1.00 82.56 608 TRP A CA 1
ATOM 4973 C C . TRP A 1 608 ? -1.057 22.739 -8.293 1.00 82.56 608 TRP A C 1
ATOM 4975 O O . TRP A 1 608 ? -1.062 23.925 -8.623 1.00 82.56 608 TRP A O 1
ATOM 4985 N N . ALA A 1 609 ? -0.284 21.825 -8.873 1.00 85.31 609 ALA A N 1
ATOM 4986 C CA . ALA A 1 609 ? 0.689 22.117 -9.919 1.00 85.31 609 ALA A CA 1
ATOM 4987 C C . ALA A 1 609 ? 0.089 22.054 -11.334 1.00 85.31 609 ALA A C 1
ATOM 4989 O O . ALA A 1 609 ? 0.822 22.033 -12.321 1.00 85.31 609 ALA A O 1
ATOM 4990 N N . GLY A 1 610 ? -1.241 21.976 -11.456 1.00 81.44 610 GLY A N 1
ATOM 4991 C CA . GLY A 1 610 ? -1.906 21.947 -12.757 1.00 81.44 610 GLY A CA 1
ATOM 4992 C C . GLY A 1 610 ? -1.688 20.656 -13.548 1.00 81.44 610 GLY A C 1
ATOM 4993 O O . GLY A 1 610 ? -1.919 20.670 -14.750 1.00 81.44 610 GLY A O 1
ATOM 4994 N N . CYS A 1 611 ? -1.239 19.565 -12.925 1.00 86.44 611 CYS A N 1
ATOM 4995 C CA . CYS A 1 611 ? -0.883 18.324 -13.612 1.00 86.44 611 CYS A CA 1
ATOM 4996 C C . CYS A 1 611 ? -1.350 17.084 -12.866 1.00 86.44 611 CYS A C 1
ATOM 4998 O O . CYS A 1 611 ? -1.643 17.138 -11.678 1.00 86.44 611 CYS A O 1
ATOM 5000 N N . TYR A 1 612 ? -1.335 15.948 -13.554 1.00 89.38 612 TYR A N 1
ATOM 5001 C CA . TYR A 1 612 ? -1.634 14.651 -12.985 1.00 89.38 612 TYR A CA 1
ATOM 5002 C C . TYR A 1 612 ? -0.519 13.647 -13.278 1.00 89.38 612 TYR A C 1
ATOM 5004 O O . TYR A 1 612 ? -0.068 13.523 -14.416 1.00 89.38 612 TYR A O 1
ATOM 5012 N N . ARG A 1 613 ? -0.060 12.926 -12.249 1.00 89.06 613 ARG A N 1
ATOM 5013 C CA . ARG A 1 613 ? 0.980 11.884 -12.370 1.00 89.06 613 ARG A CA 1
ATOM 5014 C C . ARG A 1 613 ? 0.407 10.474 -12.532 1.00 89.06 613 ARG A C 1
ATOM 5016 O O . ARG A 1 613 ? 1.132 9.510 -12.310 1.00 89.06 613 ARG A O 1
ATOM 5023 N N . TYR A 1 614 ? -0.860 10.372 -12.941 1.00 92.94 614 TYR A N 1
ATOM 5024 C CA . TYR A 1 614 ? -1.529 9.142 -13.371 1.00 92.94 614 TYR A CA 1
ATOM 5025 C C . TYR A 1 614 ? -1.296 7.970 -12.402 1.00 92.94 614 TYR A C 1
ATOM 5027 O O . TYR A 1 614 ? -1.726 7.994 -11.246 1.00 92.94 614 TYR A O 1
ATOM 5035 N N . ASP A 1 615 ? -0.556 6.966 -12.858 1.00 93.50 615 ASP A N 1
ATOM 5036 C CA . ASP A 1 615 ? -0.263 5.719 -12.172 1.00 93.50 615 ASP A CA 1
ATOM 5037 C C . ASP A 1 615 ? 0.514 5.921 -10.859 1.00 93.50 615 ASP A C 1
ATOM 5039 O O . ASP A 1 615 ? 0.267 5.214 -9.880 1.00 93.50 615 ASP A O 1
ATOM 5043 N N . GLN A 1 616 ? 1.384 6.938 -10.795 1.00 94.06 616 GLN A N 1
ATOM 5044 C CA . GLN A 1 616 ? 2.095 7.303 -9.567 1.00 94.06 616 GLN A CA 1
ATOM 5045 C C . GLN A 1 616 ? 1.116 7.749 -8.487 1.00 94.06 616 GLN A C 1
ATOM 5047 O O . GLN A 1 616 ? 1.223 7.320 -7.337 1.00 94.06 616 GLN A O 1
ATOM 5052 N N . SER A 1 617 ? 0.132 8.568 -8.851 1.00 94.12 617 SER A N 1
ATOM 5053 C CA . SER A 1 617 ? -0.877 9.036 -7.905 1.00 94.12 617 SER A CA 1
ATOM 5054 C C . SER A 1 617 ? -1.792 7.913 -7.434 1.00 94.12 617 SER A C 1
ATOM 5056 O O . SER A 1 617 ? -2.083 7.857 -6.240 1.00 94.12 617 SER A O 1
ATOM 5058 N N . VAL A 1 618 ? -2.184 6.997 -8.326 1.00 96.38 618 VAL A N 1
ATOM 5059 C CA . VAL A 1 618 ? -2.981 5.813 -7.964 1.00 96.38 618 VAL A CA 1
ATOM 5060 C C . VAL A 1 618 ? -2.242 4.951 -6.949 1.00 96.38 618 VAL A C 1
ATOM 5062 O O . VAL A 1 618 ? -2.775 4.696 -5.870 1.00 96.38 618 VAL A O 1
ATOM 5065 N N . PHE A 1 619 ? -0.999 4.560 -7.251 1.00 96.94 619 PHE A N 1
ATOM 5066 C CA . PHE A 1 619 ? -0.197 3.749 -6.336 1.00 96.94 619 PHE A CA 1
ATOM 5067 C C . PHE A 1 619 ? -0.085 4.411 -4.962 1.00 96.94 619 PHE A C 1
ATOM 5069 O O . PHE A 1 619 ? -0.370 3.763 -3.960 1.00 96.94 619 PHE A O 1
ATOM 5076 N N . ASN A 1 620 ? 0.258 5.706 -4.920 1.00 95.50 620 ASN A N 1
ATOM 5077 C CA . ASN A 1 620 ? 0.453 6.431 -3.666 1.00 95.50 620 ASN A CA 1
ATOM 5078 C C . ASN A 1 620 ? -0.812 6.493 -2.811 1.00 95.50 620 ASN A C 1
ATOM 5080 O O . ASN A 1 620 ? -0.692 6.311 -1.609 1.00 95.50 620 ASN A O 1
ATOM 5084 N N . ILE A 1 621 ? -2.002 6.723 -3.379 1.00 93.56 621 ILE A N 1
ATOM 5085 C CA . ILE A 1 621 ? -3.235 6.734 -2.570 1.00 93.56 621 ILE A CA 1
ATOM 5086 C C . ILE A 1 621 ? -3.526 5.348 -2.012 1.00 93.56 621 ILE A C 1
ATOM 5088 O O . ILE A 1 621 ? -3.790 5.228 -0.820 1.00 93.56 621 ILE A O 1
ATOM 5092 N N . LEU A 1 622 ? -3.448 4.311 -2.851 1.00 95.50 622 LEU A N 1
ATOM 5093 C CA . LEU A 1 622 ? -3.767 2.945 -2.440 1.00 95.50 622 LEU A CA 1
ATOM 5094 C C . LEU A 1 622 ? -2.892 2.501 -1.263 1.00 95.50 622 LEU A C 1
ATOM 5096 O O . LEU A 1 622 ? -3.409 2.030 -0.254 1.00 95.50 622 LEU A O 1
ATOM 5100 N N . VAL A 1 623 ? -1.575 2.707 -1.357 1.00 93.56 623 VAL A N 1
ATOM 5101 C CA . VAL A 1 623 ? -0.657 2.308 -0.280 1.00 93.56 623 VAL A CA 1
ATOM 5102 C C . VAL A 1 623 ? -0.660 3.283 0.900 1.00 93.56 623 VAL A C 1
ATOM 5104 O O . VAL A 1 623 ? -0.473 2.851 2.035 1.00 93.56 623 VAL A O 1
ATOM 5107 N N . LEU A 1 624 ? -0.895 4.583 0.680 1.00 90.56 624 LEU A N 1
ATOM 5108 C CA . LEU A 1 624 ? -1.003 5.549 1.777 1.00 90.56 624 LEU A CA 1
ATOM 5109 C C . LEU A 1 624 ? -2.240 5.276 2.621 1.00 90.56 624 LEU A C 1
ATOM 5111 O O . LEU A 1 624 ? -2.134 5.331 3.839 1.00 90.56 624 LEU A O 1
ATOM 5115 N N . ASN A 1 625 ? -3.369 4.939 2.002 1.00 87.12 625 ASN A N 1
ATOM 5116 C CA . ASN A 1 625 ? -4.587 4.600 2.722 1.00 87.12 625 ASN A CA 1
ATOM 5117 C C . ASN A 1 625 ? -4.351 3.442 3.700 1.00 87.12 625 ASN A C 1
ATOM 5119 O O . ASN A 1 625 ? -4.737 3.564 4.856 1.00 87.12 625 ASN A O 1
ATOM 5123 N N . ASP A 1 626 ? -3.647 2.383 3.300 1.00 84.62 626 ASP A N 1
ATOM 5124 C CA . ASP A 1 626 ? -3.381 1.245 4.189 1.00 84.62 626 ASP A CA 1
ATOM 5125 C C . ASP A 1 626 ? -2.267 1.521 5.234 1.00 84.62 626 ASP A C 1
ATOM 5127 O O . ASP A 1 626 ? -2.330 0.987 6.341 1.00 84.62 626 ASP A O 1
ATOM 5131 N N . TYR A 1 627 ? -1.256 2.352 4.931 1.00 85.56 627 TYR A N 1
ATOM 5132 C CA . TYR A 1 627 ? -0.063 2.502 5.793 1.00 85.56 627 TYR A CA 1
ATOM 5133 C C . TYR A 1 627 ? 0.103 3.843 6.517 1.00 85.56 627 TYR A C 1
ATOM 5135 O O . TYR A 1 627 ? 0.920 3.930 7.435 1.00 85.56 627 TYR A O 1
ATOM 5143 N N . GLN A 1 628 ? -0.603 4.895 6.099 1.00 85.81 628 GLN A N 1
ATOM 5144 C CA . GLN A 1 628 ? -0.597 6.236 6.707 1.00 85.81 628 GLN A CA 1
ATOM 5145 C C . GLN A 1 628 ? 0.801 6.864 6.905 1.00 85.81 628 GLN A C 1
ATOM 5147 O O . GLN A 1 628 ? 0.990 7.737 7.749 1.00 85.81 628 GLN A O 1
ATOM 5152 N N . ASN A 1 629 ? 1.811 6.423 6.147 1.00 84.19 629 ASN A N 1
ATOM 5153 C CA . ASN A 1 629 ? 3.179 6.935 6.227 1.00 84.19 629 ASN A CA 1
ATOM 5154 C C . ASN A 1 629 ? 3.985 6.508 4.995 1.00 84.19 629 ASN A C 1
ATOM 5156 O O . ASN A 1 629 ? 4.241 5.314 4.810 1.00 84.19 629 ASN A O 1
ATOM 5160 N N . TYR A 1 630 ? 4.468 7.463 4.191 1.00 86.06 630 TYR A N 1
ATOM 5161 C CA . TYR A 1 630 ? 5.191 7.118 2.957 1.00 86.06 630 TYR A CA 1
ATOM 5162 C C . TYR A 1 630 ? 6.468 6.302 3.167 1.00 86.06 630 TYR A C 1
ATOM 5164 O O . TYR A 1 630 ? 6.861 5.518 2.302 1.00 86.06 630 TYR A O 1
ATOM 5172 N N . ARG A 1 631 ? 7.097 6.404 4.343 1.00 88.75 631 ARG A N 1
ATOM 5173 C CA . ARG A 1 631 ? 8.299 5.624 4.674 1.00 88.75 631 ARG A CA 1
ATOM 5174 C C . ARG A 1 631 ? 8.014 4.128 4.777 1.00 88.75 631 ARG A C 1
ATOM 5176 O O . ARG A 1 631 ? 8.943 3.341 4.646 1.00 88.75 631 ARG A O 1
ATOM 5183 N N . LYS A 1 632 ? 6.754 3.721 4.972 1.00 91.00 632 LYS A N 1
ATOM 5184 C CA . LYS A 1 632 ? 6.355 2.306 5.022 1.00 91.00 632 LYS A CA 1
ATOM 5185 C C . LYS A 1 632 ? 6.325 1.633 3.650 1.00 91.00 632 LYS A C 1
ATOM 5187 O O . LYS A 1 632 ? 6.345 0.408 3.580 1.00 91.00 632 LYS A O 1
ATOM 5192 N N . PHE A 1 633 ? 6.329 2.411 2.571 1.00 92.81 633 PHE A N 1
ATOM 5193 C CA . PHE A 1 633 ? 6.334 1.926 1.188 1.00 92.81 633 PHE A CA 1
ATOM 5194 C C . PHE A 1 633 ? 7.411 2.614 0.328 1.00 92.81 633 PHE A C 1
ATOM 5196 O O . PHE A 1 633 ? 7.333 2.615 -0.903 1.00 92.81 633 PHE A O 1
ATOM 5203 N N . TYR A 1 634 ? 8.444 3.158 0.980 1.00 94.12 634 TYR A N 1
ATOM 5204 C CA . TYR A 1 634 ? 9.590 3.814 0.354 1.00 94.12 634 TYR A CA 1
ATOM 5205 C C . TYR A 1 634 ? 10.919 3.279 0.897 1.00 94.12 634 TYR A C 1
ATOM 5207 O O . TYR A 1 634 ? 11.116 3.194 2.110 1.00 94.12 634 TYR A O 1
ATOM 5215 N N . MET A 1 635 ? 11.858 2.995 -0.004 1.00 92.69 635 MET A N 1
ATOM 5216 C CA . MET A 1 635 ? 13.227 2.573 0.285 1.00 92.69 635 MET A CA 1
ATOM 5217 C C . MET A 1 635 ? 14.234 3.506 -0.406 1.00 92.69 635 MET A C 1
ATOM 5219 O O . MET A 1 635 ? 14.738 3.228 -1.491 1.00 92.69 635 MET A O 1
ATOM 5223 N N . GLY A 1 636 ? 14.533 4.641 0.228 1.00 87.56 636 GLY A N 1
ATOM 5224 C CA . GLY A 1 636 ? 15.353 5.694 -0.389 1.00 87.56 636 GLY A CA 1
ATOM 5225 C C . GLY A 1 636 ? 16.864 5.465 -0.410 1.00 87.56 636 GLY A C 1
ATOM 5226 O O . GLY A 1 636 ? 17.581 6.152 -1.132 1.00 87.56 636 GLY A O 1
ATOM 5227 N N . ASN A 1 637 ? 17.385 4.511 0.361 1.00 84.75 637 ASN A N 1
ATOM 5228 C CA . ASN A 1 637 ? 18.821 4.201 0.365 1.00 84.75 637 ASN A CA 1
ATOM 5229 C C . ASN A 1 637 ? 19.308 3.572 -0.958 1.00 84.75 637 ASN A C 1
ATOM 5231 O O . ASN A 1 637 ? 20.515 3.562 -1.191 1.00 84.75 637 ASN A O 1
ATOM 5235 N N . MET A 1 638 ? 18.393 3.125 -1.826 1.00 86.00 638 MET A N 1
ATOM 5236 C CA . MET A 1 638 ? 18.691 2.568 -3.155 1.00 86.00 638 MET A CA 1
ATOM 5237 C C . MET A 1 638 ? 18.530 3.560 -4.301 1.00 86.00 638 MET A C 1
ATOM 5239 O O . MET A 1 638 ? 18.869 3.230 -5.430 1.00 86.00 638 MET A O 1
ATOM 5243 N N . GLU A 1 639 ? 18.047 4.780 -4.056 1.00 86.88 639 GLU A N 1
ATOM 5244 C CA . GLU A 1 639 ? 17.763 5.736 -5.135 1.00 86.88 639 GLU A CA 1
ATOM 5245 C C . GLU A 1 639 ? 19.005 6.006 -6.006 1.00 86.88 639 GLU A C 1
ATOM 5247 O O . GLU A 1 639 ? 18.920 6.083 -7.228 1.00 86.88 639 GLU A O 1
ATOM 5252 N N . LYS A 1 640 ? 20.190 6.063 -5.382 1.00 89.19 640 LYS A N 1
ATOM 5253 C CA . LYS A 1 640 ? 21.478 6.289 -6.063 1.00 89.19 640 LYS A CA 1
ATOM 5254 C C . LYS A 1 640 ? 21.994 5.089 -6.855 1.00 89.19 640 LYS A C 1
ATOM 5256 O O . LYS A 1 640 ? 22.912 5.262 -7.651 1.00 89.19 640 LYS A O 1
ATOM 5261 N N . SER A 1 641 ? 21.428 3.905 -6.638 1.00 92.62 641 SER A N 1
ATOM 5262 C CA . SER A 1 641 ? 21.752 2.696 -7.399 1.00 92.62 641 SER A CA 1
ATOM 5263 C C . SER A 1 641 ? 21.119 2.709 -8.794 1.00 92.62 641 SER A C 1
ATOM 5265 O O . SER A 1 641 ? 21.395 1.831 -9.611 1.00 92.62 641 SER A O 1
ATOM 5267 N N . PHE A 1 642 ? 20.315 3.735 -9.093 1.00 93.62 642 PHE A N 1
ATOM 5268 C CA . PHE A 1 642 ? 19.673 3.932 -10.379 1.00 93.62 642 PHE A CA 1
ATOM 5269 C C . PHE A 1 642 ? 19.920 5.334 -10.926 1.00 93.62 642 PHE A C 1
ATOM 5271 O O . PHE A 1 642 ? 20.097 6.311 -10.196 1.00 93.62 642 PHE A O 1
ATOM 5278 N N . ARG A 1 643 ? 19.899 5.448 -12.252 1.00 92.94 643 ARG A N 1
ATOM 5279 C CA . ARG A 1 643 ? 19.994 6.726 -12.955 1.00 92.94 643 ARG A CA 1
ATOM 5280 C C . ARG A 1 643 ? 18.934 6.796 -14.040 1.00 92.94 643 ARG A C 1
ATOM 5282 O O . ARG A 1 643 ? 18.746 5.852 -14.798 1.00 92.94 643 ARG A O 1
ATOM 5289 N N . ARG A 1 644 ? 18.288 7.953 -14.154 1.00 89.81 644 ARG A N 1
ATOM 5290 C CA . ARG A 1 644 ? 17.361 8.246 -15.246 1.00 89.81 644 ARG A CA 1
ATOM 5291 C C . ARG A 1 644 ? 18.115 8.649 -16.517 1.00 89.81 644 ARG A C 1
ATOM 5293 O O . ARG A 1 644 ? 19.022 9.481 -16.463 1.00 89.81 644 ARG A O 1
ATOM 5300 N N . LEU A 1 645 ? 17.730 8.063 -17.642 1.00 86.50 645 LEU A N 1
ATOM 5301 C CA . LEU A 1 645 ? 18.091 8.483 -18.989 1.00 86.50 645 LEU A CA 1
ATOM 5302 C C . LEU A 1 645 ? 17.189 9.657 -19.400 1.00 86.50 645 LEU A C 1
ATOM 5304 O O . LEU A 1 645 ? 15.994 9.657 -19.096 1.00 86.50 645 LEU A O 1
ATOM 5308 N N . TYR A 1 646 ? 17.788 10.657 -20.043 1.00 71.56 646 TYR A N 1
ATOM 5309 C CA . TYR A 1 646 ? 17.112 11.853 -20.547 1.00 71.56 646 TYR A CA 1
ATOM 5310 C C . TYR A 1 646 ? 17.041 11.841 -22.064 1.00 71.56 646 TYR A C 1
ATOM 5312 O O . TYR A 1 646 ? 17.992 11.291 -22.675 1.00 71.56 646 TYR A O 1
#

Foldseek 3Di:
DDDDDDDDPDPPPPPDDDPPPVVVVVVVVVVVVVCVVVVPDDDDDDDDDDDDDDPVVVVVVVVVQQWADDDHDTAGQWDADPVHRVQIFDGDDSVCVVVCVVLVLRAADPDFDQLLRCLPDPLLEEEEEEDEPVLLVLQVQQVVLCCVAPVPHAYEYEYAHHDPVRVVVPDPRPRYHYHYDDCVVDPPVCNPPDPVQCPLVVCSNVVSPGQKYKYAYSNDHDDDHCPSVVVSVCCNVPPSDPPDAQKFAPDFDQDQDLPPPDVSVCNRVPDPDSRDGDGDVNIMMHGRGSVVSSVSSRDGDDDDDDDDDDDDDDPDPPPPPDDDDDDPVVVVVVQADPVQWAADPVPRDIDGQWDAQPVDGNDTFDGFDSVCVVVLVVLVLDDDDVPADDLLVLLPDLLLEEEEEEDEQVLLVLLVQQVVLCCVARVRHAYEYEYLHHDPVSVVVDDPHPRYHYDHDPCVVAPPCLSVVQLVLVPLVSVSNCLSPGQKYKYAYSQKHFDDHCLSVVVSVCCVVPVVPPLFDSKAAQAFPQFFLQQAADCLLCSRQPDPLVVCSQVPTQGDPNTMTQGRHNRSSNLSSSLNSLSRPCCNQPNPQADADFQQPDHRGNHHRSHHPRSSSSSCSSRCSSRVHNVSRYDHVCNVSMDGHD

InterPro domains:
  IPR012444 Protein of unknown function DUF1647 [PF07801] (66-204)
  IPR012444 Protein of unknown function DUF1647 [PF07801] (340-480)

pLDDT: mean 75.85, std 22.18, range [21.58, 98.75]

Organism: NCBI:txid1611254

Radius of gyration: 32.25 Å; chains: 1; bounding box: 90×84×96 Å

Sequence (646 aa):
MHKRPNTYRYFKKIIQRKPFVLTLAFGFSMFLIFLRLVSNKDVSLGFMSDSEMSPLQNFSKVLNLCQCKSANRFYDFCYRNSRNSTSIGKKFSCDLVNTLGRFDLLEAPPEVSNISDAIKNESHVVFVSVTSDDYFNFSMSSLKCVRDFYPDHKFILYGLDLSSNYTDLIPDDPNLEFRKFDTTPYPKFVDDPKIAQLKGLILAEVIRDYPIVFWINPDIAMRKTNVLKNLFDEISEYRTTEEYSPMISLSVMDNKNAAVVNPGLIQFFPSSSVNVNQVWFETFFIVKTEYTHKLLKCMHPNLRFPIFITSFATLVTVYYLTKPICEIDDLEELYTHKDCMCTSNKTGKSYNFCYPDPNKPGTYGVKFNCSFVETVEDLKLIGDADNLISLSDSIQNEDDVVFVSAASEDHLEHAMKSHASIREYYPYNKYVLFGLNISSKGMDLLPTDPNFEFRHFNATPYPEYVTNWKRYHFKGLVMAEAMRDFPIIWWIDAHSVMVDSDVVGRTFKEVSDYRLSNGYSPMFSFINAGHTNYAVMHLELLHYFPTESFDLLKSDYQVGTTLLFVPRTKYSRKIVKWWTLCSLTDECINPPGAQLQCTFDRNHFNWWAGCYRYDQSVFNILVLNDYQNYRKFYMGNMEKSFRRLY

Secondary structure (DSSP, 8-state):
---PPP---SSSSSSSS-TTHHHHHHHHHHHHHHHHHHTT--------------HHHHHHHHHHHHEEEETTEEEE-S-EETTEEEEEPPPPPGGGHHHHHHTTTTS--S-PPPHHHHTT-GGGEEEEEEE-TTTHHHHHHHHHHHHHH-TTS-EEEEESS--HHHHTTS---TTEEEEE---TTS-GGGGS--HHHHHHHHHHHHHHH-SEEEEE-TT-----S-HHHHHHHHHHHH--STTS-SEEES-------GGGS-HHHHHHS--S-S------TTEEEEE--HHHHHHHTT----------------S-TTTTTS-----TTHHHHSS--GGGEEE-TTT--EEE-S-B-TTSTT-BPPPPPGGGHHHHHHTTSSS--TT---TTGGGS-GGG-EEEEEE-GGGHHHHHHHHHHHHHH-SSS-EEEEESS--HHHHTTS---TTEEEEE---TTS-GGGG-GGG-THHHHHHHHHHHH-SEEEEE-TTEEE-SS-HHHHHHHHIIIIITTTT--SSEEEEEEEEESTTT--TTHHHHS--S-HHHHHHSEEEEEEEEEEE--HHHHHHHHHHHHHHT-HHHHS-TT--S----SS-SSSS--S---THHHHHHHHHHHHHSSGGGGB-GGGGGGEEE--